Protein AF-A0A7S3Q5Q6-F1 (afdb_monomer_lite)

Secondary structure (DSSP, 8-state):
--HHHHHHHHHHHHHHHHHTTS--HHHHHTTHHHHHHHHHGGGS---SHHHHHHHHHHHHHHHHHHGGGS-HHHHHHHHHHHHHHHHHHHHHH---GGGB-HHHHHTT-HHHHBPPPP---SSS--HHHHHHHHHHHHHHHHHHHHGGG--SSHHHHHHHHHHHHHHHHHHGGGS-HHHHHHHHHHHHHHHHHHHHHH---GGGB-HHHHHTT-HHHHB-S-TT-SS-PPPPPPS-----EETTTT--EEES---TT--GGGGGSS-----GGGS-------BSS-EEEEEEEEEEEEEEEEEEEE--SS-GGGGTT-EEEEEETTEEEEEEE-S-TTSPPPSEEEEEPPTT-EEEEEEEEE-S-SB---EEEEEEEEEE--SPPPEE--TT--EEES---TT--GGGGGSS-----GGGT------TT-SS-EEEEEEEEEEEEEEEEEEPP-SS-GGGGTT-EEEEEETTEEEEEEEPPSSPPPSEEEEEPPTT-EEEEEEEE---SSS-----SEEEEEE-------------TT---HHHHHHHHHHHHHHHHHHHT--S--SSHHHHHHHHHHHHHHHHHHGGGS-HHHHHHHHHHHHHHHHHHHHHH---TTS--HHHHHTS--------------HHHHHHHHHHHHHHHHHTTS--SSHHHHHHHHHHHHHHHHHHTTTS-HHHHHHHHHHHHHHHHHHHHHHT---

InterPro domains:
  IPR006585 Fucolectin tachylectin-4 pentraxin-1 [SM00607] (240-383)
  IPR006585 Fucolectin tachylectin-4 pentraxin-1 [SM00607] (386-527)
  IPR008979 Galactose-binding-like domain superfamily [SSF49785] (238-381)
  IPR008979 Galactose-binding-like domain superfamily [SSF49785] (385-522)
  IPR051941 Blood Group Antigen-Binding Lectin [PTHR45713] (388-526)

pLDDT: mean 72.91, std 17.67, range [29.34, 98.38]

Organism: NCBI:txid122233

Foldseek 3Di:
DCVPVVCVVVVVVVVVVVVVPQADLVVLVVCLVVLVVLLVVLVAQDQDDVNVVVNLVVLLCSLVRHVVSYDLVSLLVSLVSVLVSLVSLCVQQVQDSCQADSVCSNVSVSNNRGDDGDFPDDDAQHSNLSSNLSNCLVVLLVLLLCCLVPDPDPVVVVVNLVVLLVSLVSCLRNDDLVSQLVSLVSNLVSLVVVCVVPVFDSCQADSPCSSVSVSVNRGDPDRQPDPDDPPDDPPDDDFWFQLQAQFDKDWPAFDPLQDLNLQRPPFLALEVVVVSKHKHDWDQAKTKMKGFSVAKWFFFKKKFFARDPDDQQLLAFKKKFFAAPPGTQDMDTDPGNNDRDDRIDMDGDPGRRIGGMMMMIHHRDRGMDMTNYMGTTTDGPPWDFWDFLQAPFDKDWPAFPPLFGLNLQRPPFLALEVVVNSKHKGFLADQKTKMKGFSVDKFFWFKKKFAARDVDDQQLLAFKKKFFAAVPDGQDMDTDPGDGDDRMDIGGDDGRDIGRMMMIIDDDGGGGMDMTNYMTITGIPDDDDDDDDDDPLPDQDSVSLSVLLSCLVVLLVVLVVPVDLPPDPVVVVVNVVVLQVSLVRPLVRYALVSQLSVLVSNLVSVVVCCVQFVDDNPQGDSVCSSNRHDDRPCPPPPQRDGLVNLVVCLVVLLVLLVVCLVPDPDPVVVVVSVVVNVVSCVHCVVSYDPVSNVSSVVSNVVSVVSNCVVPVHDD

Sequence (715 aa):
MNLSLIGLLLGVFLQSAVASAKCSAIKCGLRVPGLLEDMKVIADPPTDYEELRSFLGNVKVFLEGCGSCLQGSQLNMICDKTEDAAELLQSTIGLDKDFFNEEACRSGNFAEAIGTPAPTTNGTCGVIDKGRCAKRFPQMISDIFSVLSLPNDYEEMKDFLGTVSTFLYKCGSCMTENQLSTLCEYADDAVETLTDAVGLNSDYFDEEACKRGRFEKAVAADPSSGTSPVPAPPVTKAEPENVAIGKPTTQSSTEFGGVSSRAVDGNTSGHIKDNSITHTGRMQQNRWWQVDLLGKFEISEIILYNRSDCCSERLAGFKVSVWNKEHMVWNYLDPTPDQKPPHKTVITLPKNTIVSKVRVSIPGRDTYLSLAEVVVMGVPALESPPKNIALGKPTSQSSTGYGGPSSRAIDGNRSGNYDDNSVTHTLNDDPKQWWEVNLEERFDIVEIRVYNRVDCCSERLNGFKVTIFDGDDAVWNYKLPAGEAPYESIIAVPKKLWGSRVRITIPGPEGQFLSLAEVEVYYNESEGQGHESVIDEKVCTIANQGRCAAKIPGLLRDIGSLVAPPQDFAELKDFLGTVSAYLDQCGFCLFYRQLTPLCDQANKVVEILTDNIGLEEDYFNEEACKQGPIVIDTKPAKSFVSKAQCTKRVPEIAKDIFDLIAPPTDFVELKDFLGHVSSFFQECGNSIMPSQLSMICDSADDAAEKVAETIGLGK

Radius of gyration: 39.3 Å; chains: 1; bounding box: 99×81×108 Å

Structure (mmCIF, N/CA/C/O backbone):
data_AF-A0A7S3Q5Q6-F1
#
_entry.id   AF-A0A7S3Q5Q6-F1
#
loop_
_atom_site.group_PDB
_atom_site.id
_atom_site.type_symbol
_atom_site.label_atom_id
_atom_site.label_alt_id
_atom_site.label_comp_id
_atom_site.label_asym_id
_atom_site.label_entity_id
_atom_site.label_seq_id
_atom_site.pdbx_PDB_ins_code
_atom_site.Cartn_x
_atom_site.Cartn_y
_atom_site.Cartn_z
_atom_site.occupancy
_atom_site.B_iso_or_equiv
_atom_site.auth_seq_id
_atom_site.auth_comp_id
_atom_site.auth_asym_id
_atom_site.auth_atom_id
_atom_site.pdbx_PDB_model_num
ATOM 1 N N . MET A 1 1 ? -70.832 -23.908 70.388 1.00 42.94 1 MET A N 1
ATOM 2 C CA . MET A 1 1 ? -70.547 -23.690 68.952 1.00 42.94 1 MET A CA 1
ATOM 3 C C . MET A 1 1 ? -69.889 -22.327 68.790 1.00 42.94 1 MET A C 1
ATOM 5 O O . MET A 1 1 ? -70.532 -21.339 69.077 1.00 42.94 1 MET A O 1
ATOM 9 N N . ASN A 1 2 ? -68.632 -22.152 68.413 1.00 44.59 2 ASN A N 1
ATOM 10 C CA . ASN A 1 2 ? -67.451 -22.981 68.589 1.00 44.59 2 ASN A CA 1
ATOM 11 C C . ASN A 1 2 ? -66.296 -21.962 68.710 1.00 44.59 2 ASN A C 1
ATOM 13 O O . ASN A 1 2 ? -65.778 -21.500 67.698 1.00 44.59 2 ASN A O 1
ATOM 17 N N . LEU A 1 3 ? -65.934 -21.549 69.937 1.00 39.62 3 LEU A N 1
ATOM 18 C CA . LEU A 1 3 ? -64.784 -20.651 70.180 1.00 39.62 3 LEU A CA 1
ATOM 19 C C . LEU A 1 3 ? -63.460 -21.234 69.639 1.00 39.62 3 LEU A C 1
ATOM 21 O O . LEU A 1 3 ? -62.509 -20.502 69.387 1.00 39.62 3 LEU A O 1
ATOM 25 N N . SER A 1 4 ? -63.436 -22.542 69.377 1.00 48.88 4 SER A N 1
ATOM 26 C CA . SER A 1 4 ? -62.368 -23.252 68.673 1.00 48.88 4 SER A CA 1
ATOM 27 C C . SER A 1 4 ? -62.190 -22.812 67.207 1.00 48.88 4 SER A C 1
ATOM 29 O O . SER A 1 4 ? -61.069 -22.872 66.716 1.00 48.88 4 SER A O 1
ATOM 31 N N . LEU A 1 5 ? -63.233 -22.323 66.519 1.00 44.41 5 LEU A N 1
ATOM 32 C CA . LEU A 1 5 ? -63.143 -21.906 65.110 1.00 44.41 5 LEU A CA 1
ATOM 33 C C . LEU A 1 5 ? -62.571 -20.484 64.962 1.00 44.41 5 LEU A C 1
ATOM 35 O O . LEU A 1 5 ? -61.820 -20.210 64.033 1.00 44.41 5 LEU A O 1
ATOM 39 N N . ILE A 1 6 ? -62.865 -19.601 65.924 1.00 50.41 6 ILE A N 1
ATOM 40 C CA . ILE A 1 6 ? -62.302 -18.242 65.989 1.00 50.41 6 ILE A CA 1
ATOM 41 C C . ILE A 1 6 ? -60.832 -18.297 66.429 1.00 50.41 6 ILE A C 1
ATOM 43 O O . ILE A 1 6 ? -60.015 -17.565 65.886 1.00 50.41 6 ILE A O 1
ATOM 47 N N . GLY A 1 7 ? -60.468 -19.214 67.335 1.00 46.50 7 GLY A N 1
ATOM 48 C CA . GLY A 1 7 ? -59.069 -19.468 67.703 1.00 46.50 7 GLY A CA 1
ATOM 49 C C . GLY A 1 7 ? -58.227 -20.068 66.570 1.00 46.50 7 GLY A C 1
ATOM 50 O O . GLY A 1 7 ? -57.047 -19.753 66.470 1.00 46.50 7 GLY A O 1
ATOM 51 N N . LEU A 1 8 ? -58.827 -20.867 65.679 1.00 49.09 8 LEU A N 1
ATOM 52 C CA . LEU A 1 8 ? -58.164 -21.380 64.473 1.00 49.09 8 LEU A CA 1
ATOM 53 C C . LEU A 1 8 ? -58.029 -20.305 63.385 1.00 49.09 8 LEU A C 1
ATOM 55 O O . LEU A 1 8 ? -56.976 -20.211 62.769 1.00 49.09 8 LEU A O 1
ATOM 59 N N . LEU A 1 9 ? -59.033 -19.443 63.194 1.00 43.75 9 LEU A N 1
ATOM 60 C CA . LEU A 1 9 ? -58.953 -18.328 62.242 1.00 43.75 9 LEU A CA 1
ATOM 61 C C . LEU A 1 9 ? -57.996 -17.222 62.715 1.00 43.75 9 LEU A C 1
ATOM 63 O O . LEU A 1 9 ? -57.195 -16.753 61.915 1.00 43.75 9 LEU A O 1
ATOM 67 N N . LEU A 1 10 ? -57.987 -16.861 64.006 1.00 44.91 10 LEU A N 1
ATOM 68 C CA . LEU A 1 10 ? -56.966 -15.966 64.570 1.00 44.91 10 LEU A CA 1
ATOM 69 C C . LEU A 1 10 ? -55.595 -16.635 64.670 1.00 44.91 10 LEU A C 1
ATOM 71 O O . LEU A 1 10 ? -54.600 -15.943 64.535 1.00 44.91 10 LEU A O 1
ATOM 75 N N . GLY A 1 11 ? -55.514 -17.952 64.866 1.00 40.72 11 GLY A N 1
ATOM 76 C CA . GLY A 1 11 ? -54.253 -18.697 64.855 1.00 40.72 11 GLY A CA 1
ATOM 77 C C . GLY A 1 11 ? -53.614 -18.753 63.467 1.00 40.72 11 GLY A C 1
ATOM 78 O O . GLY A 1 11 ? -52.409 -18.569 63.357 1.00 40.72 11 GLY A O 1
ATOM 79 N N . VAL A 1 12 ? -54.418 -18.905 62.410 1.00 47.09 12 VAL A N 1
ATOM 80 C CA . VAL A 1 12 ? -53.963 -18.853 61.010 1.00 47.09 12 VAL A CA 1
ATOM 81 C C . VAL A 1 12 ? -53.641 -17.416 60.587 1.00 47.09 12 VAL A C 1
ATOM 83 O O . VAL A 1 12 ? -52.629 -17.211 59.925 1.00 47.09 12 VAL A O 1
ATOM 86 N N . PHE A 1 13 ? -54.412 -16.414 61.033 1.00 39.50 13 PHE A N 1
ATOM 87 C CA . PHE A 1 13 ? -54.091 -14.996 60.806 1.00 39.50 13 PHE A CA 1
ATOM 88 C C . PHE A 1 13 ? -52.898 -14.499 61.634 1.00 39.50 13 PHE A C 1
ATOM 90 O O . PHE A 1 13 ? -52.167 -13.642 61.158 1.00 39.50 13 PHE A O 1
ATOM 97 N N . LEU A 1 14 ? -52.646 -15.027 62.839 1.00 38.50 14 LEU A N 1
ATOM 98 C CA . LEU A 1 14 ? -51.431 -14.726 63.602 1.00 38.50 14 LEU A CA 1
ATOM 99 C C . LEU A 1 14 ? -50.234 -15.552 63.131 1.00 38.50 14 LEU A C 1
ATOM 101 O O . LEU A 1 14 ? -49.131 -15.042 63.206 1.00 38.50 14 LEU A O 1
ATOM 105 N N . GLN A 1 15 ? -50.387 -16.768 62.607 1.00 38.81 15 GLN A N 1
ATOM 106 C CA . GLN A 1 15 ? -49.261 -17.483 61.991 1.00 38.81 15 GLN A CA 1
ATOM 107 C C . GLN A 1 15 ? -48.865 -16.864 60.643 1.00 38.81 15 GLN A C 1
ATOM 109 O O . GLN A 1 15 ? -47.671 -16.743 60.377 1.00 38.81 15 GLN A O 1
ATOM 114 N N . SER A 1 16 ? -49.821 -16.362 59.851 1.00 38.50 16 SER A N 1
ATOM 115 C CA . SER A 1 16 ? -49.520 -15.572 58.648 1.00 38.50 16 SER A CA 1
ATOM 116 C C . SER A 1 16 ? -49.039 -14.148 58.976 1.00 38.50 16 SER A C 1
ATOM 118 O O . SER A 1 16 ? -48.128 -13.648 58.318 1.00 38.50 16 SER A O 1
ATOM 120 N N . ALA A 1 17 ? -49.536 -13.517 60.049 1.00 35.44 17 ALA A N 1
ATOM 121 C CA . ALA A 1 17 ? -49.045 -12.209 60.499 1.00 35.44 17 ALA A CA 1
ATOM 122 C C . ALA A 1 17 ? -47.704 -12.275 61.254 1.00 35.44 17 ALA A C 1
ATOM 124 O O . ALA A 1 17 ? -46.943 -11.315 61.204 1.00 35.44 17 ALA A O 1
ATOM 125 N N . VAL A 1 18 ? -47.361 -13.389 61.911 1.00 36.62 18 VAL A N 1
ATOM 126 C CA . VAL A 1 18 ? -46.051 -13.593 62.563 1.00 36.62 18 VAL A CA 1
ATOM 127 C C . VAL A 1 18 ? -44.987 -14.013 61.542 1.00 36.62 18 VAL A C 1
ATOM 129 O O . VAL A 1 18 ? -43.832 -13.615 61.695 1.00 36.62 18 VAL A O 1
ATOM 132 N N . ALA A 1 19 ? -45.359 -14.690 60.447 1.00 37.25 19 ALA A N 1
ATOM 133 C CA . ALA A 1 19 ? -44.493 -14.825 59.270 1.00 37.25 19 ALA A CA 1
ATOM 134 C C . ALA A 1 19 ? -44.260 -13.463 58.578 1.00 37.25 19 ALA A C 1
ATOM 136 O O . ALA A 1 19 ? -43.142 -13.147 58.175 1.00 37.25 19 ALA A O 1
ATOM 137 N N . SER A 1 20 ? -45.278 -12.596 58.555 1.00 40.69 20 SER A N 1
ATOM 138 C CA . SER A 1 20 ? -45.180 -11.212 58.071 1.00 40.69 20 SER A CA 1
ATOM 139 C C . SER A 1 20 ? -44.490 -10.240 59.048 1.00 40.69 20 SER A C 1
ATOM 141 O O . SER A 1 20 ? -44.153 -9.126 58.648 1.00 40.69 20 SER A O 1
ATOM 143 N N . ALA A 1 21 ? -44.247 -10.614 60.310 1.00 41.78 21 ALA A N 1
ATOM 144 C CA . ALA A 1 21 ? -43.682 -9.714 61.326 1.00 41.78 21 ALA A CA 1
ATOM 145 C C . ALA A 1 21 ? -42.143 -9.652 61.331 1.00 41.78 21 ALA A C 1
ATOM 147 O O . ALA A 1 21 ? -41.563 -8.860 62.076 1.00 41.78 21 ALA A O 1
ATOM 148 N N . LYS A 1 22 ? -41.459 -10.457 60.508 1.00 47.19 22 LYS A N 1
ATOM 149 C CA . LYS A 1 22 ? -39.996 -10.379 60.343 1.00 47.19 22 LYS A CA 1
ATOM 150 C C . LYS A 1 22 ? -39.544 -9.747 59.040 1.00 47.19 22 LYS A C 1
ATOM 152 O O . LYS A 1 22 ? -38.366 -9.408 58.938 1.00 47.19 22 LYS A O 1
ATOM 157 N N . CYS A 1 23 ? -40.449 -9.528 58.091 1.00 53.12 23 CYS A N 1
ATOM 158 C CA . CYS A 1 23 ? -40.045 -9.022 56.799 1.00 53.12 23 CYS A CA 1
ATOM 159 C C . CYS A 1 23 ? -40.413 -7.570 56.570 1.00 53.12 23 CYS A C 1
ATOM 161 O O . CYS A 1 23 ? -41.558 -7.200 56.336 1.00 53.12 23 CYS A O 1
ATOM 163 N N . SER A 1 24 ? -39.387 -6.729 56.616 1.00 64.44 24 SER A N 1
ATOM 164 C CA . SER A 1 24 ? -39.484 -5.371 56.119 1.00 64.44 24 SER A CA 1
ATOM 165 C C . SER A 1 24 ? -39.155 -5.402 54.631 1.00 64.44 24 SER A C 1
ATOM 167 O O . SER A 1 24 ? -37.985 -5.498 54.265 1.00 64.44 24 SER A O 1
ATOM 169 N N . ALA A 1 25 ? -40.181 -5.285 53.782 1.00 60.62 25 ALA A N 1
ATOM 170 C CA . ALA A 1 25 ? -40.016 -5.098 52.338 1.00 60.62 25 ALA A CA 1
ATOM 171 C C . ALA A 1 25 ? -39.052 -3.936 52.024 1.00 60.62 25 ALA A C 1
ATOM 173 O O . ALA A 1 25 ? -38.275 -4.010 51.082 1.00 60.62 25 ALA A O 1
ATOM 174 N N . ILE A 1 26 ? -39.015 -2.910 52.885 1.00 62.16 26 ILE A N 1
ATOM 175 C CA . ILE A 1 26 ? -38.061 -1.795 52.810 1.00 62.16 26 ILE A CA 1
ATOM 176 C C . ILE A 1 26 ? -36.620 -2.270 53.070 1.00 62.16 26 ILE A C 1
ATOM 178 O O . ILE A 1 26 ? -35.728 -1.953 52.292 1.00 62.16 26 ILE A O 1
ATOM 182 N N . LYS A 1 27 ? -36.362 -3.061 54.124 1.00 70.38 27 LYS A N 1
ATOM 183 C CA . LYS A 1 27 ? -35.009 -3.590 54.401 1.00 70.38 27 LYS A CA 1
ATOM 184 C C . LYS A 1 27 ? -34.530 -4.587 53.346 1.00 70.38 27 LYS A C 1
ATOM 186 O O . LYS A 1 27 ? -33.347 -4.584 53.025 1.00 70.38 27 LYS A O 1
ATOM 191 N N . CYS A 1 28 ? -35.420 -5.432 52.831 1.00 75.44 28 CYS A N 1
ATOM 192 C CA . CYS A 1 28 ? -35.079 -6.377 51.770 1.00 75.44 28 CYS A CA 1
ATOM 193 C C . CYS A 1 28 ? -34.886 -5.670 50.426 1.00 75.44 28 CYS A C 1
ATOM 195 O O . CYS A 1 28 ? -33.891 -5.921 49.757 1.00 75.44 28 CYS A O 1
ATOM 197 N N . GLY A 1 29 ? -35.742 -4.699 50.093 1.00 66.81 29 GLY A N 1
ATOM 198 C CA . GLY A 1 29 ? -35.588 -3.842 48.916 1.00 66.81 29 GLY A CA 1
ATOM 199 C C . GLY A 1 29 ? -34.275 -3.052 48.912 1.00 66.81 29 GLY A C 1
ATOM 200 O O . GLY A 1 29 ? -33.642 -2.942 47.871 1.00 66.81 29 GLY A O 1
ATOM 201 N N . LEU A 1 30 ? -33.801 -2.586 50.076 1.00 74.88 30 LEU A N 1
ATOM 202 C CA . LEU A 1 30 ? -32.494 -1.920 50.216 1.00 74.88 30 LEU A CA 1
ATOM 203 C C . LEU A 1 30 ? -31.288 -2.856 50.025 1.00 74.88 30 LEU A C 1
ATOM 205 O O . LEU A 1 30 ? -30.180 -2.373 49.811 1.00 74.88 30 LEU A O 1
ATOM 209 N N . ARG A 1 31 ? -31.478 -4.178 50.110 1.00 76.50 31 ARG A N 1
ATOM 210 C CA . ARG A 1 31 ? -30.427 -5.178 49.865 1.00 76.50 31 ARG A CA 1
ATOM 211 C C . ARG A 1 31 ? -30.374 -5.651 48.411 1.00 76.50 31 ARG A C 1
ATOM 213 O O . ARG A 1 31 ? -29.348 -6.190 48.013 1.00 76.50 31 ARG A O 1
ATOM 220 N N . VAL A 1 32 ? -31.435 -5.425 47.626 1.00 73.56 32 VAL A N 1
ATOM 221 C CA . VAL A 1 32 ? -31.501 -5.804 46.202 1.00 73.56 32 VAL A CA 1
ATOM 222 C C . VAL A 1 32 ? -30.356 -5.184 45.388 1.00 73.56 32 VAL A C 1
ATOM 224 O O . VAL A 1 32 ? -29.707 -5.935 44.671 1.00 73.56 32 VAL A O 1
ATOM 227 N N . PRO A 1 33 ? -30.015 -3.883 45.515 1.00 72.12 33 PRO A N 1
ATOM 228 C CA . PRO A 1 33 ? -28.897 -3.313 44.762 1.00 72.12 33 PRO A CA 1
ATOM 229 C C . PRO A 1 33 ? -27.548 -3.960 45.090 1.00 72.12 33 PRO A C 1
ATOM 231 O O . PRO A 1 33 ? -26.746 -4.143 44.188 1.00 72.12 33 PRO A O 1
ATOM 234 N N . GLY A 1 34 ? -27.312 -4.335 46.353 1.00 73.06 34 GLY A N 1
ATOM 235 C CA . GLY A 1 34 ? -26.081 -5.023 46.760 1.00 73.06 34 GLY A CA 1
ATOM 236 C C . GLY A 1 34 ? -25.984 -6.435 46.183 1.00 73.06 34 GLY A C 1
ATOM 237 O O . GLY A 1 34 ? -24.941 -6.806 45.670 1.00 73.06 34 GLY A O 1
ATOM 238 N N . LEU A 1 35 ? -27.094 -7.184 46.180 1.00 74.00 35 LEU A N 1
ATOM 239 C CA . LEU A 1 35 ? -27.154 -8.495 45.528 1.00 74.00 35 LEU A CA 1
ATOM 240 C C . LEU A 1 35 ? -26.939 -8.389 44.012 1.00 74.00 35 LEU A C 1
ATOM 242 O O . LEU A 1 35 ? -26.220 -9.195 43.437 1.00 74.00 35 LEU A O 1
ATOM 246 N N . LEU A 1 36 ? -27.557 -7.395 43.366 1.00 68.44 36 LEU A N 1
ATOM 247 C CA . LEU A 1 36 ? -27.370 -7.155 41.937 1.00 68.44 36 LEU A CA 1
ATOM 248 C C . LEU A 1 36 ? -25.932 -6.736 41.615 1.00 68.44 36 LEU A C 1
ATOM 250 O O . LEU A 1 36 ? -25.435 -7.094 40.557 1.00 68.44 36 LEU A O 1
ATOM 254 N N . GLU A 1 37 ? -25.258 -6.010 42.509 1.00 68.56 37 GLU A N 1
ATOM 255 C CA . GLU A 1 37 ? -23.839 -5.678 42.359 1.00 68.56 37 GLU A CA 1
ATOM 256 C C . GLU A 1 37 ? -22.952 -6.923 42.496 1.00 68.56 37 GLU A C 1
ATOM 258 O O . GLU A 1 37 ? -22.085 -7.137 41.655 1.00 68.56 37 GLU A O 1
ATOM 263 N N . ASP A 1 38 ? -23.233 -7.805 43.461 1.00 65.25 38 ASP A N 1
ATOM 264 C CA . ASP A 1 38 ? -22.554 -9.103 43.583 1.00 65.25 38 ASP A CA 1
ATOM 265 C C . ASP A 1 38 ? -22.798 -9.994 42.344 1.00 65.25 38 ASP A C 1
ATOM 267 O O . ASP A 1 38 ? -21.912 -10.733 41.922 1.00 65.25 38 ASP A O 1
ATOM 271 N N . MET A 1 39 ? -23.976 -9.894 41.712 1.00 63.47 39 MET A N 1
ATOM 272 C CA . MET A 1 39 ? -24.310 -10.578 40.451 1.00 63.47 39 MET A CA 1
ATOM 273 C C . MET A 1 39 ? -23.666 -9.937 39.210 1.00 63.47 39 MET A C 1
ATOM 275 O O . MET A 1 39 ? -23.482 -10.619 38.205 1.00 63.47 39 MET A O 1
ATOM 279 N N . LYS A 1 40 ? -23.276 -8.654 39.252 1.00 55.75 40 LYS A N 1
ATOM 280 C CA . LYS A 1 40 ? -22.506 -8.011 38.168 1.00 55.75 40 LYS A CA 1
ATOM 281 C C . LYS A 1 40 ? -21.053 -8.488 38.105 1.00 55.75 40 LYS A C 1
ATOM 283 O O . LYS A 1 40 ? -20.434 -8.374 37.052 1.00 55.75 40 LYS A O 1
ATOM 288 N N . VAL A 1 41 ? -20.507 -9.037 39.196 1.00 50.97 41 VAL A N 1
ATOM 289 C CA . VAL A 1 41 ? -19.121 -9.552 39.265 1.00 50.97 41 VAL A CA 1
ATOM 290 C C . VAL A 1 41 ? -18.905 -10.795 38.380 1.00 50.97 41 VAL A C 1
ATOM 292 O O . VAL A 1 41 ? -17.772 -11.159 38.090 1.00 50.97 41 VAL A O 1
ATOM 295 N N . ILE A 1 42 ? -19.968 -11.397 37.837 1.00 52.53 42 ILE A N 1
ATOM 296 C CA . ILE A 1 42 ? -19.917 -12.613 36.996 1.00 52.53 42 ILE A CA 1
ATOM 297 C C . ILE A 1 42 ? -19.382 -12.328 35.572 1.00 52.53 42 ILE A C 1
ATOM 299 O O . ILE A 1 42 ? -19.339 -13.212 34.724 1.00 52.53 42 ILE A O 1
ATOM 303 N N . ALA A 1 43 ? -18.891 -11.116 35.298 1.00 50.47 43 ALA A N 1
ATOM 304 C CA . ALA A 1 43 ? -18.058 -10.853 34.122 1.00 50.47 43 ALA A CA 1
ATOM 305 C C . ALA A 1 43 ? -16.687 -11.569 34.181 1.00 50.47 43 ALA A C 1
ATOM 307 O O . ALA A 1 43 ? -16.052 -11.739 33.142 1.00 50.47 43 ALA A O 1
ATOM 308 N N . ASP A 1 44 ? -16.251 -12.011 35.370 1.00 55.38 44 ASP A N 1
ATOM 309 C CA . ASP A 1 44 ? -15.042 -12.815 35.578 1.00 55.38 44 ASP A CA 1
ATOM 310 C C . ASP A 1 44 ? -15.410 -14.205 36.143 1.00 55.38 44 ASP A C 1
ATOM 312 O O . ASP A 1 44 ? -16.035 -14.292 37.204 1.00 55.38 44 ASP A O 1
ATOM 316 N N . PRO A 1 45 ? -15.028 -15.321 35.489 1.00 56.62 45 PRO A N 1
ATOM 317 C CA . PRO A 1 45 ? -15.338 -16.651 35.999 1.00 56.62 45 PRO A CA 1
ATOM 318 C C . PRO A 1 45 ? -14.616 -16.929 37.331 1.00 56.62 45 PRO A C 1
ATOM 320 O O . PRO A 1 45 ? -13.409 -16.674 37.428 1.00 56.62 45 PRO A O 1
ATOM 323 N N . PRO A 1 46 ? -15.309 -17.499 38.341 1.00 62.22 46 PRO A N 1
ATOM 324 C CA . PRO A 1 46 ? -14.714 -17.781 39.642 1.00 62.22 46 PRO A CA 1
ATOM 325 C C . PRO A 1 46 ? -13.548 -18.764 39.509 1.00 62.22 46 PRO A C 1
ATOM 327 O O . PRO A 1 46 ? -13.621 -19.767 38.792 1.00 62.22 46 PRO A O 1
ATOM 330 N N . THR A 1 47 ? -12.448 -18.461 40.197 1.00 59.72 47 THR A N 1
ATOM 331 C CA . THR A 1 47 ? -11.166 -19.175 40.026 1.00 59.72 47 THR A CA 1
ATOM 332 C C . THR A 1 47 ? -10.870 -20.184 41.132 1.00 59.72 47 THR A C 1
ATOM 334 O O . THR A 1 47 ? -9.936 -20.989 41.009 1.00 59.72 47 THR A O 1
ATOM 337 N N . ASP A 1 48 ? -11.686 -20.179 42.188 1.00 60.44 48 ASP A N 1
ATOM 338 C CA . ASP A 1 48 ? -11.665 -21.161 43.261 1.00 60.44 48 ASP A CA 1
ATOM 339 C C . ASP A 1 48 ? -13.075 -21.515 43.776 1.00 60.44 48 ASP A C 1
ATOM 341 O O . ASP A 1 48 ? -14.085 -20.885 43.454 1.00 60.44 48 ASP A O 1
ATOM 345 N N . TYR A 1 49 ? -13.142 -22.602 44.549 1.00 58.44 49 TYR A N 1
ATOM 346 C CA . TYR A 1 49 ? -14.399 -23.142 45.064 1.00 58.44 49 TYR A CA 1
ATOM 347 C C . TYR A 1 49 ? -15.049 -22.253 46.129 1.00 58.44 49 TYR A C 1
ATOM 349 O O . TYR A 1 49 ? -16.268 -22.279 46.257 1.00 58.44 49 TYR A O 1
ATOM 357 N N . GLU A 1 50 ? -14.271 -21.494 46.904 1.00 62.47 50 GLU A N 1
ATOM 358 C CA . GLU A 1 50 ? -14.810 -20.642 47.969 1.00 62.47 50 GLU A CA 1
ATOM 359 C C . GLU A 1 50 ? -15.457 -19.380 47.392 1.00 62.47 50 GLU A C 1
ATOM 361 O O . GLU A 1 50 ? -16.477 -18.939 47.909 1.00 62.47 50 GLU A O 1
ATOM 366 N N . GLU A 1 51 ? -14.948 -18.857 46.278 1.00 66.62 51 GLU A N 1
ATOM 367 C CA . GLU A 1 51 ? -15.539 -17.755 45.515 1.00 66.62 51 GLU A CA 1
ATOM 368 C C . GLU A 1 51 ? -16.891 -18.158 44.907 1.00 66.62 51 GLU A C 1
ATOM 370 O O . GLU A 1 51 ? -17.912 -17.514 45.164 1.00 66.62 51 GLU A O 1
ATOM 375 N N . LEU A 1 52 ? -16.927 -19.297 44.203 1.00 65.00 52 LEU A N 1
ATOM 376 C CA . LEU A 1 52 ? -18.160 -19.874 43.658 1.00 65.00 52 LEU A CA 1
ATOM 377 C C . LEU A 1 52 ? -19.165 -20.195 44.779 1.00 65.00 52 LEU A C 1
ATOM 379 O O . LEU A 1 52 ? -20.346 -19.865 44.686 1.00 65.00 52 LEU A O 1
ATOM 383 N N . ARG A 1 53 ? -18.703 -20.798 45.879 1.00 65.25 53 ARG A N 1
ATOM 384 C CA . ARG A 1 53 ? -19.536 -21.125 47.045 1.00 65.25 53 ARG A CA 1
ATOM 385 C C . ARG A 1 53 ? -20.052 -19.881 47.766 1.00 65.25 53 ARG A C 1
ATOM 387 O O . ARG A 1 53 ? -21.189 -19.900 48.231 1.00 65.25 53 ARG A O 1
ATOM 394 N N . SER A 1 54 ? -19.239 -18.837 47.891 1.00 69.44 54 SER A N 1
ATOM 395 C CA . SER A 1 54 ? -19.599 -17.567 48.528 1.00 69.44 54 SER A CA 1
ATOM 396 C C . SER A 1 54 ? -20.668 -16.845 47.716 1.00 69.44 54 SER A C 1
ATOM 398 O O . SER A 1 54 ? -21.703 -16.483 48.269 1.00 69.44 54 SER A O 1
ATOM 400 N N . PHE A 1 55 ? -20.483 -16.739 46.396 1.00 71.81 55 PHE A N 1
ATOM 401 C CA . PHE A 1 55 ? -21.470 -16.158 45.486 1.00 71.81 55 PHE A CA 1
ATOM 402 C C . PHE A 1 55 ? -22.818 -16.886 45.583 1.00 71.81 55 PHE A C 1
ATOM 404 O O . PHE A 1 55 ? -23.833 -16.292 45.951 1.00 71.81 55 PHE A O 1
ATOM 411 N N . LEU A 1 56 ? -22.816 -18.202 45.360 1.00 71.31 56 LEU A N 1
ATOM 412 C CA . LEU A 1 56 ? -24.026 -19.028 45.406 1.00 71.31 56 LEU A CA 1
ATOM 413 C C . LEU A 1 56 ? -24.662 -19.044 46.803 1.00 71.31 56 LEU A C 1
ATOM 415 O O . LEU A 1 56 ? -25.886 -19.052 46.949 1.00 71.31 56 LEU A O 1
ATOM 419 N N . GLY A 1 57 ? -23.829 -18.996 47.844 1.00 72.69 57 GLY A N 1
ATOM 420 C CA . GLY A 1 57 ? -24.246 -18.860 49.233 1.00 72.69 57 GLY A CA 1
ATOM 421 C C . GLY A 1 57 ? -24.932 -17.525 49.517 1.00 72.69 57 GLY A C 1
ATOM 422 O O . GLY A 1 57 ? -25.955 -17.512 50.197 1.00 72.69 57 GLY A O 1
ATOM 423 N N . ASN A 1 58 ? -24.435 -16.418 48.966 1.00 75.94 58 ASN A N 1
ATOM 424 C CA . ASN A 1 58 ? -25.018 -15.088 49.143 1.00 75.94 58 ASN A CA 1
ATOM 425 C C . ASN A 1 58 ? -26.389 -14.982 48.472 1.00 75.94 58 ASN A C 1
ATOM 427 O O . ASN A 1 58 ? -27.330 -14.488 49.099 1.00 75.94 58 ASN A O 1
ATOM 431 N N . VAL A 1 59 ? -26.536 -15.513 47.251 1.00 77.25 59 VAL A N 1
ATOM 432 C CA . VAL A 1 59 ? -27.836 -15.558 46.560 1.00 77.25 59 VAL A CA 1
ATOM 433 C C . VAL A 1 59 ? -28.823 -16.431 47.335 1.00 77.25 59 VAL A C 1
ATOM 435 O O . VAL A 1 59 ? -29.951 -16.009 47.590 1.00 77.25 59 VAL A O 1
ATOM 438 N N . LYS A 1 60 ? -28.389 -17.604 47.812 1.00 79.94 60 LYS A N 1
ATOM 439 C CA . LYS A 1 60 ? -29.231 -18.505 48.609 1.00 79.94 60 LYS A CA 1
ATOM 440 C C . LYS A 1 60 ? -29.690 -17.869 49.922 1.00 79.94 60 LYS A C 1
ATOM 442 O O . LYS A 1 60 ? -30.884 -17.847 50.210 1.00 79.94 60 LYS A O 1
ATOM 447 N N . VAL A 1 61 ? -28.765 -17.288 50.688 1.00 79.50 61 VAL A N 1
ATOM 448 C CA . VAL A 1 61 ? -29.066 -16.591 51.952 1.00 79.50 61 VAL A CA 1
ATOM 449 C C . VAL A 1 61 ? -30.001 -15.404 51.718 1.00 79.50 61 VAL A C 1
ATOM 451 O O . VAL A 1 61 ? -30.870 -15.122 52.549 1.00 79.50 61 VAL A O 1
ATOM 454 N N . PHE A 1 62 ? -29.855 -14.707 50.591 1.00 82.81 62 PHE A N 1
ATOM 455 C CA . PHE A 1 62 ? -30.755 -13.626 50.223 1.00 82.81 62 PHE A CA 1
ATOM 456 C C . PHE A 1 62 ? -32.161 -14.137 49.886 1.00 82.81 62 PHE A C 1
ATOM 458 O O . PHE A 1 62 ? -33.131 -13.611 50.430 1.00 82.81 62 PHE A O 1
ATOM 465 N N . LEU A 1 63 ? -32.292 -15.154 49.028 1.00 78.94 63 LEU A N 1
ATOM 466 C CA . LEU A 1 63 ? -33.591 -15.703 48.627 1.00 78.94 63 LEU A CA 1
ATOM 467 C C . LEU A 1 63 ? -34.339 -16.298 49.830 1.00 78.94 63 LEU A C 1
ATOM 469 O O . LEU A 1 63 ? -35.508 -15.978 50.039 1.00 78.94 63 LEU A O 1
ATOM 473 N N . GLU A 1 64 ? -33.656 -17.056 50.691 1.00 79.62 64 GLU A N 1
ATOM 474 C CA . GLU A 1 64 ? -34.239 -17.614 51.922 1.00 79.62 64 GLU A CA 1
ATOM 475 C C . GLU A 1 64 ? -34.625 -16.530 52.949 1.00 79.62 64 GLU A C 1
ATOM 477 O O . GLU A 1 64 ? -35.590 -16.695 53.696 1.00 79.62 64 GLU A O 1
ATOM 482 N N . GLY A 1 65 ? -33.884 -15.416 53.006 1.00 76.25 65 GLY A N 1
ATOM 483 C CA . GLY A 1 65 ? -34.095 -14.352 53.993 1.00 76.25 65 GLY A CA 1
ATOM 484 C C . GLY A 1 65 ? -35.024 -13.214 53.556 1.00 76.25 65 GLY A C 1
ATOM 485 O O . GLY A 1 65 ? -35.638 -12.568 54.406 1.00 76.25 65 GLY A O 1
ATOM 486 N N . CYS A 1 66 ? -35.103 -12.938 52.254 1.00 78.31 66 CYS A N 1
ATOM 487 C CA . CYS A 1 66 ? -35.789 -11.776 51.686 1.00 78.31 66 CYS A CA 1
ATOM 488 C C . CYS A 1 66 ? -36.729 -12.104 50.519 1.00 78.31 66 CYS A C 1
ATOM 490 O O . CYS A 1 66 ? -37.568 -11.261 50.198 1.00 78.31 66 CYS A O 1
ATOM 492 N N . GLY A 1 67 ? -36.643 -13.295 49.914 1.00 76.06 67 GLY A N 1
ATOM 493 C CA . GLY A 1 67 ? -37.419 -13.662 48.724 1.00 76.06 67 GLY A CA 1
ATOM 494 C C . GLY A 1 67 ? -38.932 -13.559 48.927 1.00 76.06 67 GLY A C 1
ATOM 495 O O . GLY A 1 67 ? -39.628 -12.987 48.093 1.00 76.06 67 GLY A O 1
ATOM 496 N N . SER A 1 68 ? -39.447 -13.981 50.089 1.00 75.44 68 SER A N 1
ATOM 497 C CA . SER A 1 68 ? -40.887 -13.940 50.413 1.00 75.44 68 SER A CA 1
ATOM 498 C C . SER A 1 68 ? -41.449 -12.526 50.632 1.00 75.44 68 SER A C 1
ATOM 500 O O . SER A 1 68 ? -42.618 -12.366 50.975 1.00 75.44 68 SER A O 1
ATOM 502 N N . CYS A 1 69 ? -40.603 -11.502 50.526 1.00 74.88 69 CYS A N 1
ATOM 503 C CA . CYS A 1 69 ? -40.886 -10.128 50.948 1.00 74.88 69 CYS A CA 1
ATOM 504 C C . CYS A 1 69 ? -40.718 -9.118 49.820 1.00 74.88 69 CYS A C 1
ATOM 506 O O . CYS A 1 69 ? -40.941 -7.921 50.020 1.00 74.88 69 CYS A O 1
ATOM 508 N N . LEU A 1 70 ? -40.296 -9.609 48.659 1.00 73.62 70 LEU A N 1
ATOM 509 C CA . LEU A 1 70 ? -40.193 -8.866 47.421 1.00 73.62 70 LEU A CA 1
ATOM 510 C C . LEU A 1 70 ? -41.512 -8.979 46.656 1.00 73.62 70 LEU A C 1
ATOM 512 O O . LEU A 1 70 ? -42.208 -9.991 46.720 1.00 73.62 70 LEU A O 1
ATOM 516 N N . GLN A 1 71 ? -41.877 -7.909 45.956 1.00 66.12 71 GLN A N 1
ATOM 517 C CA . GLN A 1 71 ? -43.051 -7.906 45.083 1.00 66.12 71 GLN A CA 1
ATOM 518 C C . GLN A 1 71 ? -42.713 -8.592 43.754 1.00 66.12 71 GLN A C 1
ATOM 520 O O . GLN A 1 71 ? -41.547 -8.630 43.364 1.00 66.12 71 GLN A O 1
ATOM 525 N N . GLY A 1 72 ? -43.726 -9.106 43.046 1.00 67.12 72 GLY A N 1
ATOM 526 C CA . GLY A 1 72 ? -43.547 -9.982 41.878 1.00 67.12 72 GLY A CA 1
ATOM 527 C C . GLY A 1 72 ? -42.543 -9.486 40.829 1.00 67.12 72 GLY A C 1
ATOM 528 O O . GLY A 1 72 ? -41.757 -10.281 40.334 1.00 67.12 72 GLY A O 1
ATOM 529 N N . SER A 1 73 ? -42.477 -8.181 40.548 1.00 71.06 73 SER A N 1
ATOM 530 C CA . SER A 1 73 ? -41.496 -7.621 39.604 1.00 71.06 73 SER A CA 1
ATOM 531 C C . SER A 1 73 ? -40.045 -7.689 40.099 1.00 71.06 73 SER A C 1
ATOM 533 O O . SER A 1 73 ? -39.145 -7.967 39.315 1.00 71.06 73 SER A O 1
ATOM 535 N N . GLN A 1 74 ? -39.804 -7.467 41.394 1.00 74.44 74 GLN A N 1
ATOM 536 C CA . GLN A 1 74 ? -38.463 -7.525 41.983 1.00 74.44 74 GLN A CA 1
ATOM 537 C C . GLN A 1 74 ? -37.975 -8.963 42.132 1.00 74.44 74 GLN A C 1
ATOM 539 O O . GLN A 1 74 ? -36.795 -9.226 41.927 1.00 74.44 74 GLN A O 1
ATOM 544 N N . LEU A 1 75 ? -38.875 -9.883 42.491 1.00 79.81 75 LEU A N 1
ATOM 545 C CA . LEU A 1 75 ? -38.533 -11.295 42.596 1.00 79.81 75 LEU A CA 1
ATOM 546 C C . LEU A 1 75 ? -38.243 -11.895 41.217 1.00 79.81 75 LEU A C 1
ATOM 548 O O . LEU A 1 75 ? -37.224 -12.559 41.065 1.00 79.81 75 LEU A O 1
ATOM 552 N N . ASN A 1 76 ? -39.079 -11.595 40.216 1.00 79.56 76 ASN A N 1
ATOM 553 C CA . ASN A 1 76 ? -38.852 -12.036 38.840 1.00 79.56 76 ASN A CA 1
ATOM 554 C C . ASN A 1 76 ? -37.499 -11.550 38.323 1.00 79.56 76 ASN A C 1
ATOM 556 O O . ASN A 1 76 ? -36.698 -12.373 37.919 1.00 79.56 76 ASN A O 1
ATOM 560 N N . MET A 1 77 ? -37.190 -10.260 38.476 1.00 78.38 77 MET A N 1
ATOM 561 C CA . MET A 1 77 ? -35.893 -9.707 38.076 1.00 78.38 77 MET A CA 1
ATOM 562 C C . MET A 1 77 ? -34.699 -10.436 38.719 1.00 78.38 77 MET A C 1
ATOM 564 O O . MET A 1 77 ? -33.673 -10.612 38.071 1.00 78.38 77 MET A O 1
ATOM 568 N N . ILE A 1 78 ? -34.799 -10.844 39.989 1.00 78.38 78 ILE A N 1
ATOM 569 C CA . ILE A 1 78 ? -33.721 -11.579 40.669 1.00 78.38 78 ILE A CA 1
ATOM 570 C C . ILE A 1 78 ? -33.626 -13.016 40.154 1.00 78.38 78 ILE A C 1
ATOM 572 O O . ILE A 1 78 ? -32.514 -13.495 39.951 1.00 78.38 78 ILE A O 1
ATOM 576 N N . CYS A 1 79 ? -34.755 -13.697 39.938 1.00 82.38 79 CYS A N 1
ATOM 577 C CA . CYS A 1 79 ? -34.758 -15.039 39.358 1.00 82.38 79 CYS A CA 1
ATOM 578 C C . CYS A 1 79 ? -34.170 -15.019 37.938 1.00 82.38 79 CYS A C 1
ATOM 580 O O . CYS A 1 79 ? -33.257 -15.793 37.682 1.00 82.38 79 CYS A O 1
ATOM 582 N N . ASP A 1 80 ? -34.584 -14.065 37.094 1.00 79.62 80 ASP A N 1
ATOM 583 C CA . ASP A 1 80 ? -34.063 -13.866 35.733 1.00 79.62 80 ASP A CA 1
ATOM 584 C C . ASP A 1 80 ? -32.540 -13.630 35.765 1.00 79.62 80 ASP A C 1
ATOM 586 O O . ASP A 1 80 ? -31.772 -14.299 35.089 1.00 79.62 80 ASP A O 1
ATOM 590 N N . LYS A 1 81 ? -32.062 -12.732 36.640 1.00 75.31 81 LYS A N 1
ATOM 591 C CA . LYS A 1 81 ? -30.622 -12.448 36.784 1.00 75.31 81 LYS A CA 1
ATOM 592 C C . LYS A 1 81 ? -29.815 -13.629 37.324 1.00 75.31 81 LYS A C 1
ATOM 594 O O . LYS A 1 81 ? -28.623 -13.732 37.045 1.00 75.31 81 LYS A O 1
ATOM 599 N N . THR A 1 82 ? -30.435 -14.488 38.128 1.00 76.31 82 THR A N 1
ATOM 600 C CA . THR A 1 82 ? -29.788 -15.695 38.661 1.00 76.31 82 THR A CA 1
ATOM 601 C C . THR A 1 82 ? -29.734 -16.797 37.604 1.00 76.31 82 THR A C 1
ATOM 603 O O . THR A 1 82 ? -28.763 -17.549 37.565 1.00 76.31 82 THR A O 1
ATOM 606 N N . GLU A 1 83 ? -30.732 -16.862 36.725 1.00 78.69 83 GLU A N 1
ATOM 607 C CA . GLU A 1 83 ? -30.743 -17.729 35.549 1.00 78.69 83 GLU A CA 1
ATOM 608 C C . GLU A 1 83 ? -29.674 -17.307 34.537 1.00 78.69 83 GLU A C 1
ATOM 610 O O . GLU A 1 83 ? -28.822 -18.127 34.205 1.00 78.69 83 GLU A O 1
ATOM 615 N N . ASP A 1 84 ? -29.612 -16.017 34.180 1.00 73.12 84 ASP A N 1
ATOM 616 C CA . ASP A 1 84 ? -28.554 -15.443 33.330 1.00 73.12 84 ASP A CA 1
ATOM 617 C C . ASP A 1 84 ? -27.153 -15.825 33.857 1.00 73.12 84 ASP A C 1
ATOM 619 O O . ASP A 1 84 ? -26.253 -16.233 33.120 1.00 73.12 84 ASP A O 1
ATOM 623 N N . ALA A 1 85 ? -26.965 -15.707 35.176 1.00 70.81 85 ALA A N 1
ATOM 624 C CA . ALA A 1 85 ? -25.733 -16.075 35.859 1.00 70.81 85 ALA A CA 1
ATOM 625 C C . ALA A 1 85 ? -25.436 -17.582 35.780 1.00 70.81 85 ALA A C 1
ATOM 627 O O . ALA A 1 85 ? -24.283 -17.977 35.594 1.00 70.81 85 ALA A O 1
ATOM 628 N N . ALA A 1 86 ? -26.455 -18.429 35.938 1.00 70.88 86 ALA A N 1
ATOM 629 C CA . ALA A 1 86 ? -26.319 -19.878 35.855 1.00 70.88 86 ALA A CA 1
ATOM 630 C C . ALA A 1 86 ? -25.972 -20.332 34.429 1.00 70.88 86 ALA A C 1
ATOM 632 O O . ALA A 1 86 ? -25.071 -21.157 34.266 1.00 70.88 86 ALA A O 1
ATOM 633 N N . GLU A 1 87 ? -26.602 -19.750 33.406 1.00 70.00 87 GLU A N 1
ATOM 634 C CA . GLU A 1 87 ? -26.293 -20.007 31.994 1.00 70.00 87 GLU A CA 1
ATOM 635 C C . GLU A 1 87 ? -24.863 -19.584 31.640 1.00 70.00 87 GLU A C 1
ATOM 637 O O . GLU A 1 87 ? -24.128 -20.338 30.997 1.00 70.00 87 GLU A O 1
ATOM 642 N N . LEU A 1 88 ? -24.420 -18.423 32.131 1.00 63.66 88 LEU A N 1
ATOM 643 C CA . LEU A 1 88 ? -23.054 -17.942 31.929 1.00 63.66 88 LEU A CA 1
ATOM 644 C C . LEU A 1 88 ? -22.013 -18.843 32.615 1.00 63.66 88 LEU A C 1
ATOM 646 O O . LEU A 1 88 ? -20.953 -19.131 32.054 1.00 63.66 88 LEU A O 1
ATOM 650 N N . LEU A 1 89 ? -22.295 -19.337 33.823 1.00 65.56 89 LEU A N 1
ATOM 651 C CA . LEU A 1 89 ? -21.426 -20.300 34.509 1.00 65.56 89 LEU A CA 1
ATOM 652 C C . LEU A 1 89 ? -21.455 -21.677 33.822 1.00 65.56 89 LEU A C 1
ATOM 654 O O . LEU A 1 89 ? -20.434 -22.371 33.777 1.00 65.56 89 LEU A O 1
ATOM 658 N N . GLN A 1 90 ? -22.576 -22.070 33.222 1.00 67.00 90 GLN A N 1
ATOM 659 C CA . GLN A 1 90 ? -22.656 -23.273 32.400 1.00 67.00 90 GLN A CA 1
ATOM 660 C C . GLN A 1 90 ? -21.792 -23.143 31.138 1.00 67.00 90 GLN A C 1
ATOM 662 O O . GLN A 1 90 ? -20.989 -24.036 30.857 1.00 67.00 90 GLN A O 1
ATOM 667 N N . SER A 1 91 ? -21.889 -22.030 30.406 1.00 56.22 91 SER A N 1
ATOM 668 C CA . SER A 1 91 ? -21.111 -21.804 29.181 1.00 56.22 91 SER A CA 1
ATOM 669 C C . SER A 1 91 ? -19.616 -21.615 29.450 1.00 56.22 91 SER A C 1
ATOM 671 O O . SER A 1 91 ? -18.789 -22.018 28.634 1.00 56.22 91 SER A O 1
ATOM 673 N N . THR A 1 92 ? -19.256 -21.029 30.596 1.00 56.56 92 THR A N 1
ATOM 674 C CA . THR A 1 92 ? -17.868 -20.643 30.900 1.00 56.56 92 THR A CA 1
ATOM 675 C C . THR A 1 92 ? -17.103 -21.718 31.666 1.00 56.56 92 THR A C 1
ATOM 677 O O . THR A 1 92 ? -15.935 -21.974 31.376 1.00 56.56 92 THR A O 1
ATOM 680 N N . ILE A 1 93 ? -17.740 -22.364 32.648 1.00 58.53 93 ILE A N 1
ATOM 681 C CA . ILE A 1 93 ? -17.085 -23.342 33.533 1.00 58.53 93 ILE A CA 1
ATOM 682 C C . ILE A 1 93 ? -17.797 -24.698 33.580 1.00 58.53 93 ILE A C 1
ATOM 684 O O . ILE A 1 93 ? -17.375 -25.586 34.321 1.00 58.53 93 ILE A O 1
ATOM 688 N N . GLY A 1 94 ? -18.832 -24.909 32.759 1.00 57.12 94 GLY A N 1
ATOM 689 C CA . GLY A 1 94 ? -19.557 -26.178 32.689 1.00 57.12 94 GLY A CA 1
ATOM 690 C C . GLY A 1 94 ? -20.300 -26.525 33.975 1.00 57.12 94 GLY A C 1
ATOM 691 O O . GLY A 1 94 ? -20.388 -27.708 34.304 1.00 57.12 94 GLY A O 1
ATOM 692 N N . LEU A 1 95 ? -20.762 -25.516 34.724 1.00 66.06 95 LEU A N 1
ATOM 693 C CA . LEU A 1 95 ? -21.641 -25.724 35.872 1.00 66.06 95 LEU A CA 1
ATOM 694 C C . LEU A 1 95 ? -22.944 -26.388 35.396 1.00 66.06 95 LEU A C 1
ATOM 696 O O . LEU A 1 95 ? -23.473 -26.022 34.349 1.00 66.06 95 LEU A O 1
ATOM 700 N N . ASP A 1 96 ? -23.430 -27.390 36.131 1.00 64.44 96 ASP A N 1
ATOM 701 C CA . ASP A 1 96 ? -24.659 -28.102 35.769 1.00 64.44 96 ASP A CA 1
ATOM 702 C C . ASP A 1 96 ? -25.848 -27.128 35.730 1.00 64.44 96 ASP A C 1
ATOM 704 O O . ASP A 1 96 ? -26.020 -26.326 36.648 1.00 64.44 96 ASP A O 1
ATOM 708 N N . LYS A 1 97 ? -26.670 -27.204 34.680 1.00 57.75 97 LYS A N 1
ATOM 709 C CA . LYS A 1 97 ? -27.866 -26.367 34.522 1.00 57.75 97 LYS A CA 1
ATOM 710 C C . LYS A 1 97 ? -28.878 -26.621 35.642 1.00 57.75 97 LYS A C 1
ATOM 712 O O . LYS A 1 97 ? -29.576 -25.700 36.052 1.00 57.75 97 LYS A O 1
ATOM 717 N N . ASP A 1 98 ? -28.917 -27.843 36.175 1.00 63.69 98 ASP A N 1
ATOM 718 C CA . ASP A 1 98 ? -29.843 -28.232 37.245 1.00 63.69 98 ASP A CA 1
ATOM 719 C C . ASP A 1 98 ? -29.480 -27.584 38.598 1.00 63.69 98 ASP A C 1
ATOM 721 O O . ASP A 1 98 ? -30.132 -27.807 39.621 1.00 63.69 98 ASP A O 1
ATOM 725 N N . PHE A 1 99 ? -28.420 -26.773 38.621 1.00 69.81 99 PHE A N 1
ATOM 726 C CA . PHE A 1 99 ? -27.962 -26.047 39.790 1.00 69.81 99 PHE A CA 1
ATOM 727 C C . PHE A 1 99 ? -28.912 -24.910 40.218 1.00 69.81 99 PHE A C 1
ATOM 729 O O . PHE A 1 99 ? -29.032 -24.643 41.420 1.00 69.81 99 PHE A O 1
ATOM 736 N N . PHE A 1 100 ? -29.603 -24.269 39.270 1.00 79.19 100 PHE A N 1
ATOM 737 C CA . PHE A 1 100 ? -30.628 -23.259 39.541 1.00 79.19 100 PHE A CA 1
ATOM 738 C C . PHE A 1 100 ? -31.992 -23.747 39.050 1.00 79.19 100 PHE A C 1
ATOM 740 O O . PHE A 1 100 ? -32.146 -24.142 37.899 1.00 79.19 100 PHE A O 1
ATOM 747 N N . ASN A 1 101 ? -32.992 -23.708 39.930 1.00 81.50 101 ASN A N 1
ATOM 748 C CA . ASN A 1 101 ? -34.367 -24.050 39.590 1.00 81.50 101 ASN A CA 1
ATOM 749 C C . ASN A 1 101 ? -35.213 -22.772 39.534 1.00 81.50 101 ASN A C 1
ATOM 751 O O . ASN A 1 101 ? -35.682 -22.261 40.558 1.00 81.50 101 ASN A O 1
ATOM 755 N N . GLU A 1 102 ? -35.399 -22.268 38.316 1.00 81.81 102 GLU A N 1
ATOM 756 C CA . GLU A 1 102 ? -36.181 -21.068 38.017 1.00 81.81 102 GLU A CA 1
ATOM 757 C C . GLU A 1 102 ? -37.639 -21.201 38.497 1.00 81.81 102 GLU A C 1
ATOM 759 O O . GLU A 1 102 ? -38.178 -20.290 39.133 1.00 81.81 102 GLU A O 1
ATOM 764 N N . GLU A 1 103 ? -38.261 -22.365 38.281 1.00 82.56 103 GLU A N 1
ATOM 765 C CA . GLU A 1 103 ? -39.642 -22.640 38.688 1.00 82.56 103 GLU A CA 1
ATOM 766 C C . GLU A 1 103 ? -39.793 -22.547 40.215 1.00 82.56 103 GLU A C 1
ATOM 768 O O . GLU A 1 103 ? -40.707 -21.882 40.711 1.00 82.56 103 GLU A O 1
ATOM 773 N N . ALA A 1 104 ? -38.842 -23.111 40.967 1.00 82.25 104 ALA A N 1
ATOM 774 C CA . ALA A 1 104 ? -38.795 -23.013 42.424 1.00 82.25 104 ALA A CA 1
ATOM 775 C C . ALA A 1 104 ? -38.526 -21.576 42.911 1.00 82.25 104 ALA A C 1
ATOM 777 O O . ALA A 1 104 ? -39.087 -21.151 43.927 1.00 82.25 104 ALA A O 1
ATOM 778 N N . CYS A 1 105 ? -37.714 -20.799 42.183 1.00 82.25 105 CYS A N 1
ATOM 779 C CA . CYS A 1 105 ? -37.471 -19.385 42.478 1.00 82.25 105 CYS A CA 1
ATOM 780 C C . CYS A 1 105 ? -38.760 -18.559 42.339 1.00 82.25 105 CYS A C 1
ATOM 782 O O . CYS A 1 105 ? -39.143 -17.833 43.262 1.00 82.25 105 CYS A O 1
ATOM 784 N N . ARG A 1 106 ? -39.485 -18.723 41.225 1.00 82.25 106 ARG A N 1
ATOM 785 C CA . ARG A 1 106 ? -40.725 -17.978 40.947 1.00 82.25 106 ARG A CA 1
ATOM 786 C C . ARG A 1 106 ? -41.903 -18.430 41.806 1.00 82.25 106 ARG A C 1
ATOM 788 O O . ARG A 1 106 ? -42.755 -17.612 42.153 1.00 82.25 106 ARG A O 1
ATOM 795 N N . SER A 1 107 ? -41.954 -19.705 42.194 1.00 81.31 107 SER A N 1
ATOM 796 C CA . SER A 1 107 ? -43.015 -20.245 43.053 1.00 81.31 107 SER A CA 1
ATOM 797 C C . SER A 1 107 ? -42.826 -19.921 44.541 1.00 81.31 107 SER A C 1
ATOM 799 O O . SER A 1 107 ? -43.658 -20.306 45.364 1.00 81.31 107 SER A O 1
ATOM 801 N N . GLY A 1 108 ? -41.729 -19.250 44.910 1.00 75.31 108 GLY A N 1
ATOM 802 C CA . GLY A 1 108 ? -41.399 -18.917 46.295 1.00 75.31 108 GLY A CA 1
ATOM 803 C C . GLY A 1 108 ? -40.816 -20.076 47.111 1.00 75.31 108 GLY A C 1
ATOM 804 O O . GLY A 1 108 ? -40.733 -19.983 48.337 1.00 75.31 108 GLY A O 1
ATOM 805 N N . ASN A 1 109 ? -40.404 -21.165 46.457 1.00 80.75 109 ASN A N 1
ATOM 806 C CA . ASN A 1 109 ? -39.754 -22.316 47.081 1.00 80.75 109 ASN A CA 1
ATOM 807 C C . ASN A 1 109 ? -38.223 -22.131 47.099 1.00 80.75 109 ASN A C 1
ATOM 809 O O . ASN A 1 109 ? -37.458 -22.881 46.496 1.00 80.75 109 ASN A O 1
ATOM 813 N N . PHE A 1 110 ? -37.766 -21.088 47.799 1.00 79.88 110 PHE A N 1
ATOM 814 C CA . PHE A 1 110 ? -36.376 -20.610 47.747 1.00 79.88 110 PHE A CA 1
ATOM 815 C C . PHE A 1 110 ? -35.323 -21.613 48.234 1.00 79.88 110 PHE A C 1
ATOM 817 O O . PHE A 1 110 ? -34.168 -21.531 47.825 1.00 79.88 110 PHE A O 1
ATOM 824 N N . ALA A 1 111 ? -35.711 -22.573 49.078 1.00 71.69 111 ALA A N 1
ATOM 825 C CA . ALA A 1 111 ? -34.814 -23.628 49.550 1.00 71.69 111 ALA A CA 1
ATOM 826 C C . ALA A 1 111 ? -34.406 -24.604 48.429 1.00 71.69 111 ALA A C 1
ATOM 828 O O . ALA A 1 111 ? -33.319 -25.182 48.493 1.00 71.69 111 ALA A O 1
ATOM 829 N N . GLU A 1 112 ? -35.261 -24.764 47.412 1.00 74.88 112 GLU A N 1
ATOM 830 C CA . GLU A 1 112 ? -35.037 -25.607 46.229 1.00 74.88 112 GLU A CA 1
ATOM 831 C C . GLU A 1 112 ? -34.575 -24.806 45.002 1.00 74.88 112 GLU A C 1
ATOM 833 O O . GLU A 1 112 ? -34.157 -25.401 44.014 1.00 74.88 112 GLU A O 1
ATOM 838 N N . ALA A 1 113 ? -34.597 -23.470 45.068 1.00 77.19 113 ALA A N 1
ATOM 839 C CA . ALA A 1 113 ? -34.176 -22.603 43.967 1.00 77.19 113 ALA A CA 1
ATOM 840 C C . ALA A 1 113 ? -32.670 -22.699 43.665 1.00 77.19 113 ALA A C 1
ATOM 842 O O . ALA A 1 113 ? -32.272 -22.528 42.518 1.00 77.19 113 ALA A O 1
ATOM 843 N N . ILE A 1 114 ? -31.831 -22.977 44.674 1.00 73.69 114 ILE A N 1
ATOM 844 C CA . ILE A 1 114 ? -30.373 -23.111 44.520 1.00 73.69 114 ILE A CA 1
ATOM 845 C C . ILE A 1 114 ? -29.892 -24.430 45.130 1.00 73.69 114 ILE A C 1
ATOM 847 O O . ILE A 1 114 ? -29.941 -24.631 46.356 1.00 73.69 114 ILE A O 1
ATOM 851 N N . GLY A 1 115 ? -29.379 -25.307 44.265 1.00 66.44 115 GLY A N 1
ATOM 852 C CA . GLY A 1 115 ? -28.754 -26.572 44.639 1.00 66.44 115 GLY A CA 1
ATOM 853 C C . GLY A 1 115 ? -27.454 -26.387 45.433 1.00 66.44 115 GLY A C 1
ATOM 854 O O . GLY A 1 115 ? -26.876 -25.307 45.518 1.00 66.44 115 GLY A O 1
ATOM 855 N N . THR A 1 116 ? -26.960 -27.453 46.062 1.00 58.88 116 THR A N 1
ATOM 856 C CA . THR A 1 116 ? -25.596 -27.466 46.621 1.00 58.88 116 THR A CA 1
ATOM 857 C C . THR A 1 116 ? -24.627 -27.963 45.554 1.00 58.88 116 THR A C 1
ATOM 859 O O . THR A 1 116 ? -24.867 -29.054 45.031 1.00 58.88 116 THR A O 1
ATOM 862 N N . PRO A 1 117 ? -23.539 -27.238 45.238 1.00 52.72 117 PRO A N 1
ATOM 863 C CA . PRO A 1 117 ? -22.635 -27.667 44.182 1.00 52.72 117 PRO A CA 1
ATOM 864 C C . PRO A 1 117 ? -21.948 -28.960 44.627 1.00 52.72 117 PRO A C 1
ATOM 866 O O . PRO A 1 117 ? -21.310 -29.008 45.681 1.00 52.72 117 PRO A O 1
ATOM 869 N N . ALA A 1 118 ? -22.126 -30.036 43.861 1.00 48.88 118 ALA A N 1
ATOM 870 C CA . ALA A 1 118 ? -21.414 -31.280 44.104 1.00 48.88 118 ALA A CA 1
ATOM 871 C C . ALA A 1 118 ? -19.992 -31.143 43.536 1.00 48.88 118 ALA A C 1
ATOM 873 O O . ALA A 1 118 ? -19.842 -30.798 42.363 1.00 48.88 118 ALA A O 1
ATOM 874 N N . PRO A 1 119 ? -18.932 -31.414 44.318 1.00 46.25 119 PRO A N 1
ATOM 875 C CA . PRO A 1 119 ? -17.588 -31.475 43.769 1.00 46.25 119 PRO A CA 1
ATOM 876 C C . PRO A 1 119 ? -17.517 -32.661 42.803 1.00 46.25 119 PRO A C 1
ATOM 878 O O . PRO A 1 119 ? -17.589 -33.819 43.220 1.00 46.25 119 PRO A O 1
ATOM 881 N N . THR A 1 120 ? -17.374 -32.389 41.507 1.00 46.47 120 THR A N 1
ATOM 882 C CA . THR A 1 120 ? -17.056 -33.430 40.528 1.00 46.47 120 THR A CA 1
ATOM 883 C C . THR A 1 120 ? -15.654 -33.939 40.835 1.00 46.47 120 THR A C 1
ATOM 885 O O . THR A 1 120 ? -14.662 -33.234 40.645 1.00 46.47 120 THR A O 1
ATOM 888 N N . THR A 1 121 ? -15.577 -35.144 41.394 1.00 40.50 121 THR A N 1
ATOM 889 C CA . THR A 1 121 ? -14.316 -35.802 41.721 1.00 40.50 121 THR A CA 1
ATOM 890 C C . THR A 1 121 ? -13.725 -36.492 40.491 1.00 40.50 121 THR A C 1
ATOM 892 O O . THR A 1 121 ? -14.430 -37.138 39.723 1.00 40.50 121 THR A O 1
ATOM 895 N N . ASN A 1 122 ? -12.394 -36.410 40.413 1.00 37.59 122 ASN A N 1
ATOM 896 C CA . ASN A 1 122 ? -11.458 -37.279 39.695 1.00 37.59 122 ASN A CA 1
ATOM 897 C C . ASN A 1 122 ? -11.266 -37.090 38.178 1.00 37.59 122 ASN A C 1
ATOM 899 O O . ASN A 1 122 ? -11.972 -37.657 37.354 1.00 37.59 122 ASN A O 1
ATOM 903 N N . GLY A 1 123 ? -10.132 -36.465 37.838 1.00 45.78 123 GLY A N 1
ATOM 904 C CA . GLY A 1 123 ? -9.253 -36.929 36.753 1.00 45.78 123 GLY A CA 1
ATOM 905 C C . GLY A 1 123 ? -9.423 -36.297 35.371 1.00 45.78 123 GLY A C 1
ATOM 906 O O . GLY A 1 123 ? -8.560 -36.487 34.522 1.00 45.78 123 GLY A O 1
ATOM 907 N N . THR A 1 124 ? -10.467 -35.510 35.153 1.00 56.66 124 THR A N 1
ATOM 908 C CA . THR A 1 124 ? -10.709 -34.735 33.927 1.00 56.66 124 THR A CA 1
ATOM 909 C C . THR A 1 124 ? -11.155 -33.335 34.317 1.00 56.66 124 THR A C 1
ATOM 911 O O . THR A 1 124 ? -11.796 -33.190 35.356 1.00 56.66 124 THR A O 1
ATOM 914 N N . CYS A 1 125 ? -10.792 -32.331 33.515 1.00 63.69 125 CYS A N 1
ATOM 915 C CA . CYS A 1 125 ? -10.943 -30.911 33.829 1.00 63.69 125 CYS A CA 1
ATOM 916 C C . CYS A 1 125 ? -12.228 -30.564 34.611 1.00 63.69 125 CYS A C 1
ATOM 918 O O . CYS A 1 125 ? -13.336 -30.614 34.066 1.00 63.69 125 CYS A O 1
ATOM 920 N N . GLY A 1 126 ? -12.066 -30.223 35.894 1.00 62.56 126 GLY A N 1
ATOM 921 C CA . GLY A 1 126 ? -13.167 -29.848 36.779 1.00 62.56 126 GLY A CA 1
ATOM 922 C C . GLY A 1 126 ? -13.572 -28.380 36.622 1.00 62.56 126 GLY A C 1
ATOM 923 O O . GLY A 1 126 ? -12.865 -27.588 36.004 1.00 62.56 126 GLY A O 1
ATOM 924 N N . VAL A 1 127 ? -14.692 -27.994 37.239 1.00 60.12 127 VAL A N 1
ATOM 925 C CA . VAL A 1 127 ? -15.255 -26.625 37.189 1.00 60.12 127 VAL A CA 1
ATOM 926 C C . VAL A 1 127 ? -14.226 -25.545 37.584 1.00 60.12 127 VAL A C 1
ATOM 928 O O . VAL A 1 127 ? -14.154 -24.491 36.958 1.00 60.12 127 VAL A O 1
ATOM 931 N N . ILE A 1 128 ? -13.366 -25.834 38.568 1.00 61.03 128 ILE A N 1
ATOM 932 C CA . ILE A 1 128 ? -12.307 -24.922 39.043 1.00 61.03 128 ILE A CA 1
ATOM 933 C C . ILE A 1 128 ? -11.189 -24.756 37.999 1.00 61.03 128 ILE A C 1
ATOM 935 O O . ILE A 1 128 ? -10.710 -23.645 37.767 1.00 61.03 128 ILE A O 1
ATOM 939 N N . ASP A 1 129 ? -10.775 -25.852 37.356 1.00 65.94 129 ASP A N 1
ATOM 940 C CA . ASP A 1 129 ? -9.735 -25.821 36.324 1.00 65.94 129 ASP A CA 1
ATOM 941 C C . ASP A 1 129 ? -10.242 -25.091 35.070 1.00 65.94 129 ASP A C 1
ATOM 943 O O . ASP A 1 129 ? -9.510 -24.281 34.500 1.00 65.94 129 ASP A O 1
ATOM 947 N N . LYS A 1 130 ? -11.526 -25.264 34.712 1.00 66.62 130 LYS A N 1
ATOM 948 C CA . LYS A 1 130 ? -12.186 -24.496 33.643 1.00 66.62 130 LYS A CA 1
ATOM 949 C C . LYS A 1 130 ? -12.196 -22.996 33.928 1.00 66.62 130 LYS A C 1
ATOM 951 O O . LYS A 1 130 ? -11.787 -22.233 33.060 1.00 66.62 130 LYS A O 1
ATOM 956 N N . GLY A 1 131 ? -12.568 -22.569 35.139 1.00 62.44 131 GLY A N 1
ATOM 957 C CA . GLY A 1 131 ? -12.557 -21.148 35.520 1.00 62.44 131 GLY A CA 1
ATOM 958 C C . GLY A 1 131 ? -11.163 -20.521 35.443 1.00 62.44 131 GLY A C 1
ATOM 959 O O . GLY A 1 131 ? -10.971 -19.464 34.837 1.00 62.44 131 GLY A O 1
ATOM 960 N N . ARG A 1 132 ? -10.145 -21.221 35.960 1.00 68.00 132 ARG A N 1
ATOM 961 C CA . ARG A 1 132 ? -8.748 -20.763 35.891 1.00 68.00 132 ARG A CA 1
ATOM 962 C C . ARG A 1 132 ? -8.233 -20.666 34.451 1.00 68.00 132 ARG A C 1
ATOM 964 O O . ARG A 1 132 ? -7.499 -19.732 34.124 1.00 68.00 132 ARG A O 1
ATOM 971 N N . CYS A 1 133 ? -8.595 -21.621 33.599 1.00 70.00 133 CYS A N 1
ATOM 972 C CA . CYS A 1 133 ? -8.178 -21.652 32.201 1.00 70.00 133 CYS A CA 1
ATOM 973 C C . CYS A 1 133 ? -8.925 -20.627 31.337 1.00 70.00 133 CYS A C 1
ATOM 975 O O . CYS A 1 133 ? -8.279 -19.954 30.536 1.00 70.00 133 CYS A O 1
ATOM 977 N N . ALA A 1 134 ? -10.227 -20.426 31.559 1.00 63.81 134 ALA A N 1
ATOM 978 C CA . ALA A 1 134 ? -11.030 -19.401 30.892 1.00 63.81 134 ALA A CA 1
ATOM 979 C C . ALA A 1 134 ? -10.484 -17.989 31.153 1.00 63.81 134 ALA A C 1
ATOM 981 O O . ALA A 1 134 ? -10.373 -17.196 30.226 1.00 63.81 134 ALA A O 1
ATOM 982 N N . LYS A 1 135 ? -10.034 -17.701 32.382 1.00 65.81 135 LYS A N 1
ATOM 983 C CA . LYS A 1 135 ? -9.412 -16.411 32.723 1.00 65.81 135 LYS A CA 1
ATOM 984 C C . LYS A 1 135 ? -8.063 -16.178 32.036 1.00 65.81 135 LYS A C 1
ATOM 986 O O . LYS A 1 135 ? -7.717 -15.049 31.702 1.00 65.81 135 LYS A O 1
ATOM 991 N N . ARG A 1 136 ? -7.271 -17.236 31.840 1.00 66.81 136 ARG A N 1
ATOM 992 C CA . ARG A 1 136 ? -5.928 -17.145 31.240 1.00 66.81 136 ARG A CA 1
ATOM 993 C C . ARG A 1 136 ? -5.948 -17.224 29.708 1.00 66.81 136 ARG A C 1
ATOM 995 O O . ARG A 1 136 ? -4.986 -16.803 29.074 1.00 66.81 136 ARG A O 1
ATOM 1002 N N . PHE A 1 137 ? -7.034 -17.718 29.120 1.00 64.25 137 PHE A N 1
ATOM 1003 C CA . PHE A 1 137 ? -7.197 -17.862 27.674 1.00 64.25 137 PHE A CA 1
ATOM 1004 C C . PHE A 1 137 ? -7.064 -16.535 26.897 1.00 64.25 137 PHE A C 1
ATOM 1006 O O . PHE A 1 137 ? -6.249 -16.503 25.978 1.00 64.25 137 PHE A O 1
ATOM 1013 N N . PRO A 1 138 ? -7.720 -15.416 27.276 1.00 58.06 138 PRO A N 1
ATOM 1014 C CA . PRO A 1 138 ? -7.531 -14.134 26.592 1.00 58.06 138 PRO A CA 1
ATOM 1015 C C . PRO A 1 138 ? -6.084 -13.634 26.629 1.00 58.06 138 PRO A C 1
ATOM 1017 O O . PRO A 1 138 ? -5.591 -13.121 25.629 1.00 58.06 138 PRO A O 1
ATOM 1020 N N . GLN A 1 139 ? -5.388 -13.824 27.757 1.00 64.44 139 GLN A N 1
ATOM 1021 C CA . GLN A 1 139 ? -3.978 -13.453 27.873 1.00 64.44 139 GLN A CA 1
ATOM 1022 C C . GLN A 1 139 ? -3.103 -14.323 26.967 1.00 64.44 139 GLN A C 1
ATOM 1024 O O . GLN A 1 139 ? -2.261 -13.784 26.272 1.00 64.44 139 GLN A O 1
ATOM 1029 N N . MET A 1 140 ? -3.342 -15.637 26.903 1.00 71.56 140 MET A N 1
ATOM 1030 C CA . MET A 1 140 ? -2.601 -16.526 25.998 1.00 71.56 140 MET A CA 1
ATOM 1031 C C . MET A 1 140 ? -2.795 -16.142 24.529 1.00 71.56 140 MET A C 1
ATOM 1033 O O . MET A 1 140 ? -1.834 -16.099 23.773 1.00 71.56 140 MET A O 1
ATOM 1037 N N . ILE A 1 141 ? -4.028 -15.835 24.122 1.00 61.69 141 ILE A N 1
ATOM 1038 C CA . ILE A 1 141 ? -4.317 -15.361 22.765 1.00 61.69 141 ILE A CA 1
ATOM 1039 C C . ILE A 1 141 ? -3.594 -14.030 22.507 1.00 61.69 141 ILE A C 1
ATOM 1041 O O . ILE A 1 141 ? -2.965 -13.867 21.466 1.00 61.69 141 ILE A O 1
ATOM 1045 N N . SER A 1 142 ? -3.609 -13.106 23.475 1.00 59.78 142 SER A N 1
ATOM 1046 C CA . SER A 1 142 ? -2.835 -11.861 23.402 1.00 59.78 142 SER A CA 1
ATOM 1047 C C . SER A 1 142 ? -1.327 -12.109 23.296 1.00 59.78 142 SER A C 1
ATOM 1049 O O . SER A 1 142 ? -0.659 -11.412 22.538 1.00 59.78 142 SER A O 1
ATOM 1051 N N . ASP A 1 143 ? -0.790 -13.080 24.036 1.00 64.50 143 ASP A N 1
ATOM 1052 C CA . ASP A 1 143 ? 0.627 -13.441 24.022 1.00 64.50 143 ASP A CA 1
ATOM 1053 C C . ASP A 1 143 ? 1.003 -14.021 22.648 1.00 64.50 143 ASP A C 1
ATOM 1055 O O . ASP A 1 143 ? 2.015 -13.620 22.080 1.00 64.50 143 ASP A O 1
ATOM 1059 N N . ILE A 1 144 ? 0.150 -14.866 22.051 1.00 63.12 144 ILE A N 1
ATOM 1060 C CA . ILE A 1 144 ? 0.321 -15.385 20.681 1.00 63.12 144 ILE A CA 1
ATOM 1061 C C . ILE A 1 144 ? 0.331 -14.248 19.652 1.00 63.12 144 ILE A C 1
ATOM 1063 O O . ILE A 1 144 ? 1.231 -14.181 18.818 1.00 63.12 144 ILE A O 1
ATOM 1067 N N . PHE A 1 145 ? -0.600 -13.296 19.747 1.00 58.41 145 PHE A N 1
ATOM 1068 C CA . PHE A 1 145 ? -0.606 -12.127 18.862 1.00 58.41 145 PHE A CA 1
ATOM 1069 C C . PHE A 1 145 ? 0.579 -11.179 19.095 1.00 58.41 145 PHE A C 1
ATOM 1071 O O . PHE A 1 145 ? 0.999 -10.489 18.167 1.00 58.41 145 PHE A O 1
ATOM 1078 N N . SER A 1 146 ? 1.148 -11.151 20.303 1.00 54.66 146 SER A N 1
ATOM 1079 C CA . SER A 1 146 ? 2.295 -10.298 20.633 1.00 54.66 146 SER A CA 1
ATOM 1080 C C . SER A 1 146 ? 3.613 -10.778 20.016 1.00 54.66 146 SER A C 1
ATOM 1082 O O . SER A 1 146 ? 4.516 -9.969 19.811 1.00 54.66 146 SER A O 1
ATOM 1084 N N . VAL A 1 147 ? 3.718 -12.055 19.639 1.00 55.22 147 VAL A N 1
ATOM 1085 C CA . VAL A 1 147 ? 4.899 -12.629 18.963 1.00 55.22 147 VAL A CA 1
ATOM 1086 C C . VAL A 1 147 ? 5.090 -12.096 17.542 1.00 55.22 147 VAL A C 1
ATOM 1088 O O . VAL A 1 147 ? 6.210 -12.079 17.033 1.00 55.22 147 VAL A O 1
ATOM 1091 N N . LEU A 1 148 ? 4.046 -11.511 16.949 1.00 50.44 148 LEU A N 1
ATOM 1092 C CA . LEU A 1 148 ? 4.131 -10.763 15.688 1.00 50.44 148 LEU A CA 1
ATOM 1093 C C . LEU A 1 148 ? 4.930 -9.446 15.810 1.00 50.44 148 LEU A C 1
ATOM 1095 O O . LEU A 1 148 ? 5.115 -8.743 14.820 1.00 50.44 148 LEU A O 1
ATOM 1099 N N . SER A 1 149 ? 5.439 -9.126 17.007 1.00 47.34 149 SER A N 1
ATOM 1100 C CA . SER A 1 149 ? 6.399 -8.038 17.251 1.00 47.34 149 SER A CA 1
ATOM 1101 C C . SER A 1 149 ? 7.858 -8.415 16.935 1.00 47.34 149 SER A C 1
ATOM 1103 O O . SER A 1 149 ? 8.722 -7.562 17.109 1.00 47.34 149 SER A O 1
ATOM 1105 N N . LEU A 1 150 ? 8.110 -9.651 16.467 1.00 46.72 150 LEU A N 1
ATOM 1106 C CA . LEU A 1 150 ? 9.418 -10.296 16.262 1.00 46.72 150 LEU A CA 1
ATOM 1107 C C . LEU A 1 150 ? 10.225 -10.460 17.573 1.00 46.72 150 LEU A C 1
ATOM 1109 O O . LEU A 1 150 ? 10.684 -9.466 18.135 1.00 46.72 150 LEU A O 1
ATOM 1113 N N . PRO A 1 151 ? 10.456 -11.690 18.074 1.00 47.25 151 PRO A N 1
ATOM 1114 C CA . PRO A 1 151 ? 11.469 -11.909 19.104 1.00 47.25 151 PRO A CA 1
ATOM 1115 C C . PRO A 1 151 ? 12.852 -11.553 18.545 1.00 47.25 151 PRO A C 1
ATOM 1117 O O . PRO A 1 151 ? 13.180 -11.884 17.403 1.00 47.25 151 PRO A O 1
ATOM 1120 N N . ASN A 1 152 ? 13.668 -10.862 19.343 1.00 44.91 152 ASN A N 1
ATOM 1121 C CA . ASN A 1 152 ? 14.983 -10.386 18.897 1.00 44.91 152 ASN A CA 1
ATOM 1122 C C . ASN A 1 152 ? 16.047 -11.499 18.913 1.00 44.91 152 ASN A C 1
ATOM 1124 O O . ASN A 1 152 ? 17.152 -11.298 18.400 1.00 44.91 152 ASN A O 1
ATOM 1128 N N . ASP A 1 153 ? 15.730 -12.663 19.494 1.00 51.19 153 ASP A N 1
ATOM 1129 C CA . ASP A 1 153 ? 16.583 -13.846 19.503 1.00 51.19 153 ASP A CA 1
ATOM 1130 C C . ASP A 1 153 ? 15.811 -15.177 19.668 1.00 51.19 153 ASP A C 1
ATOM 1132 O O . ASP A 1 153 ? 14.602 -15.231 19.902 1.00 51.19 153 ASP A O 1
ATOM 1136 N N . TYR A 1 154 ? 16.543 -16.283 19.506 1.00 55.59 154 TYR A N 1
ATOM 1137 C CA . TYR A 1 154 ? 16.036 -17.656 19.592 1.00 55.59 154 TYR A CA 1
ATOM 1138 C C . TYR A 1 154 ? 15.553 -18.054 21.004 1.00 55.59 154 TYR A C 1
ATOM 1140 O O . TYR A 1 154 ? 14.713 -18.945 21.133 1.00 55.59 154 TYR A O 1
ATOM 1148 N N . GLU A 1 155 ? 16.059 -17.418 22.066 1.00 61.06 155 GLU A N 1
ATOM 1149 C CA . GLU A 1 155 ? 15.714 -17.772 23.450 1.00 61.06 155 GLU A CA 1
ATOM 1150 C C . GLU A 1 155 ? 14.368 -17.165 23.871 1.00 61.06 155 GLU A C 1
ATOM 1152 O O . GLU A 1 155 ? 13.572 -17.860 24.505 1.00 61.06 155 GLU A O 1
ATOM 1157 N N . GLU A 1 156 ? 14.051 -15.935 23.447 1.00 61.69 156 GLU A N 1
ATOM 1158 C CA . GLU A 1 156 ? 12.717 -15.333 23.631 1.00 61.69 156 GLU A CA 1
ATOM 1159 C C . GLU A 1 156 ? 11.619 -16.174 22.955 1.00 61.69 156 GLU A C 1
ATOM 1161 O O . GLU A 1 156 ? 10.547 -16.411 23.516 1.00 61.69 156 GLU A O 1
ATOM 1166 N N . MET A 1 157 ? 11.911 -16.699 21.766 1.00 63.50 157 MET A N 1
ATOM 1167 C CA . MET A 1 157 ? 10.995 -17.562 21.019 1.00 63.50 157 MET A CA 1
ATOM 1168 C C . MET A 1 157 ? 10.791 -18.929 21.692 1.00 63.50 157 MET A C 1
ATOM 1170 O O . MET A 1 157 ? 9.662 -19.420 21.786 1.00 63.50 157 MET A O 1
ATOM 1174 N N . LYS A 1 158 ? 11.856 -19.532 22.228 1.00 64.75 158 LYS A N 1
ATOM 1175 C CA . LYS A 1 158 ? 11.768 -20.785 22.989 1.00 64.75 158 LYS A CA 1
ATOM 1176 C C . LYS A 1 158 ? 10.936 -20.626 24.265 1.00 64.75 158 LYS A C 1
ATOM 1178 O O . LYS A 1 158 ? 10.189 -21.541 24.619 1.00 64.75 158 LYS A O 1
ATOM 1183 N N . ASP A 1 159 ? 11.032 -19.478 24.932 1.00 71.31 159 ASP A N 1
ATOM 1184 C CA . ASP A 1 159 ? 10.242 -19.164 26.127 1.00 71.31 159 ASP A CA 1
ATOM 1185 C C . ASP A 1 159 ? 8.747 -18.989 25.802 1.00 71.31 159 ASP A C 1
ATOM 1187 O O . ASP A 1 159 ? 7.879 -19.539 26.493 1.00 71.31 159 ASP A O 1
ATOM 1191 N N . PHE A 1 160 ? 8.428 -18.331 24.681 1.00 74.75 160 PHE A N 1
ATOM 1192 C CA . PHE A 1 160 ? 7.055 -18.224 24.183 1.00 74.75 160 PHE A CA 1
ATOM 1193 C C . PHE A 1 160 ? 6.446 -19.594 23.851 1.00 74.75 160 PHE A C 1
ATOM 1195 O O . PHE A 1 160 ? 5.362 -19.938 24.328 1.00 74.75 160 PHE A O 1
ATOM 1202 N N . LEU A 1 161 ? 7.156 -20.426 23.089 1.00 71.69 161 LEU A N 1
ATOM 1203 C CA . LEU A 1 161 ? 6.666 -21.755 22.723 1.00 71.69 161 LEU A CA 1
ATOM 1204 C C . LEU A 1 161 ? 6.556 -22.680 23.946 1.00 71.69 161 LEU A C 1
ATOM 1206 O O . LEU A 1 161 ? 5.625 -23.484 24.049 1.00 71.69 161 LEU A O 1
ATOM 1210 N N . GLY A 1 162 ? 7.448 -22.515 24.927 1.00 74.06 162 GLY A N 1
ATOM 1211 C CA . GLY A 1 162 ? 7.326 -23.137 26.244 1.00 74.06 162 GLY A CA 1
ATOM 1212 C C . GLY A 1 162 ? 6.071 -22.684 26.999 1.00 74.06 162 GLY A C 1
ATOM 1213 O O . GLY A 1 162 ? 5.418 -23.494 27.667 1.00 74.06 162 GLY A O 1
ATOM 1214 N N . THR A 1 163 ? 5.683 -21.418 26.848 1.00 78.38 163 THR A N 1
ATOM 1215 C CA . THR A 1 163 ? 4.466 -20.838 27.430 1.00 78.38 163 THR A CA 1
ATOM 1216 C C . THR A 1 163 ? 3.198 -21.410 26.790 1.00 78.38 163 THR A C 1
ATOM 1218 O O . THR A 1 163 ? 2.313 -21.862 27.527 1.00 78.38 163 THR A O 1
ATOM 1221 N N . VAL A 1 164 ? 3.140 -21.501 25.456 1.00 78.94 164 VAL A N 1
ATOM 1222 C CA . VAL A 1 164 ? 2.032 -22.135 24.711 1.00 78.94 164 VAL A CA 1
ATOM 1223 C C . VAL A 1 164 ? 1.905 -23.614 25.079 1.00 78.94 164 VAL A C 1
ATOM 1225 O O . VAL A 1 164 ? 0.825 -24.069 25.457 1.00 78.94 164 VAL A O 1
ATOM 1228 N N . SER A 1 165 ? 3.017 -24.356 25.073 1.00 77.56 165 SER A N 1
ATOM 1229 C CA . SER A 1 165 ? 3.054 -25.774 25.459 1.00 77.56 165 SER A CA 1
ATOM 1230 C C . SER A 1 165 ? 2.558 -25.994 26.890 1.00 77.56 165 SER A C 1
ATOM 1232 O O . SER A 1 165 ? 1.674 -26.817 27.147 1.00 77.56 165 SER A O 1
ATOM 1234 N N . THR A 1 166 ? 3.048 -25.188 27.836 1.00 77.94 166 THR A N 1
ATOM 1235 C CA . THR A 1 166 ? 2.623 -25.248 29.241 1.00 77.94 166 THR A CA 1
ATOM 1236 C C . THR A 1 166 ? 1.132 -24.958 29.391 1.00 77.94 166 THR A C 1
ATOM 1238 O O . THR A 1 166 ? 0.467 -25.555 30.244 1.00 77.94 166 THR A O 1
ATOM 1241 N N . PHE A 1 167 ? 0.598 -24.034 28.594 1.00 83.38 167 PHE A N 1
ATOM 1242 C CA . PHE A 1 167 ? -0.813 -23.692 28.619 1.00 83.38 167 PHE A CA 1
ATOM 1243 C C . PHE A 1 167 ? -1.684 -24.794 28.017 1.00 83.38 167 PHE A C 1
ATOM 1245 O O . PHE A 1 167 ? -2.631 -25.215 28.675 1.00 83.38 167 PHE A O 1
ATOM 1252 N N . LEU A 1 168 ? -1.336 -25.336 26.849 1.00 80.69 168 LEU A N 1
ATOM 1253 C CA . LEU A 1 168 ? -2.043 -26.467 26.237 1.00 80.69 168 LEU A CA 1
ATOM 1254 C C . LEU A 1 168 ? -2.050 -27.692 27.156 1.00 80.69 168 LEU A C 1
ATOM 1256 O O . LEU A 1 168 ? -3.095 -28.303 27.363 1.00 80.69 168 LEU A O 1
ATOM 1260 N N . TYR A 1 169 ? -0.922 -27.996 27.799 1.00 78.38 169 TYR A N 1
ATOM 1261 C CA . TYR A 1 169 ? -0.834 -29.108 28.743 1.00 78.38 169 TYR A CA 1
ATOM 1262 C C . TYR A 1 169 ? -1.738 -28.916 29.973 1.00 78.38 169 TYR A C 1
ATOM 1264 O O . TYR A 1 169 ? -2.374 -29.861 30.438 1.00 78.38 169 TYR A O 1
ATOM 1272 N N . LYS A 1 170 ? -1.813 -27.692 30.512 1.00 76.88 170 LYS A N 1
ATOM 1273 C CA . LYS A 1 170 ? -2.593 -27.396 31.728 1.00 76.88 170 LYS A CA 1
ATOM 1274 C C . LYS A 1 170 ? -4.071 -27.117 31.466 1.00 76.88 170 LYS A C 1
ATOM 1276 O O . LYS A 1 170 ? -4.884 -27.381 32.344 1.00 76.88 170 LYS A O 1
ATOM 1281 N N . CYS A 1 171 ? -4.399 -26.558 30.307 1.00 78.69 171 CYS A N 1
ATOM 1282 C CA . CYS A 1 171 ? -5.710 -25.987 30.017 1.00 78.69 171 CYS A CA 1
ATOM 1283 C C . CYS A 1 171 ? -6.376 -26.544 28.763 1.00 78.69 171 CYS A C 1
ATOM 1285 O O . CYS A 1 171 ? -7.581 -26.370 28.617 1.00 78.69 171 CYS A O 1
ATOM 1287 N N . GLY A 1 172 ? -5.659 -27.232 27.874 1.00 77.62 172 GLY A N 1
ATOM 1288 C CA . GLY A 1 172 ? -6.231 -27.717 26.616 1.00 77.62 172 GLY A CA 1
ATOM 1289 C C . GLY A 1 172 ? -7.409 -28.675 26.825 1.00 77.62 172 GLY A C 1
ATOM 1290 O O . GLY A 1 172 ? -8.409 -28.586 26.124 1.00 77.62 172 GLY A O 1
ATOM 1291 N N . SER A 1 173 ? -7.358 -29.526 27.857 1.00 78.38 173 SER A N 1
ATOM 1292 C CA . SER A 1 173 ? -8.466 -30.435 28.212 1.00 78.38 173 SER A CA 1
ATOM 1293 C C . SER A 1 173 ? -9.665 -29.740 28.878 1.00 78.38 173 SER A C 1
ATOM 1295 O O . SER A 1 173 ? -10.685 -30.380 29.132 1.00 78.38 173 SER A O 1
ATOM 1297 N N . CYS A 1 174 ? -9.540 -28.444 29.174 1.00 73.81 174 CYS A N 1
ATOM 1298 C CA . CYS A 1 174 ? -10.559 -27.609 29.806 1.00 73.81 174 CYS A CA 1
ATOM 1299 C C . CYS A 1 174 ? -11.321 -26.712 28.830 1.00 73.81 174 CYS A C 1
ATOM 1301 O O . CYS A 1 174 ? -12.282 -26.063 29.241 1.00 73.81 174 CYS A O 1
ATOM 1303 N N . MET A 1 175 ? -10.888 -26.648 27.572 1.00 71.75 175 MET A N 1
ATOM 1304 C CA . MET A 1 175 ? -11.451 -25.759 26.560 1.00 71.75 175 MET A CA 1
ATOM 1305 C C . MET A 1 175 ? -12.616 -26.406 25.815 1.00 71.75 175 MET A C 1
ATOM 1307 O O . MET A 1 175 ? -12.707 -27.629 25.701 1.00 71.75 175 MET A O 1
ATOM 1311 N N . THR A 1 176 ? -13.501 -25.567 25.277 1.00 67.81 176 THR A N 1
ATOM 1312 C CA . THR A 1 176 ? -14.468 -26.001 24.260 1.00 67.81 176 THR A CA 1
ATOM 1313 C C . THR A 1 176 ? -13.754 -26.338 22.947 1.00 67.81 176 THR A C 1
ATOM 1315 O O . THR A 1 176 ? -12.646 -25.862 22.699 1.00 67.81 176 THR A O 1
ATOM 1318 N N . GLU A 1 177 ? -14.395 -27.129 22.084 1.00 67.50 177 GLU A N 1
ATOM 1319 C CA . GLU A 1 177 ? -13.851 -27.505 20.768 1.00 67.50 177 GLU A CA 1
ATOM 1320 C C . GLU A 1 177 ? -13.489 -26.271 19.923 1.00 67.50 177 GLU A C 1
ATOM 1322 O O . GLU A 1 177 ? -12.401 -26.211 19.355 1.00 67.50 177 GLU A O 1
ATOM 1327 N N . ASN A 1 178 ? -14.334 -25.233 19.949 1.00 60.41 178 ASN A N 1
ATOM 1328 C CA . ASN A 1 178 ? -14.077 -23.968 19.257 1.00 60.41 178 ASN A CA 1
ATOM 1329 C C . ASN A 1 178 ? -12.866 -23.223 19.837 1.00 60.41 178 ASN A C 1
ATOM 1331 O O . ASN A 1 178 ? -11.985 -22.818 19.087 1.00 60.41 178 ASN A O 1
ATOM 1335 N N . GLN A 1 179 ? -12.790 -23.065 21.164 1.00 66.12 179 GLN A N 1
ATOM 1336 C CA . GLN A 1 179 ? -11.661 -22.382 21.813 1.00 66.12 179 GLN A CA 1
ATOM 1337 C C . GLN A 1 179 ? -10.336 -23.100 21.559 1.00 66.12 179 GLN A C 1
ATOM 1339 O O . GLN A 1 179 ? -9.318 -22.449 21.330 1.00 66.12 179 GLN A O 1
ATOM 1344 N N . LEU A 1 180 ? -10.356 -24.435 21.596 1.00 73.88 180 LEU A N 1
ATOM 1345 C CA . LEU A 1 180 ? -9.180 -25.242 21.323 1.00 73.88 180 LEU A CA 1
ATOM 1346 C C . LEU A 1 180 ? -8.768 -25.129 19.852 1.00 73.88 180 LEU A C 1
ATOM 1348 O O . LEU A 1 180 ? -7.594 -24.898 19.591 1.00 73.88 180 LEU A O 1
ATOM 1352 N N . SER A 1 181 ? -9.715 -25.206 18.909 1.00 70.56 181 SER A N 1
ATOM 1353 C CA . SER A 1 181 ? -9.429 -25.036 17.478 1.00 70.56 181 SER A CA 1
ATOM 1354 C C . SER A 1 181 ? -8.787 -23.683 17.187 1.00 70.56 181 SER A C 1
ATOM 1356 O O . SER A 1 181 ? -7.728 -23.642 16.570 1.00 70.56 181 SER A O 1
ATOM 1358 N N . THR A 1 182 ? -9.365 -22.594 17.705 1.00 64.88 182 THR A N 1
ATOM 1359 C CA . THR A 1 182 ? -8.836 -21.234 17.526 1.00 64.88 182 THR A CA 1
ATOM 1360 C C . THR A 1 182 ? -7.433 -21.078 18.110 1.00 64.88 182 THR A C 1
ATOM 1362 O O . THR A 1 182 ? -6.568 -20.465 17.495 1.00 64.88 182 THR A O 1
ATOM 1365 N N . LEU A 1 183 ? -7.183 -21.640 19.296 1.00 72.25 183 LEU A N 1
ATOM 1366 C CA . LEU A 1 183 ? -5.865 -21.579 19.921 1.00 72.25 183 LEU A CA 1
ATOM 1367 C C . LEU A 1 183 ? -4.814 -22.364 19.130 1.00 72.25 183 LEU A C 1
ATOM 1369 O O . LEU A 1 183 ? -3.691 -21.890 18.994 1.00 72.25 183 LEU A O 1
ATOM 1373 N N . CYS A 1 184 ? -5.168 -23.555 18.639 1.00 80.31 184 CYS A N 1
ATOM 1374 C CA . CYS A 1 184 ? -4.272 -24.382 17.837 1.00 80.31 184 CYS A CA 1
ATOM 1375 C C . CYS A 1 184 ? -3.947 -23.714 16.493 1.00 80.31 184 CYS A C 1
ATOM 1377 O O . CYS A 1 184 ? -2.784 -23.691 16.120 1.00 80.31 184 CYS A O 1
ATOM 1379 N N . GLU A 1 185 ? -4.937 -23.120 15.819 1.00 75.12 185 GLU A N 1
ATOM 1380 C CA . GLU A 1 185 ? -4.740 -22.373 14.564 1.00 75.12 185 GLU A CA 1
ATOM 1381 C C . GLU A 1 185 ? -3.808 -21.172 14.760 1.00 75.12 185 GLU A C 1
ATOM 1383 O O . GLU A 1 185 ? -2.829 -21.021 14.041 1.00 75.12 185 GLU A O 1
ATOM 1388 N N . TYR A 1 186 ? -4.044 -20.345 15.782 1.00 69.44 186 TYR A N 1
ATOM 1389 C CA . TYR A 1 186 ? -3.185 -19.181 16.025 1.00 69.44 186 TYR A CA 1
ATOM 1390 C C . TYR A 1 186 ? -1.776 -19.552 16.489 1.00 69.44 186 TYR A C 1
ATOM 1392 O O . TYR A 1 186 ? -0.826 -18.824 16.207 1.00 69.44 186 TYR A O 1
ATOM 1400 N N . ALA A 1 187 ? -1.626 -20.658 17.218 1.00 75.12 187 ALA A N 1
ATOM 1401 C CA . ALA A 1 187 ? -0.312 -21.164 17.588 1.00 75.12 187 ALA A CA 1
ATOM 1402 C C . ALA A 1 187 ? 0.462 -21.687 16.364 1.00 75.12 187 ALA A C 1
ATOM 1404 O O . ALA A 1 187 ? 1.668 -21.458 16.293 1.00 75.12 187 ALA A O 1
ATOM 1405 N N . ASP A 1 188 ? -0.221 -22.327 15.411 1.00 79.69 188 ASP A N 1
ATOM 1406 C CA . ASP A 1 188 ? 0.359 -22.795 14.147 1.00 79.69 188 ASP A CA 1
ATOM 1407 C C . ASP A 1 188 ? 0.804 -21.618 13.264 1.00 79.69 188 ASP A C 1
ATOM 1409 O O . ASP A 1 188 ? 1.983 -21.517 12.926 1.00 79.69 188 ASP A O 1
ATOM 1413 N N . ASP A 1 189 ? -0.083 -20.640 13.042 1.00 68.94 189 ASP A N 1
ATOM 1414 C CA . ASP A 1 189 ? 0.215 -19.405 12.298 1.00 68.94 189 ASP A CA 1
ATOM 1415 C C . ASP A 1 189 ? 1.421 -18.649 12.901 1.00 68.94 189 ASP A C 1
ATOM 1417 O O . ASP A 1 189 ? 2.278 -18.112 12.188 1.00 68.94 189 ASP A O 1
ATOM 1421 N N . ALA A 1 190 ? 1.518 -18.598 14.237 1.00 69.56 190 ALA A N 1
ATOM 1422 C CA . ALA A 1 190 ? 2.645 -17.970 14.923 1.00 69.56 190 ALA A CA 1
ATOM 1423 C C . ALA A 1 190 ? 3.960 -18.736 14.698 1.00 69.56 190 ALA A C 1
ATOM 1425 O O . ALA A 1 190 ? 5.011 -18.116 14.533 1.00 69.56 190 ALA A O 1
ATOM 1426 N N . VAL A 1 191 ? 3.922 -20.070 14.668 1.00 71.50 191 VAL A N 1
ATOM 1427 C CA . VAL A 1 191 ? 5.092 -20.925 14.411 1.00 71.50 191 VAL A CA 1
ATOM 1428 C C . VAL A 1 191 ? 5.521 -20.868 12.944 1.00 71.50 191 VAL A C 1
ATOM 1430 O O . VAL A 1 191 ? 6.724 -20.823 12.680 1.00 71.50 191 VAL A O 1
ATOM 1433 N N . GLU A 1 192 ? 4.583 -20.784 11.998 1.00 69.31 192 GLU A N 1
ATOM 1434 C CA . GLU A 1 192 ? 4.869 -20.556 10.573 1.00 69.31 192 GLU A CA 1
ATOM 1435 C C . GLU A 1 192 ? 5.548 -19.193 10.372 1.00 69.31 192 GLU A C 1
ATOM 1437 O O . GLU A 1 192 ? 6.629 -19.103 9.790 1.00 69.31 192 GLU A O 1
ATOM 1442 N N . THR A 1 193 ? 4.998 -18.139 10.982 1.00 61.66 193 THR A N 1
ATOM 1443 C CA . THR A 1 193 ? 5.585 -16.791 10.926 1.00 61.66 193 THR A CA 1
ATOM 1444 C C . THR A 1 193 ? 7.004 -16.755 11.509 1.00 61.66 193 THR A C 1
ATOM 1446 O O . THR A 1 193 ? 7.899 -16.100 10.971 1.00 61.66 193 THR A O 1
ATOM 1449 N N . LEU A 1 194 ? 7.240 -17.472 12.612 1.00 60.88 194 LEU A N 1
ATOM 1450 C CA . LEU A 1 194 ? 8.567 -17.578 13.217 1.00 60.88 194 LEU A CA 1
ATOM 1451 C C . LEU A 1 194 ? 9.524 -18.444 12.386 1.00 60.88 194 LEU A C 1
ATOM 1453 O O . LEU A 1 194 ? 10.718 -18.152 12.355 1.00 60.88 194 LEU A O 1
ATOM 1457 N N . THR A 1 195 ? 9.029 -19.472 11.695 1.00 61.72 195 THR A N 1
ATOM 1458 C CA . THR A 1 195 ? 9.817 -20.306 10.771 1.00 61.72 195 THR A CA 1
ATOM 1459 C C . THR A 1 195 ? 10.477 -19.462 9.692 1.00 61.72 195 THR A C 1
ATOM 1461 O O . THR A 1 195 ? 11.692 -19.562 9.505 1.00 61.72 195 THR A O 1
ATOM 1464 N N . ASP A 1 196 ? 9.725 -18.543 9.097 1.00 54.94 196 ASP A N 1
ATOM 1465 C CA . ASP A 1 196 ? 10.243 -17.625 8.084 1.00 54.94 196 ASP A CA 1
ATOM 1466 C C . ASP A 1 196 ? 11.192 -16.561 8.665 1.00 54.94 196 ASP A C 1
ATOM 1468 O O . ASP A 1 196 ? 12.147 -16.148 8.003 1.00 54.94 196 ASP A O 1
ATOM 1472 N N . ALA A 1 197 ? 10.963 -16.124 9.909 1.00 52.19 197 ALA A N 1
ATOM 1473 C CA . ALA A 1 197 ? 11.736 -15.052 10.541 1.00 52.19 197 ALA A CA 1
ATOM 1474 C C . ALA A 1 197 ? 13.079 -15.510 11.143 1.00 52.19 197 ALA A C 1
ATOM 1476 O O . ALA A 1 197 ? 14.068 -14.779 11.064 1.00 52.19 197 ALA A O 1
ATOM 1477 N N . VAL A 1 198 ? 13.130 -16.693 11.768 1.00 52.31 198 VAL A N 1
ATOM 1478 C CA . VAL A 1 198 ? 14.306 -17.174 12.526 1.00 52.31 198 VAL A CA 1
ATOM 1479 C C . VAL A 1 198 ? 14.787 -18.574 12.124 1.00 52.31 198 VAL A C 1
ATOM 1481 O O . VAL A 1 198 ? 15.723 -19.093 12.732 1.00 52.31 198 VAL A O 1
ATOM 1484 N N . GLY A 1 199 ? 14.191 -19.185 11.094 1.00 51.88 199 GLY A N 1
ATOM 1485 C CA . GLY A 1 199 ? 14.619 -20.480 10.558 1.00 51.88 199 GLY A CA 1
ATOM 1486 C C . GLY A 1 199 ? 14.245 -21.676 11.438 1.00 51.88 199 GLY A C 1
ATOM 1487 O O . GLY A 1 199 ? 15.036 -22.615 11.560 1.00 51.88 199 GLY A O 1
ATOM 1488 N N . LEU A 1 200 ? 13.074 -21.637 12.084 1.00 56.34 200 LEU A N 1
ATOM 1489 C CA . LEU A 1 200 ? 12.523 -22.805 12.780 1.00 56.34 200 LEU A CA 1
ATOM 1490 C C . LEU A 1 200 ? 12.171 -23.934 11.804 1.00 56.34 200 LEU A C 1
ATOM 1492 O O . LEU A 1 200 ? 12.034 -23.735 10.602 1.00 56.34 200 LEU A O 1
ATOM 1496 N N . ASN A 1 201 ? 12.023 -25.145 12.336 1.00 58.31 201 ASN A N 1
ATOM 1497 C CA . ASN A 1 201 ? 11.384 -26.219 11.590 1.00 58.31 201 ASN A CA 1
ATOM 1498 C C . ASN A 1 201 ? 9.860 -26.012 11.636 1.00 58.31 201 ASN A C 1
ATOM 1500 O O . ASN A 1 201 ? 9.302 -25.923 12.730 1.00 58.31 201 ASN A O 1
ATOM 1504 N N . SER A 1 202 ? 9.202 -26.005 10.474 1.00 58.56 202 SER A N 1
ATOM 1505 C CA . SER A 1 202 ? 7.738 -25.958 10.357 1.00 58.56 202 SER A CA 1
ATOM 1506 C C . SER A 1 202 ? 7.045 -27.093 11.120 1.00 58.56 202 SER A C 1
ATOM 1508 O O . SER A 1 202 ? 5.915 -26.940 11.556 1.00 58.56 202 SER A O 1
ATOM 1510 N N . ASP A 1 203 ? 7.739 -28.213 11.352 1.00 65.69 203 ASP A N 1
ATOM 1511 C CA . ASP A 1 203 ? 7.213 -29.377 12.080 1.00 65.69 203 ASP A CA 1
ATOM 1512 C C . ASP A 1 203 ? 7.228 -29.209 13.617 1.00 65.69 203 ASP A C 1
ATOM 1514 O O . ASP A 1 203 ? 7.054 -30.181 14.359 1.00 65.69 203 ASP A O 1
ATOM 1518 N N . TYR A 1 204 ? 7.520 -28.011 14.135 1.00 70.62 204 TYR A N 1
ATOM 1519 C CA . TYR A 1 204 ? 7.627 -27.784 15.577 1.00 70.62 204 TYR A CA 1
ATOM 1520 C C . TYR A 1 204 ? 6.271 -27.800 16.300 1.00 70.62 204 TYR A C 1
ATOM 1522 O O . TYR A 1 204 ? 6.202 -28.192 17.473 1.00 70.62 204 TYR A O 1
ATOM 1530 N N . PHE A 1 205 ? 5.205 -27.402 15.604 1.00 81.50 205 PHE A N 1
ATOM 1531 C CA . PHE A 1 205 ? 3.836 -27.434 16.100 1.00 81.50 205 PHE A CA 1
ATOM 1532 C C . PHE A 1 205 ? 2.973 -28.314 15.190 1.00 81.50 205 PHE A C 1
ATOM 1534 O O . PHE A 1 205 ? 3.051 -28.223 13.973 1.00 81.50 205 PHE A O 1
ATOM 1541 N N . ASP A 1 206 ? 2.187 -29.210 15.785 1.00 84.06 206 ASP A N 1
ATOM 1542 C CA . ASP A 1 206 ? 1.249 -30.081 15.071 1.00 84.06 206 ASP A CA 1
ATOM 1543 C C . ASP A 1 206 ? -0.176 -29.653 15.443 1.00 84.06 206 ASP A C 1
ATOM 1545 O O . ASP A 1 206 ? -0.737 -30.065 16.470 1.00 84.06 206 ASP A O 1
ATOM 1549 N N . GLU A 1 207 ? -0.745 -28.794 14.595 1.00 85.50 207 GLU A N 1
ATOM 1550 C CA . GLU A 1 207 ? -2.108 -28.272 14.705 1.00 85.50 207 GLU A CA 1
ATOM 1551 C C . GLU A 1 207 ? -3.144 -29.402 14.840 1.00 85.50 207 GLU A C 1
ATOM 1553 O O . GLU A 1 207 ? -4.033 -29.363 15.697 1.00 85.50 207 GLU A O 1
ATOM 1558 N N . GLU A 1 208 ? -3.006 -30.469 14.052 1.00 84.50 208 GLU A N 1
ATOM 1559 C CA . GLU A 1 208 ? -3.931 -31.602 14.044 1.00 84.50 208 GLU A CA 1
ATOM 1560 C C . GLU A 1 208 ? -3.843 -32.426 15.336 1.00 84.50 208 GLU A C 1
ATOM 1562 O O . GLU A 1 208 ? -4.859 -32.897 15.864 1.00 84.50 208 GLU A O 1
ATOM 1567 N N . ALA A 1 209 ? -2.643 -32.610 15.888 1.00 82.19 209 ALA A N 1
ATOM 1568 C CA . ALA A 1 209 ? -2.467 -33.217 17.202 1.00 82.19 209 ALA A CA 1
ATOM 1569 C C . ALA A 1 209 ? -3.055 -32.333 18.310 1.00 82.19 209 ALA A C 1
ATOM 1571 O O . ALA A 1 209 ? -3.702 -32.867 19.219 1.00 82.19 209 ALA A O 1
ATOM 1572 N N . CYS A 1 210 ? -2.886 -31.011 18.213 1.00 83.56 210 CYS A N 1
ATOM 1573 C CA . CYS A 1 210 ? -3.451 -30.030 19.138 1.00 83.56 210 CYS A CA 1
ATOM 1574 C C . CYS A 1 210 ? -4.986 -30.096 19.157 1.00 83.56 210 CYS A C 1
ATOM 1576 O O . CYS A 1 210 ? -5.578 -30.355 20.210 1.00 83.56 210 CYS A O 1
ATOM 1578 N N . LYS A 1 211 ? -5.628 -29.996 17.985 1.00 82.69 211 LYS A N 1
ATOM 1579 C CA . LYS A 1 211 ? -7.091 -30.064 17.819 1.00 82.69 211 LYS A CA 1
ATOM 1580 C C . LYS A 1 211 ? -7.681 -31.383 18.317 1.00 82.69 211 LYS A C 1
ATOM 1582 O O . LYS A 1 211 ? -8.772 -31.417 18.876 1.00 82.69 211 LYS A O 1
ATOM 1587 N N . ARG A 1 212 ? -6.934 -32.487 18.188 1.00 83.75 212 ARG A N 1
ATOM 1588 C CA . ARG A 1 212 ? -7.333 -33.823 18.678 1.00 83.75 212 ARG A CA 1
ATOM 1589 C C . ARG A 1 212 ? -7.044 -34.055 20.165 1.00 83.75 212 ARG A C 1
ATOM 1591 O O . ARG A 1 212 ? -7.143 -35.195 20.626 1.00 83.75 212 ARG A O 1
ATOM 1598 N N . GLY A 1 213 ? -6.643 -33.022 20.906 1.00 77.38 213 GLY A N 1
ATOM 1599 C CA . GLY A 1 213 ? -6.368 -33.097 22.340 1.00 77.38 213 GLY A CA 1
ATOM 1600 C C . GLY A 1 213 ? -5.095 -33.867 22.704 1.00 77.38 213 GLY A C 1
ATOM 1601 O O . GLY A 1 213 ? -4.926 -34.288 23.848 1.00 77.38 213 GLY A O 1
ATOM 1602 N N . ARG A 1 214 ? -4.189 -34.093 21.745 1.00 82.00 214 ARG A N 1
ATOM 1603 C CA . ARG A 1 214 ? -2.905 -34.781 21.958 1.00 82.00 214 ARG A CA 1
ATOM 1604 C C . ARG A 1 214 ? -1.803 -33.759 22.240 1.00 82.00 214 ARG A C 1
ATOM 1606 O O . ARG A 1 214 ? -0.810 -33.711 21.522 1.00 82.00 214 ARG A O 1
ATOM 1613 N N . PHE A 1 215 ? -1.967 -32.962 23.295 1.00 81.50 215 PHE A N 1
ATOM 1614 C CA . PHE A 1 215 ? -1.110 -31.800 23.587 1.00 81.50 215 PHE A CA 1
ATOM 1615 C C . PHE A 1 215 ? 0.382 -32.137 23.739 1.00 81.50 215 PHE A C 1
ATOM 1617 O O . PHE A 1 215 ? 1.228 -31.367 23.309 1.00 81.50 215 PHE A O 1
ATOM 1624 N N . GLU A 1 216 ? 0.720 -33.321 24.258 1.00 70.69 216 GLU A N 1
ATOM 1625 C CA . GLU A 1 216 ? 2.114 -33.798 24.355 1.00 70.69 216 GLU A CA 1
ATOM 1626 C C . GLU A 1 216 ? 2.774 -34.067 22.992 1.00 70.69 216 GLU A C 1
ATOM 1628 O O . GLU A 1 216 ? 3.994 -34.149 22.901 1.00 70.69 216 GLU A O 1
ATOM 1633 N N . LYS A 1 217 ? 1.969 -34.253 21.940 1.00 72.50 217 LYS A N 1
ATOM 1634 C CA . LYS A 1 217 ? 2.426 -34.441 20.557 1.00 72.50 217 LYS A CA 1
ATOM 1635 C C . LYS A 1 217 ? 2.274 -33.182 19.709 1.00 72.50 217 LYS A C 1
ATOM 1637 O O . LYS A 1 217 ? 2.820 -33.149 18.619 1.00 72.50 217 LYS A O 1
ATOM 1642 N N . ALA A 1 218 ? 1.526 -32.198 20.205 1.00 75.38 218 ALA A N 1
ATOM 1643 C CA . ALA A 1 218 ? 1.260 -30.944 19.516 1.00 75.38 218 ALA A CA 1
ATOM 1644 C C . ALA A 1 218 ? 2.471 -30.007 19.497 1.00 75.38 218 ALA A C 1
ATOM 1646 O O . ALA A 1 218 ? 2.551 -29.157 18.626 1.00 75.38 218 ALA A O 1
ATOM 1647 N N . VAL A 1 219 ? 3.401 -30.146 20.447 1.00 74.19 219 VAL A N 1
ATOM 1648 C CA . VAL A 1 219 ? 4.621 -29.331 20.508 1.00 74.19 219 VAL A CA 1
ATOM 1649 C C . VAL A 1 219 ? 5.829 -30.253 20.603 1.00 74.19 219 VAL A C 1
ATOM 1651 O O . VAL A 1 219 ? 5.904 -31.085 21.512 1.00 74.19 219 VAL A O 1
ATOM 1654 N N . ALA A 1 220 ? 6.778 -30.122 19.676 1.00 67.50 220 ALA A N 1
ATOM 1655 C CA . ALA A 1 220 ? 8.001 -30.917 19.691 1.00 67.50 220 ALA A CA 1
ATOM 1656 C C . ALA A 1 220 ? 8.878 -30.586 20.917 1.00 67.50 220 ALA A C 1
ATOM 1658 O O . ALA A 1 220 ? 8.976 -29.442 21.354 1.00 67.50 220 ALA A O 1
ATOM 1659 N N . ALA A 1 221 ? 9.550 -31.597 21.479 1.00 57.50 221 ALA A N 1
ATOM 1660 C CA . ALA A 1 221 ? 10.357 -31.448 22.698 1.00 57.50 221 ALA A CA 1
ATOM 1661 C C . ALA A 1 221 ? 11.689 -30.694 22.489 1.00 57.50 221 ALA A C 1
ATOM 1663 O O . ALA A 1 221 ? 12.311 -30.277 23.467 1.00 57.50 221 ALA A O 1
ATOM 1664 N N . ASP A 1 222 ? 12.142 -30.545 21.239 1.00 55.72 222 ASP A N 1
ATOM 1665 C CA . ASP A 1 222 ? 13.387 -29.861 20.880 1.00 55.72 222 ASP A CA 1
ATOM 1666 C C . ASP A 1 222 ? 13.271 -29.215 19.480 1.00 55.72 222 ASP A C 1
ATOM 1668 O O . ASP A 1 222 ? 13.150 -29.961 18.496 1.00 55.72 222 ASP A O 1
ATOM 1672 N N . PRO A 1 223 ? 13.358 -27.868 19.367 1.00 49.91 223 PRO A N 1
ATOM 1673 C CA . PRO A 1 223 ? 13.290 -27.149 18.090 1.00 49.91 223 PRO A CA 1
ATOM 1674 C C . PRO A 1 223 ? 14.416 -27.501 17.110 1.00 49.91 223 PRO A C 1
ATOM 1676 O O . PRO A 1 223 ? 14.316 -27.206 15.924 1.00 49.91 223 PRO A O 1
ATOM 1679 N N . SER A 1 224 ? 15.479 -28.158 17.587 1.00 45.66 224 SER A N 1
ATOM 1680 C CA . SER A 1 224 ? 16.665 -28.519 16.804 1.00 45.66 224 SER A CA 1
ATOM 1681 C C . SER A 1 224 ? 16.737 -29.998 16.389 1.00 45.66 224 SER A C 1
ATOM 1683 O O . SER A 1 224 ? 17.700 -30.419 15.748 1.00 45.66 224 SER A O 1
ATOM 1685 N N . SER A 1 225 ? 15.727 -30.810 16.727 1.00 42.00 225 SER A N 1
ATOM 1686 C CA . SER A 1 225 ? 15.791 -32.276 16.573 1.00 42.00 225 SER A CA 1
ATOM 1687 C C . SER A 1 225 ? 15.322 -32.840 15.218 1.00 42.00 225 SER A C 1
ATOM 1689 O O . SER A 1 225 ? 15.365 -34.055 15.009 1.00 42.00 225 SER A O 1
ATOM 1691 N N . GLY A 1 226 ? 14.969 -31.990 14.249 1.00 37.09 226 GLY A N 1
ATOM 1692 C CA . GLY A 1 226 ? 14.828 -32.392 12.844 1.00 37.09 226 GLY A CA 1
ATOM 1693 C C . GLY A 1 226 ? 16.198 -32.469 12.162 1.00 37.09 226 GLY A C 1
ATOM 1694 O O . GLY A 1 226 ? 16.841 -31.447 11.972 1.00 37.09 226 GLY A O 1
ATOM 1695 N N . THR A 1 227 ? 16.667 -33.683 11.854 1.00 32.47 227 THR A N 1
ATOM 1696 C CA . THR A 1 227 ? 17.893 -34.035 11.094 1.00 32.47 227 THR A CA 1
ATOM 1697 C C . THR A 1 227 ? 18.842 -32.889 10.693 1.00 32.47 227 THR A C 1
ATOM 1699 O O . THR A 1 227 ? 18.691 -32.307 9.631 1.00 32.47 227 THR A O 1
ATOM 1702 N N . SER A 1 228 ? 19.863 -32.683 11.534 1.00 29.55 228 SER A N 1
ATOM 1703 C CA . SER A 1 228 ? 21.179 -32.034 11.361 1.00 29.55 228 SER A CA 1
ATOM 1704 C C . SER A 1 228 ? 21.354 -30.856 10.371 1.00 29.55 228 SER A C 1
ATOM 1706 O O . SER A 1 228 ? 21.077 -30.977 9.180 1.00 29.55 228 SER A O 1
ATOM 1708 N N . PRO A 1 229 ? 22.021 -29.767 10.805 1.00 34.31 229 PRO A N 1
ATOM 1709 C CA . PRO A 1 229 ? 21.950 -28.450 10.184 1.00 34.31 229 PRO A CA 1
ATOM 1710 C C . PRO A 1 229 ? 22.966 -28.268 9.051 1.00 34.31 229 PRO A C 1
ATOM 1712 O O . PRO A 1 229 ? 24.133 -28.654 9.171 1.00 34.31 229 PRO A O 1
ATOM 1715 N N . VAL A 1 230 ? 22.561 -27.547 8.004 1.00 33.38 230 VAL A N 1
ATOM 1716 C CA . VAL A 1 230 ? 23.497 -26.650 7.315 1.00 33.38 230 VAL A CA 1
ATOM 1717 C C . VAL A 1 230 ? 23.789 -25.519 8.308 1.00 33.38 230 VAL A C 1
ATOM 1719 O O . VAL A 1 230 ? 22.840 -24.915 8.807 1.00 33.38 230 VAL A O 1
ATOM 1722 N N . PRO A 1 231 ? 25.054 -25.241 8.671 1.00 36.25 231 PRO A N 1
ATOM 1723 C CA . PRO A 1 231 ? 25.352 -24.115 9.543 1.00 36.25 231 PRO A CA 1
ATOM 1724 C C . PRO A 1 231 ? 24.851 -22.831 8.879 1.00 36.25 231 PRO A C 1
ATOM 1726 O O . PRO A 1 231 ? 25.222 -22.542 7.740 1.00 36.25 231 PRO A O 1
ATOM 1729 N N . ALA A 1 232 ? 23.998 -22.091 9.590 1.00 34.19 232 ALA A N 1
ATOM 1730 C CA . ALA A 1 232 ? 23.519 -20.789 9.154 1.00 34.19 232 ALA A CA 1
ATOM 1731 C C . ALA A 1 232 ? 24.728 -19.892 8.825 1.00 34.19 232 ALA A C 1
ATOM 1733 O O . ALA A 1 232 ? 25.663 -19.806 9.637 1.00 34.19 232 ALA A O 1
ATOM 1734 N N . PRO A 1 233 ? 24.758 -19.244 7.646 1.00 34.28 233 PRO A N 1
ATOM 1735 C CA . PRO A 1 233 ? 25.781 -18.260 7.354 1.00 34.28 233 PRO A CA 1
ATOM 1736 C C . PRO A 1 233 ? 25.664 -17.102 8.357 1.00 34.28 233 PRO A C 1
ATOM 1738 O O . PRO A 1 233 ? 24.563 -16.799 8.823 1.00 34.28 233 PRO A O 1
ATOM 1741 N N . PRO A 1 234 ? 26.771 -16.416 8.685 1.00 33.03 234 PRO A N 1
ATOM 1742 C CA . PRO A 1 234 ? 26.690 -15.154 9.413 1.00 33.03 234 PRO A CA 1
ATOM 1743 C C . PRO A 1 234 ? 25.758 -14.207 8.651 1.00 33.03 234 PRO A C 1
ATOM 1745 O O . PRO A 1 234 ? 25.785 -14.229 7.419 1.00 33.03 234 PRO A O 1
ATOM 1748 N N . VAL A 1 235 ? 24.973 -13.387 9.369 1.00 43.44 235 VAL A N 1
ATOM 1749 C CA . VAL A 1 235 ? 24.105 -12.343 8.794 1.00 43.44 235 VAL A CA 1
ATOM 1750 C C . VAL A 1 235 ? 24.925 -11.535 7.794 1.00 43.44 235 VAL A C 1
ATOM 1752 O O . VAL A 1 235 ? 25.724 -10.661 8.133 1.00 43.44 235 VAL A O 1
ATOM 1755 N N . THR A 1 236 ? 24.770 -11.913 6.538 1.00 36.56 236 THR A N 1
ATOM 1756 C CA . THR A 1 236 ? 25.420 -11.343 5.379 1.00 36.56 236 THR A CA 1
ATOM 1757 C C . THR A 1 236 ? 24.283 -10.746 4.588 1.00 36.56 236 THR A C 1
ATOM 1759 O O . THR A 1 236 ? 23.226 -11.351 4.430 1.00 36.56 236 THR A O 1
ATOM 1762 N N . LYS A 1 237 ? 24.483 -9.490 4.192 1.00 45.78 237 LYS A N 1
ATOM 1763 C CA . LYS A 1 237 ? 23.653 -8.749 3.247 1.00 45.78 237 LYS A CA 1
ATOM 1764 C C . LYS A 1 237 ? 23.018 -9.724 2.248 1.00 45.78 237 LYS A C 1
ATOM 1766 O O . LYS A 1 237 ? 23.787 -10.400 1.570 1.00 45.78 237 LYS A O 1
ATOM 1771 N N . ALA A 1 238 ? 21.680 -9.799 2.214 1.00 57.94 238 ALA A N 1
ATOM 1772 C CA . ALA A 1 238 ? 20.939 -10.727 1.357 1.00 57.94 238 ALA A CA 1
ATOM 1773 C C . ALA A 1 238 ? 21.612 -10.808 -0.020 1.00 57.94 238 ALA A C 1
ATOM 1775 O O . ALA A 1 238 ? 21.891 -9.773 -0.638 1.00 57.94 238 ALA A O 1
ATOM 1776 N N . GLU A 1 239 ? 21.984 -12.012 -0.446 1.00 72.75 239 GLU A N 1
ATOM 1777 C CA . GLU A 1 239 ? 22.617 -12.183 -1.748 1.00 72.75 239 GLU A CA 1
ATOM 1778 C C . GLU A 1 239 ? 21.550 -12.038 -2.842 1.00 72.75 239 GLU A C 1
ATOM 1780 O O . GLU A 1 239 ? 20.414 -12.468 -2.645 1.00 72.75 239 GLU A O 1
ATOM 1785 N N . PRO A 1 240 ? 21.858 -11.402 -3.986 1.00 81.81 240 PRO A N 1
ATOM 1786 C CA . PRO A 1 240 ? 20.900 -11.300 -5.078 1.00 81.81 240 PRO A CA 1
ATOM 1787 C C . PRO A 1 240 ? 20.478 -12.682 -5.589 1.00 81.81 240 PRO A C 1
ATOM 1789 O O . PRO A 1 240 ? 21.325 -13.485 -5.980 1.00 81.81 240 PRO A O 1
ATOM 1792 N N . GLU A 1 241 ? 19.171 -12.916 -5.670 1.00 90.38 241 GLU A N 1
ATOM 1793 C CA . GLU A 1 241 ? 18.566 -14.142 -6.203 1.00 90.38 241 GLU A CA 1
ATOM 1794 C C . GLU A 1 241 ? 17.783 -13.858 -7.491 1.00 90.38 241 GLU A C 1
ATOM 1796 O O . GLU A 1 241 ? 17.512 -12.702 -7.823 1.00 90.38 241 GLU A O 1
ATOM 1801 N N . ASN A 1 242 ? 17.401 -14.906 -8.235 1.00 93.88 242 ASN A N 1
ATOM 1802 C CA . ASN A 1 242 ? 16.533 -14.749 -9.404 1.00 93.88 242 ASN A CA 1
ATOM 1803 C C . ASN A 1 242 ? 15.080 -14.492 -8.978 1.00 93.88 242 ASN A C 1
ATOM 1805 O O . ASN A 1 242 ? 14.286 -15.421 -8.836 1.00 93.88 242 ASN A O 1
ATOM 1809 N N . VAL A 1 243 ? 14.706 -13.225 -8.847 1.00 92.00 243 VAL A N 1
ATOM 1810 C CA . VAL A 1 243 ? 13.388 -12.811 -8.346 1.00 92.00 243 VAL A CA 1
ATOM 1811 C C . VAL A 1 243 ? 12.269 -12.928 -9.386 1.00 92.00 243 VAL A C 1
ATOM 1813 O O . VAL A 1 243 ? 11.097 -12.760 -9.052 1.00 92.00 243 VAL A O 1
ATOM 1816 N N . ALA A 1 244 ? 12.602 -13.228 -10.647 1.00 87.94 244 ALA A N 1
ATOM 1817 C CA . ALA A 1 244 ? 11.622 -13.407 -11.718 1.00 87.94 244 ALA A CA 1
ATOM 1818 C C . ALA A 1 244 ? 11.084 -14.841 -11.834 1.00 87.94 244 ALA A C 1
ATOM 1820 O O . ALA A 1 244 ? 10.042 -15.026 -12.461 1.00 87.94 244 ALA A O 1
ATOM 1821 N N . ILE A 1 245 ? 11.751 -15.841 -11.241 1.00 91.12 245 ILE A N 1
ATOM 1822 C CA . ILE A 1 245 ? 11.387 -17.254 -11.416 1.00 91.12 245 ILE A CA 1
ATOM 1823 C C . ILE A 1 245 ? 9.940 -17.530 -10.977 1.00 91.12 245 ILE A C 1
ATOM 1825 O O . ILE A 1 245 ? 9.500 -17.120 -9.901 1.00 91.12 245 ILE A O 1
ATOM 1829 N N . GLY A 1 246 ? 9.172 -18.186 -11.849 1.00 79.94 246 GLY A N 1
ATOM 1830 C CA . GLY A 1 246 ? 7.767 -18.537 -11.626 1.00 79.94 246 GLY A CA 1
ATOM 1831 C C . GLY A 1 246 ? 6.795 -17.353 -11.536 1.00 79.94 246 GLY A C 1
ATOM 1832 O O . GLY A 1 246 ? 5.613 -17.565 -11.263 1.00 79.94 246 GLY A O 1
ATOM 1833 N N . LYS A 1 247 ? 7.248 -16.109 -11.745 1.00 85.38 247 LYS A N 1
ATOM 1834 C CA . LYS A 1 247 ? 6.399 -14.923 -11.585 1.00 85.38 247 LYS A CA 1
ATOM 1835 C C . LYS A 1 247 ? 5.433 -14.715 -12.764 1.00 85.38 247 LYS A C 1
ATOM 1837 O O . LYS A 1 247 ? 5.692 -15.183 -13.876 1.00 85.38 247 LYS A O 1
ATOM 1842 N N . PRO A 1 248 ? 4.312 -13.992 -12.566 1.00 85.88 248 PRO A N 1
ATOM 1843 C CA . PRO A 1 248 ? 3.366 -13.702 -13.637 1.00 85.88 248 PRO A CA 1
ATOM 1844 C C . PRO A 1 248 ? 4.004 -12.909 -14.778 1.00 85.88 248 PRO A C 1
ATOM 1846 O O . PRO A 1 248 ? 4.717 -11.924 -14.574 1.00 85.88 248 PRO A O 1
ATOM 1849 N N . THR A 1 249 ? 3.706 -13.319 -16.008 1.00 94.69 249 THR A N 1
ATOM 1850 C CA . THR A 1 249 ? 4.246 -12.697 -17.219 1.00 94.69 249 THR A CA 1
ATOM 1851 C C . THR A 1 249 ? 3.142 -12.360 -18.205 1.00 94.69 249 THR A C 1
ATOM 1853 O O . THR A 1 249 ? 2.098 -13.006 -18.256 1.00 94.69 249 THR A O 1
ATOM 1856 N N . THR A 1 250 ? 3.400 -11.356 -19.035 1.00 93.81 250 THR A N 1
ATOM 1857 C CA . THR A 1 250 ? 2.562 -10.990 -20.178 1.00 93.81 250 THR A CA 1
ATOM 1858 C C . THR A 1 250 ? 3.442 -10.711 -21.388 1.00 93.81 250 THR A C 1
ATOM 1860 O O . THR A 1 250 ? 4.608 -10.337 -21.262 1.00 93.81 250 THR A O 1
ATOM 1863 N N . GLN A 1 251 ? 2.902 -10.896 -22.589 1.00 96.31 251 GLN A N 1
ATOM 1864 C CA . GLN A 1 251 ? 3.601 -10.556 -23.824 1.00 96.31 251 GLN A CA 1
ATOM 1865 C C . GLN A 1 251 ? 2.625 -10.038 -24.874 1.00 96.31 251 GLN A C 1
ATOM 1867 O O . GLN A 1 251 ? 1.441 -10.358 -24.856 1.00 96.31 251 GLN A O 1
ATOM 1872 N N . SER A 1 252 ? 3.144 -9.263 -25.821 1.00 93.81 252 SER A N 1
ATOM 1873 C CA . SER A 1 252 ? 2.357 -8.580 -26.858 1.00 93.81 252 SER A CA 1
ATOM 1874 C C . SER A 1 252 ? 1.449 -9.484 -27.711 1.00 93.81 252 SER A C 1
ATOM 1876 O O . SER A 1 252 ? 0.451 -9.016 -28.245 1.00 93.81 252 SER A O 1
ATOM 1878 N N . SER A 1 253 ? 1.806 -10.757 -27.894 1.00 93.44 253 SER A N 1
ATOM 1879 C CA . SER A 1 253 ? 1.009 -11.788 -28.581 1.00 93.44 253 SER A CA 1
ATOM 1880 C C . SER A 1 253 ? 1.623 -13.160 -28.316 1.00 93.44 253 SER A C 1
ATOM 1882 O O . SER A 1 253 ? 2.807 -13.238 -27.995 1.00 93.44 253 SER A O 1
ATOM 1884 N N . THR A 1 254 ? 0.877 -14.247 -28.498 1.00 93.81 254 THR A N 1
ATOM 1885 C CA . THR A 1 254 ? 1.401 -15.615 -28.361 1.00 93.81 254 THR A CA 1
ATOM 1886 C C . THR A 1 254 ? 1.179 -16.396 -29.642 1.00 93.81 254 THR A C 1
ATOM 1888 O O . THR A 1 254 ? 0.058 -16.485 -30.128 1.00 93.81 254 THR A O 1
ATOM 1891 N N . GLU A 1 255 ? 2.250 -16.982 -30.172 1.00 91.19 255 GLU A N 1
ATOM 1892 C CA . GLU A 1 255 ? 2.211 -17.862 -31.338 1.00 91.19 255 GLU A CA 1
ATOM 1893 C C . GLU A 1 255 ? 3.079 -19.104 -31.135 1.00 91.19 255 GLU A C 1
ATOM 1895 O O . GLU A 1 255 ? 3.897 -19.167 -30.221 1.00 91.19 255 GLU A O 1
ATOM 1900 N N . PHE A 1 256 ? 2.868 -20.123 -31.973 1.00 89.38 256 PHE A N 1
ATOM 1901 C CA . PHE A 1 256 ? 3.609 -21.395 -31.949 1.00 89.38 256 PHE A CA 1
ATOM 1902 C C . PHE A 1 256 ? 3.675 -22.077 -30.565 1.00 89.38 256 PHE A C 1
ATOM 1904 O O . PHE A 1 256 ? 4.614 -22.816 -30.279 1.00 89.38 256 PHE A O 1
ATOM 1911 N N . GLY A 1 257 ? 2.697 -21.814 -29.688 1.00 88.56 257 GLY A N 1
ATOM 1912 C CA . GLY A 1 257 ? 2.661 -22.336 -28.317 1.00 88.56 257 GLY A CA 1
ATOM 1913 C C . GLY A 1 257 ? 3.702 -21.732 -27.361 1.00 88.56 257 GLY A C 1
ATOM 1914 O O . GLY A 1 257 ? 3.844 -22.215 -26.241 1.00 88.56 257 GLY A O 1
ATOM 1915 N N . GLY A 1 258 ? 4.428 -20.685 -27.770 1.00 92.56 258 GLY A N 1
ATOM 1916 C CA . GLY A 1 258 ? 5.431 -20.001 -26.951 1.00 92.56 258 GLY A CA 1
ATOM 1917 C C . GLY A 1 258 ? 4.809 -19.010 -25.965 1.00 92.56 258 GLY A C 1
ATOM 1918 O O . GLY A 1 258 ? 4.934 -17.796 -26.147 1.00 92.56 258 GLY A O 1
ATOM 1919 N N . VAL A 1 259 ? 4.117 -19.525 -24.947 1.00 93.12 259 VAL A N 1
ATOM 1920 C CA . VAL A 1 259 ? 3.507 -18.731 -23.862 1.00 93.12 259 VAL A CA 1
ATOM 1921 C C . VAL A 1 259 ? 4.557 -17.941 -23.075 1.00 93.12 259 VAL A C 1
ATOM 1923 O O . VAL A 1 259 ? 5.706 -18.369 -22.985 1.00 93.12 259 VAL A O 1
ATOM 1926 N N . SER A 1 260 ? 4.169 -16.803 -22.490 1.00 94.88 260 SER A N 1
ATOM 1927 C CA . SER A 1 260 ? 5.097 -15.863 -21.839 1.00 94.88 260 SER A CA 1
ATOM 1928 C C . SER A 1 260 ? 5.802 -16.417 -20.602 1.00 94.88 260 SER A C 1
ATOM 1930 O O . SER A 1 260 ? 6.926 -16.004 -20.328 1.00 94.88 260 SER A O 1
ATOM 1932 N N . SER A 1 261 ? 5.183 -17.356 -19.881 1.00 92.44 261 SER A N 1
ATOM 1933 C CA . SER A 1 261 ? 5.735 -17.923 -18.642 1.00 92.44 261 SER A CA 1
ATOM 1934 C C . SER A 1 261 ? 6.991 -18.765 -18.858 1.00 92.44 261 SER A C 1
ATOM 1936 O O . SER A 1 261 ? 7.742 -18.969 -17.916 1.00 92.44 261 SER A O 1
ATOM 1938 N N . ARG A 1 262 ? 7.257 -19.201 -20.096 1.00 95.25 262 ARG A N 1
ATOM 1939 C CA . ARG A 1 262 ? 8.463 -19.964 -20.453 1.00 95.25 262 ARG A CA 1
ATOM 1940 C C . ARG A 1 262 ? 9.768 -19.192 -20.273 1.00 95.25 262 ARG A C 1
ATOM 1942 O O . ARG A 1 262 ? 10.801 -19.818 -20.235 1.00 95.25 262 ARG A O 1
ATOM 1949 N N . ALA A 1 263 ? 9.727 -17.859 -20.214 1.00 96.12 263 ALA A N 1
ATOM 1950 C CA . ALA A 1 263 ? 10.924 -17.043 -19.993 1.00 96.12 263 ALA A CA 1
ATOM 1951 C C . ALA A 1 263 ? 11.266 -16.843 -18.506 1.00 96.12 263 ALA A C 1
ATOM 1953 O O . ALA A 1 263 ? 12.139 -16.035 -18.199 1.00 96.12 263 ALA A O 1
ATOM 1954 N N . VAL A 1 264 ? 10.532 -17.479 -17.593 1.00 93.69 264 VAL A N 1
ATOM 1955 C CA . VAL A 1 264 ? 10.786 -17.446 -16.144 1.00 93.69 264 VAL A CA 1
ATOM 1956 C C . VAL A 1 264 ? 10.604 -18.834 -15.526 1.00 93.69 264 VAL A C 1
ATOM 1958 O O . VAL A 1 264 ? 10.214 -18.959 -14.365 1.00 93.69 264 VAL A O 1
ATOM 1961 N N . ASP A 1 265 ? 10.805 -19.891 -16.311 1.00 84.56 265 ASP A N 1
ATOM 1962 C CA . ASP A 1 265 ? 10.566 -21.270 -15.872 1.00 84.56 265 ASP A CA 1
ATOM 1963 C C . ASP A 1 265 ? 11.822 -21.938 -15.280 1.00 84.56 265 ASP A C 1
ATOM 1965 O O . ASP A 1 265 ? 11.760 -23.075 -14.810 1.00 84.56 265 ASP A O 1
ATOM 1969 N N . GLY A 1 266 ? 12.948 -21.217 -15.254 1.00 90.88 266 GLY A N 1
ATOM 1970 C CA . GLY A 1 266 ? 14.235 -21.682 -14.749 1.00 90.88 266 GLY A CA 1
ATOM 1971 C C . GLY A 1 266 ? 15.072 -22.447 -15.779 1.00 90.88 266 GLY A C 1
ATOM 1972 O O . GLY A 1 266 ? 16.198 -22.844 -15.465 1.00 90.88 266 GLY A O 1
ATOM 1973 N N . ASN A 1 267 ? 14.583 -22.655 -17.005 1.00 88.50 267 ASN A N 1
ATOM 1974 C CA . ASN A 1 267 ? 15.294 -23.389 -18.045 1.00 88.50 267 ASN A CA 1
ATOM 1975 C C . ASN A 1 267 ? 15.926 -22.446 -19.077 1.00 88.50 267 ASN A C 1
ATOM 1977 O O . ASN A 1 267 ? 15.279 -21.864 -19.938 1.00 88.50 267 ASN A O 1
ATOM 1981 N N . THR A 1 268 ? 17.254 -22.380 -19.063 1.00 95.94 268 THR A N 1
ATOM 1982 C CA . THR A 1 268 ? 18.024 -21.479 -19.937 1.00 95.94 268 THR A CA 1
ATOM 1983 C C . THR A 1 268 ? 18.227 -21.986 -21.369 1.00 95.94 268 THR A C 1
ATOM 1985 O O . THR A 1 268 ? 18.896 -21.317 -22.159 1.00 95.94 268 THR A O 1
ATOM 1988 N N . SER A 1 269 ? 17.689 -23.154 -21.742 1.00 93.12 269 SER A N 1
ATOM 1989 C CA . SER A 1 269 ? 17.948 -23.736 -23.061 1.00 93.12 269 SER A CA 1
ATOM 1990 C C . SER A 1 269 ? 17.394 -22.886 -24.206 1.00 93.12 269 SER A C 1
ATOM 1992 O O . SER A 1 269 ? 16.194 -22.671 -24.353 1.00 93.12 269 SER A O 1
ATOM 1994 N N . GLY A 1 270 ? 18.281 -22.479 -25.115 1.00 92.75 270 GLY A N 1
ATOM 1995 C CA . GLY A 1 270 ? 17.905 -21.778 -26.341 1.00 92.75 270 GLY A CA 1
ATOM 1996 C C . GLY A 1 270 ? 17.367 -22.680 -27.461 1.00 92.75 270 GLY A C 1
ATOM 1997 O O . GLY A 1 270 ? 17.195 -22.187 -28.579 1.00 92.75 270 GLY A O 1
ATOM 1998 N N . HIS A 1 271 ? 17.097 -23.968 -27.214 1.00 92.69 271 HIS A N 1
ATOM 1999 C CA . HIS A 1 271 ? 16.547 -24.891 -28.212 1.00 92.69 271 HIS A CA 1
ATOM 2000 C C . HIS A 1 271 ? 15.017 -24.992 -28.142 1.00 92.69 271 HIS A C 1
ATOM 2002 O O . HIS A 1 271 ? 14.450 -25.418 -27.142 1.00 92.69 271 HIS A O 1
ATOM 2008 N N . ILE A 1 272 ? 14.317 -24.698 -29.247 1.00 87.38 272 ILE A N 1
ATOM 2009 C CA . ILE A 1 272 ? 12.839 -24.665 -29.247 1.00 87.38 272 ILE A CA 1
ATOM 2010 C C . ILE A 1 272 ? 12.178 -26.012 -28.912 1.00 87.38 272 ILE A C 1
ATOM 2012 O O . ILE A 1 272 ? 11.038 -26.044 -28.455 1.00 87.38 272 ILE A O 1
ATOM 2016 N N . LYS A 1 273 ? 12.886 -27.126 -29.138 1.00 89.50 273 LYS A N 1
ATOM 2017 C CA . LYS A 1 273 ? 12.402 -28.482 -28.835 1.00 89.50 273 LYS A CA 1
ATOM 2018 C C . LYS A 1 273 ? 12.272 -28.749 -27.336 1.00 89.50 273 LYS A C 1
ATOM 2020 O O . LYS A 1 273 ? 11.523 -29.648 -26.966 1.00 89.50 273 LYS A O 1
ATOM 2025 N N . ASP A 1 274 ? 12.934 -27.949 -26.509 1.00 90.75 274 ASP A N 1
ATOM 2026 C CA . ASP A 1 274 ? 12.937 -28.114 -25.056 1.00 90.75 274 ASP A CA 1
ATOM 2027 C C . ASP A 1 274 ? 11.707 -27.468 -24.407 1.00 90.75 274 ASP A C 1
ATOM 2029 O O . ASP A 1 274 ? 11.517 -27.567 -23.203 1.00 90.75 274 ASP A O 1
ATOM 2033 N N . ASN A 1 275 ? 10.833 -26.842 -25.208 1.00 90.06 275 ASN A N 1
ATOM 2034 C CA . ASN A 1 275 ? 9.574 -26.240 -24.768 1.00 90.06 275 ASN A CA 1
ATOM 2035 C C . ASN A 1 275 ? 9.705 -25.131 -23.697 1.00 90.06 275 ASN A C 1
ATOM 2037 O O . ASN A 1 275 ? 8.691 -24.770 -23.108 1.00 90.06 275 ASN A O 1
ATOM 2041 N N . SER A 1 276 ? 10.883 -24.510 -23.552 1.00 93.81 276 SER A N 1
ATOM 2042 C CA . SER A 1 276 ? 11.151 -23.333 -22.691 1.00 93.81 276 SER A CA 1
ATOM 2043 C C . SER A 1 276 ? 11.521 -22.091 -23.501 1.00 93.81 276 SER A C 1
ATOM 2045 O O . SER A 1 276 ? 12.494 -21.407 -23.234 1.00 93.81 276 SER A O 1
ATOM 2047 N N . ILE A 1 277 ? 10.794 -21.814 -24.588 1.00 96.31 277 ILE A N 1
ATOM 2048 C CA . ILE A 1 277 ? 10.998 -20.579 -25.358 1.00 96.31 277 ILE A CA 1
ATOM 2049 C C . ILE A 1 277 ? 9.663 -19.875 -25.570 1.00 96.31 277 ILE A C 1
ATOM 2051 O O . ILE A 1 277 ? 8.691 -20.482 -26.040 1.00 96.31 277 ILE A O 1
ATOM 2055 N N . THR A 1 278 ? 9.634 -18.583 -25.244 1.00 97.44 278 THR A N 1
ATOM 2056 C CA . THR A 1 278 ? 8.524 -17.672 -25.557 1.00 97.44 278 THR A CA 1
ATOM 2057 C C . THR A 1 278 ? 8.494 -17.350 -27.052 1.00 97.44 278 THR A C 1
ATOM 2059 O O . THR A 1 278 ? 9.520 -17.343 -27.738 1.00 97.44 278 THR A O 1
ATOM 2062 N N . HIS A 1 279 ? 7.317 -17.069 -27.606 1.00 95.56 279 HIS A N 1
ATOM 2063 C CA . HIS A 1 279 ? 7.211 -16.701 -29.013 1.00 95.56 279 HIS A CA 1
ATOM 2064 C C . HIS A 1 279 ? 6.005 -15.796 -29.267 1.00 95.56 279 HIS A C 1
ATOM 2066 O O . HIS A 1 279 ? 4.851 -16.167 -29.054 1.00 95.56 279 HIS A O 1
ATOM 2072 N N . THR A 1 280 ? 6.287 -14.593 -29.759 1.00 95.00 280 THR A N 1
ATOM 2073 C CA . THR A 1 280 ? 5.267 -13.639 -30.234 1.00 95.00 280 THR A CA 1
ATOM 2074 C C . THR A 1 280 ? 4.895 -13.914 -31.701 1.00 95.00 280 THR A C 1
ATOM 2076 O O . THR A 1 280 ? 5.592 -14.681 -32.359 1.00 95.00 280 THR A O 1
ATOM 2079 N N . GLY A 1 281 ? 3.822 -13.320 -32.246 1.00 90.00 281 GLY A N 1
ATOM 2080 C CA . GLY A 1 281 ? 3.497 -13.388 -33.693 1.00 90.00 281 GLY A CA 1
ATOM 2081 C C . GLY A 1 281 ? 4.502 -12.603 -34.552 1.00 90.00 281 GLY A C 1
ATOM 2082 O O . GLY A 1 281 ? 5.560 -12.268 -34.047 1.00 90.00 281 GLY A O 1
ATOM 2083 N N . ARG A 1 282 ? 4.206 -12.176 -35.786 1.00 88.31 282 ARG A N 1
ATOM 2084 C CA . ARG A 1 282 ? 5.047 -11.202 -36.546 1.00 88.31 282 ARG A CA 1
ATOM 2085 C C . ARG A 1 282 ? 4.301 -9.884 -36.792 1.00 88.31 282 ARG A C 1
ATOM 2087 O O . ARG A 1 282 ? 3.168 -9.933 -37.248 1.00 88.31 282 ARG A O 1
ATOM 2094 N N . MET A 1 283 ? 4.882 -8.727 -36.444 1.00 79.00 283 MET A N 1
ATOM 2095 C CA . MET A 1 283 ? 4.250 -7.401 -36.602 1.00 79.00 283 MET A CA 1
ATOM 2096 C C . MET A 1 283 ? 5.258 -6.260 -36.434 1.00 79.00 283 MET A C 1
ATOM 2098 O O . MET A 1 283 ? 6.226 -6.402 -35.690 1.00 79.00 283 MET A O 1
ATOM 2102 N N . GLN A 1 284 ? 4.975 -5.115 -37.062 1.00 67.50 284 GLN A N 1
ATOM 2103 C CA . GLN A 1 284 ? 5.866 -3.948 -37.127 1.00 67.50 284 GLN A CA 1
ATOM 2104 C C . GLN A 1 284 ? 5.942 -3.090 -35.854 1.00 67.50 284 GLN A C 1
ATOM 2106 O O . GLN A 1 284 ? 6.910 -2.348 -35.695 1.00 67.50 284 GLN A O 1
ATOM 2111 N N . GLN A 1 285 ? 4.952 -3.146 -34.954 1.00 68.50 285 GLN A N 1
ATOM 2112 C CA . GLN A 1 285 ? 4.911 -2.252 -33.790 1.00 68.50 285 GLN A CA 1
ATOM 2113 C C . GLN A 1 285 ? 5.245 -2.969 -32.477 1.00 68.50 285 GLN A C 1
ATOM 2115 O O . GLN A 1 285 ? 4.578 -3.925 -32.088 1.00 68.50 285 GLN A O 1
ATOM 2120 N N . ASN A 1 286 ? 6.298 -2.460 -31.828 1.00 71.56 286 ASN A N 1
ATOM 2121 C CA . ASN A 1 286 ? 6.705 -2.634 -30.431 1.00 71.56 286 ASN A CA 1
ATOM 2122 C C . ASN A 1 286 ? 6.443 -4.028 -29.833 1.00 71.56 286 ASN A C 1
ATOM 2124 O O . ASN A 1 286 ? 5.512 -4.223 -29.052 1.00 71.56 286 ASN A O 1
ATOM 2128 N N . ARG A 1 287 ? 7.277 -5.012 -30.189 1.00 89.62 287 ARG A N 1
ATOM 2129 C CA . ARG A 1 287 ? 7.200 -6.356 -29.596 1.00 89.62 287 ARG A CA 1
ATOM 2130 C C . ARG A 1 287 ? 7.697 -6.303 -28.180 1.00 89.62 287 ARG A C 1
ATOM 2132 O O . ARG A 1 287 ? 8.783 -5.781 -27.966 1.00 89.62 287 ARG A O 1
ATOM 2139 N N . TRP A 1 288 ? 6.943 -6.858 -27.244 1.00 95.06 288 TRP A N 1
ATOM 2140 C CA . TRP A 1 288 ? 7.346 -6.848 -25.848 1.00 95.06 288 TRP A CA 1
ATOM 2141 C C . TRP A 1 288 ? 6.934 -8.117 -25.110 1.00 95.06 288 TRP A C 1
ATOM 2143 O O . TRP A 1 288 ? 5.940 -8.766 -25.452 1.00 95.06 288 TRP A O 1
ATOM 2153 N N . TRP A 1 289 ? 7.729 -8.428 -24.097 1.00 98.12 289 TRP A N 1
ATOM 2154 C CA . TRP A 1 289 ? 7.482 -9.385 -23.030 1.00 98.12 289 TRP A CA 1
ATOM 2155 C C . TRP A 1 289 ? 7.752 -8.671 -21.702 1.00 98.12 289 TRP A C 1
ATOM 2157 O O . TRP A 1 289 ? 8.637 -7.813 -21.638 1.00 98.12 289 TRP A O 1
ATOM 2167 N N . GLN A 1 290 ? 6.985 -8.978 -20.662 1.00 97.56 290 GLN A N 1
ATOM 2168 C CA . GLN A 1 290 ? 7.105 -8.352 -19.351 1.00 97.56 290 GLN A CA 1
ATOM 2169 C C . GLN A 1 290 ? 6.829 -9.353 -18.231 1.00 97.56 290 GLN A C 1
ATOM 2171 O O . GLN A 1 290 ? 5.867 -10.116 -18.312 1.00 97.56 290 GLN A O 1
ATOM 2176 N N . VAL A 1 291 ? 7.612 -9.266 -17.160 1.00 96.25 291 VAL A N 1
ATOM 2177 C CA . VAL A 1 291 ? 7.360 -9.942 -15.882 1.00 96.25 291 VAL A CA 1
ATOM 2178 C C . VAL A 1 291 ? 6.925 -8.932 -14.822 1.00 96.25 291 VAL A C 1
ATOM 2180 O O . VAL A 1 291 ? 7.457 -7.817 -14.764 1.00 96.25 291 VAL A O 1
ATOM 2183 N N . ASP A 1 292 ? 5.938 -9.320 -14.016 1.00 89.44 292 ASP A N 1
ATOM 2184 C CA . ASP A 1 292 ? 5.563 -8.645 -12.774 1.00 89.44 292 ASP A CA 1
ATOM 2185 C C . ASP A 1 292 ? 6.220 -9.370 -11.599 1.00 89.44 292 ASP A C 1
ATOM 2187 O O . ASP A 1 292 ? 5.965 -10.551 -11.388 1.00 89.44 292 ASP A O 1
ATOM 2191 N N . LEU A 1 293 ? 7.090 -8.686 -10.856 1.00 87.94 293 LEU A N 1
ATOM 2192 C CA . LEU A 1 293 ? 7.875 -9.302 -9.784 1.00 87.94 293 LEU A CA 1
ATOM 2193 C C . LEU A 1 293 ? 7.048 -9.550 -8.509 1.00 87.94 293 LEU A C 1
ATOM 2195 O O . LEU A 1 293 ? 7.547 -10.192 -7.588 1.00 87.94 293 LEU A O 1
ATOM 2199 N N . LEU A 1 294 ? 5.797 -9.065 -8.454 1.00 77.62 294 LEU A N 1
ATOM 2200 C CA . LEU A 1 294 ? 4.890 -9.146 -7.295 1.00 77.62 294 LEU A CA 1
ATOM 2201 C C . LEU A 1 294 ? 5.421 -8.468 -6.021 1.00 77.62 294 LEU A C 1
ATOM 2203 O O . LEU A 1 294 ? 4.928 -8.699 -4.923 1.00 77.62 294 LEU A O 1
ATOM 2207 N N . GLY A 1 295 ? 6.418 -7.602 -6.177 1.00 74.06 295 GLY A N 1
ATOM 2208 C CA . GLY A 1 295 ? 7.086 -6.880 -5.106 1.00 74.06 295 GLY A CA 1
ATOM 2209 C C . GLY A 1 295 ? 8.096 -5.899 -5.687 1.00 74.06 295 GLY A C 1
ATOM 2210 O O . GLY A 1 295 ? 8.305 -5.852 -6.902 1.00 74.06 295 GLY A O 1
ATOM 2211 N N . LYS A 1 296 ? 8.710 -5.086 -4.828 1.00 80.38 296 LYS A N 1
ATOM 2212 C CA . LYS A 1 296 ? 9.820 -4.216 -5.219 1.00 80.38 296 LYS A CA 1
ATOM 2213 C C . LYS A 1 296 ? 11.131 -4.880 -4.864 1.00 80.38 296 LYS A C 1
ATOM 2215 O O . LYS A 1 296 ? 11.292 -5.376 -3.755 1.00 80.38 296 LYS A O 1
ATOM 2220 N N . PHE A 1 297 ? 12.064 -4.842 -5.798 1.00 84.88 297 PHE A N 1
ATOM 2221 C CA . PHE A 1 297 ? 13.372 -5.448 -5.634 1.00 84.88 297 PHE A CA 1
ATOM 2222 C C . PHE A 1 297 ? 14.445 -4.454 -6.048 1.00 84.88 297 PHE A C 1
ATOM 2224 O O . PHE A 1 297 ? 14.287 -3.764 -7.059 1.00 84.88 297 PHE A O 1
ATOM 2231 N N . GLU A 1 298 ? 15.530 -4.386 -5.280 1.00 87.38 298 GLU A N 1
ATOM 2232 C CA . GLU A 1 298 ? 16.753 -3.742 -5.748 1.00 87.38 298 GLU A CA 1
ATOM 2233 C C . GLU A 1 298 ? 17.425 -4.693 -6.741 1.00 87.38 298 GLU A C 1
ATOM 2235 O O . GLU A 1 298 ? 17.939 -5.749 -6.366 1.00 87.38 298 GLU A O 1
ATOM 2240 N N . ILE A 1 299 ? 17.379 -4.332 -8.022 1.00 90.06 299 ILE A N 1
ATOM 2241 C CA . ILE A 1 299 ? 17.904 -5.154 -9.110 1.00 90.06 299 ILE A CA 1
ATOM 2242 C C . ILE A 1 299 ? 19.331 -4.730 -9.421 1.00 90.06 299 ILE A C 1
ATOM 2244 O O . ILE A 1 299 ? 19.595 -3.575 -9.758 1.00 90.06 299 ILE A O 1
ATOM 2248 N N . SER A 1 300 ? 20.250 -5.688 -9.349 1.00 86.50 300 SER A N 1
ATOM 2249 C CA . SER A 1 300 ? 21.660 -5.485 -9.687 1.00 86.50 300 SER A CA 1
ATOM 2250 C C . SER A 1 300 ? 21.959 -5.889 -11.130 1.00 86.50 300 SER A C 1
ATOM 2252 O O . SER A 1 300 ? 22.746 -5.229 -11.815 1.00 86.50 300 SER A O 1
ATOM 2254 N N . GLU A 1 301 ? 21.302 -6.944 -11.614 1.00 94.19 301 GLU A N 1
ATOM 2255 C CA . GLU A 1 301 ? 21.593 -7.546 -12.910 1.00 94.19 301 GLU A CA 1
ATOM 2256 C C . GLU A 1 301 ? 20.344 -8.163 -13.551 1.00 94.19 301 GLU A C 1
ATOM 2258 O O . GLU A 1 301 ? 19.491 -8.742 -12.884 1.00 94.19 301 GLU A O 1
ATOM 2263 N N . ILE A 1 302 ? 20.246 -8.062 -14.875 1.00 98.12 302 ILE A N 1
ATOM 2264 C CA . ILE A 1 302 ? 19.289 -8.805 -15.695 1.00 98.12 302 ILE A CA 1
ATOM 2265 C C . ILE A 1 302 ? 20.081 -9.625 -16.710 1.00 98.12 302 ILE A C 1
ATOM 2267 O O . ILE A 1 302 ? 20.902 -9.082 -17.451 1.00 98.12 302 ILE A O 1
ATOM 2271 N N . ILE A 1 303 ? 19.811 -10.925 -16.782 1.00 97.62 303 ILE A N 1
ATOM 2272 C CA . ILE A 1 303 ? 20.432 -11.836 -17.740 1.00 97.62 303 ILE A CA 1
ATOM 2273 C C . ILE A 1 303 ? 19.367 -12.313 -18.722 1.00 97.62 303 ILE A C 1
ATOM 2275 O O . ILE A 1 303 ? 18.389 -12.952 -18.339 1.00 97.62 303 ILE A O 1
ATOM 2279 N N . LEU A 1 304 ? 19.579 -12.033 -20.004 1.00 98.06 304 LEU A N 1
ATOM 2280 C CA . LEU A 1 304 ? 18.731 -12.524 -21.082 1.00 98.06 304 LEU A CA 1
ATOM 2281 C C . LEU A 1 304 ? 19.355 -13.762 -21.717 1.00 98.06 304 LEU A C 1
ATOM 2283 O O . LEU A 1 304 ? 20.498 -13.709 -22.182 1.00 98.06 304 LEU A O 1
ATOM 2287 N N . TYR A 1 305 ? 18.578 -14.837 -21.806 1.00 97.88 305 TYR A N 1
ATOM 2288 C CA . TYR A 1 305 ? 18.887 -16.000 -22.622 1.00 97.88 305 TYR A CA 1
ATOM 2289 C C . TYR A 1 305 ? 18.092 -15.937 -23.930 1.00 97.88 305 TYR A C 1
ATOM 2291 O O . TYR A 1 305 ? 16.863 -16.013 -23.960 1.00 97.88 305 TYR A O 1
ATOM 2299 N N . ASN A 1 306 ? 18.807 -15.748 -25.033 1.00 97.31 306 ASN A N 1
ATOM 2300 C CA . ASN A 1 306 ? 18.275 -15.704 -26.388 1.00 97.31 306 ASN A CA 1
ATOM 2301 C C . ASN A 1 306 ? 18.069 -17.125 -26.934 1.00 97.31 306 ASN A C 1
ATOM 2303 O O . ASN A 1 306 ? 18.707 -18.079 -26.501 1.00 97.31 306 ASN A O 1
ATOM 2307 N N . ARG A 1 307 ? 17.246 -17.276 -27.964 1.00 95.75 307 ARG A N 1
ATOM 2308 C CA . ARG A 1 307 ? 17.164 -18.519 -28.736 1.00 95.75 307 ARG A CA 1
ATOM 2309 C C . ARG A 1 307 ? 18.518 -18.845 -29.397 1.00 95.75 307 ARG A C 1
ATOM 2311 O O . ARG A 1 307 ? 19.186 -17.940 -29.896 1.00 95.75 307 ARG A O 1
ATOM 2318 N N . SER A 1 308 ? 18.927 -20.116 -29.427 1.00 94.00 308 SER A N 1
ATOM 2319 C CA . SER A 1 308 ? 20.256 -20.552 -29.899 1.00 94.00 308 SER A CA 1
ATOM 2320 C C . SER A 1 308 ? 20.242 -21.604 -31.018 1.00 94.00 30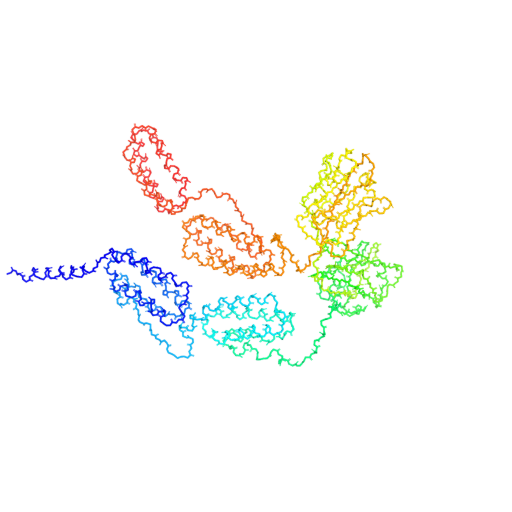8 SER A C 1
ATOM 2322 O O . SER A 1 308 ? 21.218 -21.687 -31.763 1.00 94.00 308 SER A O 1
ATOM 2324 N N . ASP A 1 309 ? 19.157 -22.362 -31.202 1.00 90.94 309 ASP A N 1
ATOM 2325 C CA . ASP A 1 309 ? 19.024 -23.380 -32.263 1.00 90.94 309 ASP A CA 1
ATOM 2326 C C . ASP A 1 309 ? 18.920 -22.786 -33.678 1.00 90.94 309 ASP A C 1
ATOM 2328 O O . ASP A 1 309 ? 19.429 -23.353 -34.643 1.00 90.94 309 ASP A O 1
ATOM 2332 N N . CYS A 1 310 ? 18.259 -21.640 -33.809 1.00 89.81 310 CYS A N 1
ATOM 2333 C CA . CYS A 1 310 ? 18.232 -20.801 -35.002 1.00 89.81 310 CYS A CA 1
ATOM 2334 C C . CYS A 1 310 ? 17.832 -19.386 -34.601 1.00 89.81 310 CYS A C 1
ATOM 2336 O O . CYS A 1 310 ? 17.380 -19.147 -33.482 1.00 89.81 310 CYS A O 1
ATOM 2338 N N . CYS A 1 311 ? 17.876 -18.455 -35.552 1.00 92.25 311 CYS A N 1
ATOM 2339 C CA . CYS A 1 311 ? 17.019 -17.274 -35.485 1.00 92.25 311 CYS A CA 1
ATOM 2340 C C . CYS A 1 311 ? 17.342 -16.276 -34.351 1.00 92.25 311 CYS A C 1
ATOM 2342 O O . CYS A 1 311 ? 16.603 -15.325 -34.113 1.00 92.25 311 CYS A O 1
ATOM 2344 N N . SER A 1 312 ? 18.456 -16.491 -33.658 1.00 93.06 312 SER A N 1
ATOM 2345 C CA . SER A 1 312 ? 19.059 -15.645 -32.620 1.00 93.06 312 SER A CA 1
ATOM 2346 C C . SER A 1 312 ? 19.216 -14.171 -33.017 1.00 93.06 312 SER A C 1
ATOM 2348 O O . SER A 1 312 ? 19.137 -13.285 -32.173 1.00 93.06 312 SER A O 1
ATOM 2350 N N . GLU A 1 313 ? 19.406 -13.886 -34.307 1.00 93.75 313 GLU A N 1
ATOM 2351 C CA . GLU A 1 313 ? 19.523 -12.535 -34.859 1.00 93.75 313 GLU A CA 1
ATOM 2352 C C . GLU A 1 313 ? 18.236 -11.712 -34.714 1.00 93.75 313 GLU A C 1
ATOM 2354 O O . GLU A 1 313 ? 18.267 -10.490 -34.843 1.00 93.75 313 GLU A O 1
ATOM 2359 N N . ARG A 1 314 ? 17.099 -12.354 -34.414 1.00 93.62 314 ARG A N 1
ATOM 2360 C CA . ARG A 1 314 ? 15.814 -11.676 -34.215 1.00 93.62 314 ARG A CA 1
ATOM 2361 C C . ARG A 1 314 ? 15.788 -10.776 -32.983 1.00 93.62 314 ARG A C 1
ATOM 2363 O O . ARG A 1 314 ? 15.025 -9.818 -32.998 1.00 93.62 314 ARG A O 1
ATOM 2370 N N . LEU A 1 315 ? 16.606 -11.062 -31.965 1.00 95.12 315 LEU A N 1
ATOM 2371 C CA . LEU A 1 315 ? 16.711 -10.244 -30.751 1.00 95.12 315 LEU A CA 1
ATOM 2372 C C . LEU A 1 315 ? 17.566 -8.978 -30.960 1.00 95.12 315 LEU A C 1
ATOM 2374 O O . LEU A 1 315 ? 17.632 -8.146 -30.069 1.00 95.12 315 LEU A O 1
ATOM 2378 N N . ALA A 1 316 ? 18.226 -8.810 -32.110 1.00 93.25 316 ALA A N 1
ATOM 2379 C CA . ALA A 1 316 ? 19.104 -7.665 -32.363 1.00 93.25 316 ALA A CA 1
ATOM 2380 C C . ALA A 1 316 ? 18.381 -6.312 -32.170 1.00 93.25 316 ALA A C 1
ATOM 2382 O O . ALA A 1 316 ? 17.259 -6.117 -32.657 1.00 93.25 316 ALA A O 1
ATOM 2383 N N . GLY A 1 317 ? 19.019 -5.372 -31.466 1.00 91.12 317 GLY A N 1
ATOM 2384 C CA . GLY A 1 317 ? 18.439 -4.058 -31.172 1.00 91.12 317 GLY A CA 1
ATOM 2385 C C . GLY A 1 317 ? 17.366 -4.082 -30.081 1.00 91.12 317 GLY A C 1
ATOM 2386 O O . GLY A 1 317 ? 16.482 -3.224 -30.064 1.00 91.12 317 GLY A O 1
ATOM 2387 N N . PHE A 1 318 ? 17.399 -5.080 -29.195 1.00 95.19 318 PHE A N 1
ATOM 2388 C CA . PHE A 1 318 ? 16.472 -5.153 -28.074 1.00 95.19 318 PHE A CA 1
ATOM 2389 C C . PHE A 1 318 ? 16.671 -3.990 -27.085 1.00 95.19 318 PHE A C 1
ATOM 2391 O O . PHE A 1 318 ? 17.749 -3.414 -26.935 1.00 95.19 318 PHE A O 1
ATOM 2398 N N . LYS A 1 319 ? 15.598 -3.680 -26.363 1.00 95.56 319 LYS A N 1
ATOM 2399 C CA . LYS A 1 319 ? 15.556 -2.751 -25.238 1.00 95.56 319 LYS A CA 1
ATOM 2400 C C . LYS A 1 319 ? 15.069 -3.491 -24.002 1.00 95.56 319 LYS A C 1
ATOM 2402 O O . LYS A 1 319 ? 14.013 -4.125 -24.050 1.00 95.56 319 LYS A O 1
ATOM 2407 N N . VAL A 1 320 ? 15.777 -3.343 -22.887 1.00 97.38 320 VAL A N 1
ATOM 2408 C CA . VAL A 1 320 ? 15.269 -3.719 -21.560 1.00 97.38 320 VAL A CA 1
ATOM 2409 C C . VAL A 1 320 ? 14.853 -2.453 -20.837 1.00 97.38 320 VAL A C 1
ATOM 2411 O O . VAL A 1 320 ? 15.570 -1.463 -20.846 1.00 97.38 320 VAL A O 1
ATOM 2414 N N . SER A 1 321 ? 13.677 -2.450 -20.234 1.00 93.88 321 SER A N 1
ATOM 2415 C CA . SER A 1 321 ? 13.187 -1.338 -19.422 1.00 93.88 321 SER A CA 1
ATOM 2416 C C . SER A 1 321 ? 12.648 -1.877 -18.116 1.00 93.88 321 SER A C 1
ATOM 2418 O O . SER A 1 321 ? 12.006 -2.927 -18.095 1.00 93.88 321 SER A O 1
ATOM 2420 N N . VAL A 1 322 ? 12.918 -1.162 -17.038 1.00 92.12 322 VAL A N 1
ATOM 2421 C CA . VAL A 1 322 ? 12.508 -1.544 -15.693 1.00 92.12 322 VAL A CA 1
ATOM 2422 C C . VAL A 1 322 ? 11.609 -0.464 -15.112 1.00 92.12 322 VAL A C 1
ATOM 2424 O O . VAL A 1 322 ? 11.819 0.726 -15.359 1.00 92.12 322 VAL A O 1
ATOM 2427 N N . TRP A 1 323 ? 10.558 -0.882 -14.415 1.00 86.62 323 TRP A N 1
ATOM 2428 C CA . TRP A 1 323 ? 9.420 -0.026 -14.091 1.00 86.62 323 TRP A CA 1
ATOM 2429 C C . TRP A 1 323 ? 8.974 -0.208 -12.643 1.00 86.62 323 TRP A C 1
ATOM 2431 O O . TRP A 1 323 ? 9.087 -1.294 -12.076 1.00 86.62 323 TRP A O 1
ATOM 2441 N N . ASN A 1 324 ? 8.390 0.850 -12.089 1.00 78.69 324 ASN A N 1
ATOM 2442 C CA . ASN A 1 324 ? 7.573 0.832 -10.883 1.00 78.69 324 ASN A CA 1
ATOM 2443 C C . ASN A 1 324 ? 6.166 1.284 -11.265 1.00 78.69 324 ASN A C 1
ATOM 2445 O O . ASN A 1 324 ? 5.991 2.432 -11.668 1.00 78.69 324 ASN A O 1
ATOM 2449 N N . LYS A 1 325 ? 5.166 0.406 -11.126 1.00 73.81 325 LYS A N 1
ATOM 2450 C CA . LYS A 1 325 ? 3.795 0.672 -11.610 1.00 73.81 325 LYS A CA 1
ATOM 2451 C C . LYS A 1 325 ? 3.806 1.128 -13.085 1.00 73.81 325 LYS A C 1
ATOM 2453 O O . LYS A 1 325 ? 4.255 0.349 -13.927 1.00 73.81 325 LYS A O 1
ATOM 2458 N N . GLU A 1 326 ? 3.345 2.340 -13.402 1.00 70.50 326 GLU A N 1
ATOM 2459 C CA . GLU A 1 326 ? 3.385 2.927 -14.751 1.00 70.50 326 GLU A CA 1
ATOM 2460 C C . GLU A 1 326 ? 4.673 3.719 -15.063 1.00 70.50 326 GLU A C 1
ATOM 2462 O O . GLU A 1 326 ? 4.881 4.124 -16.206 1.00 70.50 326 GLU A O 1
ATOM 2467 N N . HIS A 1 327 ? 5.568 3.932 -14.093 1.00 73.06 327 HIS A N 1
ATOM 2468 C CA . HIS A 1 327 ? 6.762 4.766 -14.261 1.00 73.06 327 HIS A CA 1
ATOM 2469 C C . HIS A 1 327 ? 7.997 3.948 -14.654 1.00 73.06 327 HIS A C 1
ATOM 2471 O O . HIS A 1 327 ? 8.428 3.054 -13.922 1.00 73.06 327 HIS A O 1
ATOM 2477 N N . MET A 1 328 ? 8.606 4.276 -15.798 1.00 83.38 328 MET A N 1
ATOM 2478 C CA . MET A 1 328 ? 9.886 3.696 -16.219 1.00 83.38 328 MET A CA 1
ATOM 2479 C C . MET A 1 328 ? 11.015 4.296 -15.377 1.00 83.38 328 MET A C 1
ATOM 2481 O O . MET A 1 328 ? 11.238 5.501 -15.420 1.00 83.38 328 MET A O 1
ATOM 2485 N N . VAL A 1 329 ? 11.741 3.454 -14.644 1.00 81.38 329 VAL A N 1
ATOM 2486 C CA . VAL A 1 329 ? 12.845 3.869 -13.763 1.00 81.38 329 VAL A CA 1
ATOM 2487 C C . VAL A 1 329 ? 14.152 3.961 -14.542 1.00 81.38 329 VAL A C 1
ATOM 2489 O O . VAL A 1 329 ? 14.898 4.926 -14.423 1.00 81.38 329 VAL A O 1
ATOM 2492 N N . TRP A 1 330 ? 14.431 2.955 -15.369 1.00 89.25 330 TRP A N 1
ATOM 2493 C CA . TRP A 1 330 ? 15.660 2.885 -16.150 1.00 89.25 330 TRP A CA 1
ATOM 2494 C C . TRP A 1 330 ? 15.456 2.032 -17.401 1.00 89.25 330 TRP A C 1
ATOM 2496 O O . TRP A 1 330 ? 14.526 1.222 -17.485 1.00 89.25 330 TRP A O 1
ATOM 2506 N N . ASN A 1 331 ? 16.314 2.216 -18.403 1.00 92.56 331 ASN A N 1
ATOM 2507 C CA . ASN A 1 331 ? 16.340 1.339 -19.561 1.00 92.56 331 ASN A CA 1
ATOM 2508 C C . ASN A 1 331 ? 17.751 1.137 -20.118 1.00 92.56 331 ASN A C 1
ATOM 2510 O O . ASN A 1 331 ? 18.612 2.006 -20.021 1.00 92.56 331 ASN A O 1
ATOM 2514 N N . TYR A 1 332 ? 17.921 -0.018 -20.745 1.00 93.50 332 TYR A N 1
ATOM 2515 C CA . TYR A 1 332 ? 19.079 -0.447 -21.500 1.00 93.50 332 TYR A CA 1
ATOM 2516 C C . TYR A 1 332 ? 18.711 -0.546 -22.976 1.00 93.50 332 TYR A C 1
ATOM 2518 O O . TYR A 1 332 ? 17.685 -1.140 -23.324 1.00 93.50 332 TYR A O 1
ATOM 2526 N N . LEU A 1 333 ? 19.580 -0.025 -23.833 1.00 92.75 333 LEU A N 1
ATOM 2527 C CA . LEU A 1 333 ? 19.527 -0.221 -25.276 1.00 92.75 333 LEU A CA 1
ATOM 2528 C C . LEU A 1 333 ? 20.712 -1.095 -25.678 1.00 92.75 333 LEU A C 1
ATOM 2530 O O . LEU A 1 333 ? 21.836 -0.818 -25.257 1.00 92.75 333 LEU A O 1
ATOM 2534 N N . ASP A 1 334 ? 20.458 -2.125 -26.486 1.00 90.94 334 ASP A N 1
ATOM 2535 C CA . ASP A 1 334 ? 21.510 -2.943 -27.091 1.00 90.94 334 ASP A CA 1
ATOM 2536 C C . ASP A 1 334 ? 22.535 -2.035 -27.807 1.00 90.94 334 ASP A C 1
ATOM 2538 O O . ASP A 1 334 ? 22.162 -1.318 -28.742 1.00 90.94 334 ASP A O 1
ATOM 2542 N N . PRO A 1 335 ? 23.814 -2.022 -27.380 1.00 88.06 335 PRO A N 1
ATOM 2543 C CA . PRO A 1 335 ? 24.841 -1.154 -27.950 1.00 88.06 335 PRO A CA 1
ATOM 2544 C C . PRO A 1 335 ? 25.244 -1.577 -29.366 1.00 88.06 335 PRO A C 1
ATOM 2546 O O . PRO A 1 335 ? 25.916 -0.819 -30.066 1.00 88.06 335 PRO A O 1
ATOM 2549 N N . THR A 1 336 ? 24.853 -2.779 -29.795 1.00 90.31 336 THR A N 1
ATOM 2550 C CA . THR A 1 336 ? 25.193 -3.357 -31.098 1.00 90.31 336 THR A CA 1
ATOM 2551 C C . THR A 1 336 ? 23.934 -3.803 -31.851 1.00 90.31 336 THR A C 1
ATOM 2553 O O . THR A 1 336 ? 23.799 -4.983 -32.173 1.00 90.31 336 THR A O 1
ATOM 2556 N N . PRO A 1 337 ? 23.013 -2.879 -32.189 1.00 88.19 337 PRO A N 1
ATOM 2557 C CA . PRO A 1 337 ? 21.674 -3.215 -32.686 1.00 88.19 337 PRO A CA 1
ATOM 2558 C C . PRO A 1 337 ? 21.652 -3.939 -34.043 1.00 88.19 337 PRO A C 1
ATOM 2560 O O . PRO A 1 337 ? 20.652 -4.570 -34.391 1.00 88.19 337 PRO A O 1
ATOM 2563 N N . ASP A 1 338 ? 22.749 -3.866 -34.800 1.00 88.06 338 ASP A N 1
ATOM 2564 C CA . ASP A 1 338 ? 22.919 -4.528 -36.099 1.00 88.06 338 ASP A CA 1
ATOM 2565 C C . ASP A 1 338 ? 23.592 -5.906 -35.994 1.00 88.06 338 ASP A C 1
ATOM 2567 O O . ASP A 1 338 ? 23.680 -6.641 -36.980 1.00 88.06 338 ASP A O 1
ATOM 2571 N N . GLN A 1 339 ? 24.092 -6.273 -34.810 1.00 90.69 339 GLN A N 1
ATOM 2572 C CA . GLN A 1 339 ? 24.757 -7.551 -34.579 1.00 90.69 339 GLN A CA 1
ATOM 2573 C C . GLN A 1 339 ? 23.789 -8.572 -33.989 1.00 90.69 339 GLN A C 1
ATOM 2575 O O . GLN A 1 339 ? 22.837 -8.243 -33.289 1.00 90.69 339 GLN A O 1
ATOM 2580 N N . LYS A 1 340 ? 24.048 -9.851 -34.267 1.00 91.19 340 LYS A N 1
ATOM 2581 C CA . LYS A 1 340 ? 23.321 -10.964 -33.653 1.00 91.19 340 LYS A CA 1
ATOM 2582 C C . LYS A 1 340 ? 23.693 -11.048 -32.162 1.00 91.19 340 LYS A C 1
ATOM 2584 O O . LYS A 1 340 ? 24.860 -11.336 -31.882 1.00 91.19 340 LYS A O 1
ATOM 2589 N N . PRO A 1 341 ? 22.739 -10.888 -31.221 1.00 93.75 341 PRO A N 1
ATOM 2590 C CA . PRO A 1 341 ? 23.038 -11.022 -29.803 1.00 93.75 341 PRO A CA 1
ATOM 2591 C C . PRO A 1 341 ? 23.473 -12.453 -29.457 1.00 93.75 341 PRO A C 1
ATOM 2593 O O . PRO A 1 341 ? 22.974 -13.412 -30.067 1.00 93.75 341 PRO A O 1
ATOM 2596 N N . PRO A 1 342 ? 24.379 -12.626 -28.479 1.00 95.12 342 PRO A N 1
ATOM 2597 C CA . PRO A 1 342 ? 24.781 -13.943 -28.004 1.00 95.12 342 PRO A CA 1
ATOM 2598 C C . PRO A 1 342 ? 23.609 -14.690 -27.351 1.00 95.12 342 PRO A C 1
ATOM 2600 O O . PRO A 1 342 ? 22.542 -14.130 -27.101 1.00 95.12 342 PRO A O 1
ATOM 2603 N N . HIS A 1 343 ? 23.816 -15.978 -27.058 1.00 95.44 343 HIS A N 1
ATOM 2604 C CA . HIS A 1 343 ? 22.831 -16.763 -26.313 1.00 95.44 343 HIS A CA 1
ATOM 2605 C C . HIS A 1 343 ? 22.608 -16.204 -24.903 1.00 95.44 343 HIS A C 1
ATOM 2607 O O . HIS A 1 343 ? 21.471 -16.178 -24.473 1.00 95.44 343 HIS A O 1
ATOM 2613 N N . LYS A 1 344 ? 23.649 -15.722 -24.215 1.00 97.50 344 LYS A N 1
ATOM 2614 C CA . LYS A 1 344 ? 23.556 -15.108 -22.884 1.00 97.50 344 LYS A CA 1
ATOM 2615 C C . LYS A 1 344 ? 24.030 -13.659 -22.951 1.00 97.50 344 LYS A C 1
ATOM 2617 O O . LYS A 1 344 ? 25.185 -13.424 -23.307 1.00 97.50 344 LYS A O 1
ATOM 2622 N N . THR A 1 345 ? 23.176 -12.722 -22.558 1.00 96.25 345 THR A N 1
ATOM 2623 C CA . THR A 1 345 ? 23.509 -11.298 -22.431 1.00 96.25 345 THR A CA 1
ATOM 2624 C C . THR A 1 345 ? 23.295 -10.854 -20.994 1.00 96.25 345 THR A C 1
ATOM 2626 O O . THR A 1 345 ? 22.219 -11.065 -20.446 1.00 96.25 345 THR A O 1
ATOM 2629 N N . VAL A 1 346 ? 24.310 -10.237 -20.392 1.00 96.06 346 VAL A N 1
ATOM 2630 C CA . VAL A 1 346 ? 24.277 -9.747 -19.009 1.00 96.06 346 VAL A CA 1
ATOM 2631 C C . VAL A 1 346 ? 24.163 -8.226 -19.019 1.00 96.06 346 VAL A C 1
ATOM 2633 O O . VAL A 1 346 ? 24.932 -7.553 -19.705 1.00 96.06 346 VAL A O 1
ATOM 2636 N N . ILE A 1 347 ? 23.199 -7.691 -18.276 1.00 95.44 347 ILE A N 1
ATOM 2637 C CA . ILE A 1 347 ? 22.883 -6.265 -18.206 1.00 95.44 347 ILE A CA 1
ATOM 2638 C C . ILE A 1 347 ? 22.964 -5.843 -16.745 1.00 95.44 347 ILE A C 1
ATOM 2640 O O . ILE A 1 347 ? 22.129 -6.241 -15.939 1.00 95.44 347 ILE A O 1
ATOM 2644 N N . THR A 1 348 ? 23.951 -5.022 -16.404 1.00 92.81 348 THR A N 1
ATOM 2645 C CA . THR A 1 348 ? 24.102 -4.460 -15.055 1.00 92.81 348 THR A CA 1
ATOM 2646 C C . THR A 1 348 ? 23.332 -3.149 -14.944 1.00 92.81 348 THR A C 1
ATOM 2648 O O . THR A 1 348 ? 23.419 -2.297 -15.832 1.00 92.81 348 THR A O 1
ATOM 2651 N N . LEU A 1 349 ? 22.587 -2.979 -13.853 1.00 89.88 349 LEU A N 1
ATOM 2652 C CA . LEU A 1 349 ? 21.791 -1.781 -13.600 1.00 89.88 349 LEU A CA 1
ATOM 2653 C C . LEU A 1 349 ? 22.558 -0.797 -12.699 1.00 89.88 349 LEU A C 1
ATOM 2655 O O . LEU A 1 349 ? 23.485 -1.197 -11.985 1.00 89.88 349 LEU A O 1
ATOM 2659 N N . PRO A 1 350 ? 22.199 0.502 -12.703 1.00 83.88 350 PRO A N 1
ATOM 2660 C CA . PRO A 1 350 ? 22.690 1.440 -11.699 1.00 83.88 350 PRO A CA 1
ATOM 2661 C C . PRO A 1 350 ? 22.406 0.933 -10.278 1.00 83.88 350 PRO A C 1
ATOM 2663 O O . PRO A 1 350 ? 21.385 0.291 -10.028 1.00 83.88 350 PRO A O 1
ATOM 2666 N N . LYS A 1 351 ? 23.292 1.247 -9.327 1.00 75.50 351 LYS A N 1
ATOM 2667 C CA . LYS A 1 351 ? 23.071 0.914 -7.909 1.00 75.50 351 LYS A CA 1
ATOM 2668 C C . LYS A 1 351 ? 21.756 1.520 -7.405 1.00 75.50 351 LYS A C 1
ATOM 2670 O O . LYS A 1 351 ? 21.396 2.609 -7.848 1.00 75.50 351 LYS A O 1
ATOM 2675 N N . ASN A 1 352 ? 21.096 0.853 -6.454 1.00 67.75 352 ASN A N 1
ATOM 2676 C CA . ASN A 1 352 ? 19.815 1.269 -5.876 1.00 67.75 352 ASN A CA 1
ATOM 2677 C C . ASN A 1 352 ? 18.656 1.327 -6.896 1.00 67.75 352 ASN A C 1
ATOM 2679 O O . ASN A 1 352 ? 17.709 2.095 -6.717 1.00 67.75 352 ASN A O 1
ATOM 2683 N N . THR A 1 353 ? 18.706 0.546 -7.983 1.00 79.06 353 THR A N 1
ATOM 2684 C CA . THR A 1 353 ? 17.585 0.476 -8.935 1.00 79.06 353 THR A CA 1
ATOM 2685 C C . THR A 1 353 ? 16.473 -0.403 -8.367 1.00 79.06 353 THR A C 1
ATOM 2687 O O . THR A 1 353 ? 16.486 -1.621 -8.530 1.00 79.06 353 THR A O 1
ATOM 2690 N N . ILE A 1 354 ? 15.502 0.223 -7.700 1.00 81.50 354 ILE A N 1
ATOM 2691 C CA . ILE A 1 354 ? 14.347 -0.457 -7.103 1.00 81.50 354 ILE A CA 1
ATOM 2692 C C . ILE A 1 354 ? 13.192 -0.492 -8.100 1.00 81.50 354 ILE A C 1
ATOM 2694 O O . ILE A 1 354 ? 12.691 0.562 -8.498 1.00 81.50 354 ILE A O 1
ATOM 2698 N N . VAL A 1 355 ? 12.755 -1.685 -8.506 1.00 84.88 355 VAL A N 1
ATOM 2699 C CA . VAL A 1 355 ? 11.732 -1.869 -9.552 1.00 84.88 355 VAL A CA 1
ATOM 2700 C C . VAL A 1 355 ? 10.771 -3.006 -9.220 1.00 84.88 355 VAL A C 1
ATOM 2702 O O . VAL A 1 355 ? 11.100 -3.895 -8.438 1.00 84.88 355 VAL A O 1
ATOM 2705 N N . SER A 1 356 ? 9.583 -2.987 -9.826 1.00 85.31 356 SER A N 1
ATOM 2706 C CA . SER A 1 356 ? 8.561 -4.030 -9.665 1.00 85.31 356 SER A CA 1
ATOM 2707 C C . SER A 1 356 ? 8.230 -4.776 -10.959 1.00 85.31 356 SER A C 1
ATOM 2709 O O . SER A 1 356 ? 7.546 -5.795 -10.925 1.00 85.31 356 SER A O 1
ATOM 2711 N N . LYS A 1 357 ? 8.672 -4.275 -12.120 1.00 92.00 357 LYS A N 1
ATOM 2712 C CA . LYS A 1 357 ? 8.432 -4.901 -13.429 1.00 92.00 357 LYS A CA 1
ATOM 2713 C C . LYS A 1 357 ? 9.662 -4.790 -14.322 1.00 92.00 357 LYS A C 1
ATOM 2715 O O . LYS A 1 357 ? 10.318 -3.747 -14.361 1.00 92.00 357 LYS A O 1
ATOM 2720 N N . VAL A 1 358 ? 9.922 -5.831 -15.109 1.00 97.62 358 VAL A N 1
ATOM 2721 C CA . VAL A 1 358 ? 10.971 -5.852 -16.141 1.00 97.62 358 VAL A CA 1
ATOM 2722 C C . VAL A 1 358 ? 10.326 -6.144 -17.487 1.00 97.62 358 VAL A C 1
ATOM 2724 O O . VAL A 1 358 ? 9.566 -7.099 -17.618 1.00 97.62 358 VAL A O 1
ATOM 2727 N N . ARG A 1 359 ? 10.625 -5.327 -18.498 1.00 97.50 359 ARG A N 1
ATOM 2728 C CA . ARG A 1 359 ? 10.117 -5.469 -19.866 1.00 97.50 359 ARG A CA 1
ATOM 2729 C C . ARG A 1 359 ? 11.264 -5.563 -20.861 1.00 97.50 359 ARG A C 1
ATOM 2731 O O . ARG A 1 359 ? 12.094 -4.657 -20.931 1.00 97.50 359 ARG A O 1
ATOM 2738 N N . VAL A 1 360 ? 11.236 -6.596 -21.695 1.00 97.94 360 VAL A N 1
ATOM 2739 C CA . VAL A 1 360 ? 12.113 -6.762 -22.861 1.00 97.94 360 VAL A CA 1
ATOM 2740 C C . VAL A 1 360 ? 11.311 -6.430 -24.112 1.00 97.94 360 VAL A C 1
ATOM 2742 O O . VAL A 1 360 ? 10.179 -6.889 -24.263 1.00 97.94 360 VAL A O 1
ATOM 2745 N N . SER A 1 361 ? 11.865 -5.619 -25.010 1.00 95.25 361 SER A N 1
ATOM 2746 C CA . SER A 1 361 ? 11.167 -5.172 -26.215 1.00 95.25 361 SER A CA 1
ATOM 2747 C C . SER A 1 361 ? 12.077 -5.030 -27.428 1.00 95.25 361 SER A C 1
ATOM 2749 O O . SER A 1 361 ? 13.281 -4.864 -27.278 1.00 95.25 361 SER A O 1
ATOM 2751 N N . ILE A 1 362 ? 11.502 -5.079 -28.630 1.00 92.69 362 ILE A N 1
ATOM 2752 C CA . ILE A 1 362 ? 12.200 -4.786 -29.889 1.00 92.69 362 ILE A CA 1
ATOM 2753 C C . ILE A 1 362 ? 11.452 -3.637 -30.584 1.00 92.69 362 ILE A C 1
ATOM 2755 O O . ILE A 1 362 ? 10.364 -3.859 -31.135 1.00 92.69 362 ILE A O 1
ATOM 2759 N N . PRO A 1 363 ? 11.979 -2.400 -30.536 1.00 86.44 363 PRO A N 1
ATOM 2760 C CA . PRO A 1 363 ? 11.330 -1.245 -31.143 1.00 86.44 363 PRO A CA 1
ATOM 2761 C C . PRO A 1 363 ? 11.536 -1.207 -32.667 1.00 86.44 363 PRO A C 1
ATOM 2763 O O . PRO A 1 363 ? 12.626 -1.460 -33.170 1.00 86.44 363 PRO A O 1
ATOM 2766 N N . GLY A 1 364 ? 10.482 -0.851 -33.411 1.00 82.19 364 GLY A N 1
ATOM 2767 C CA . GLY A 1 364 ? 10.580 -0.422 -34.815 1.00 82.19 364 GLY A CA 1
ATOM 2768 C C . GLY A 1 364 ? 10.984 -1.482 -35.849 1.00 82.19 364 GLY A C 1
ATOM 2769 O O . GLY A 1 364 ? 11.339 -1.114 -36.967 1.00 82.19 364 GLY A O 1
ATOM 2770 N N . ARG A 1 365 ? 10.937 -2.781 -35.517 1.00 85.56 365 ARG A N 1
ATOM 2771 C CA . ARG A 1 365 ? 11.303 -3.874 -36.435 1.00 85.56 365 ARG A CA 1
ATOM 2772 C C . ARG A 1 365 ? 10.165 -4.871 -36.631 1.00 85.56 365 ARG A C 1
ATOM 2774 O O . ARG A 1 365 ? 9.577 -5.349 -35.666 1.00 85.56 365 ARG A O 1
ATOM 2781 N N . ASP A 1 366 ? 9.927 -5.253 -37.886 1.00 88.12 366 ASP A N 1
ATOM 2782 C CA . ASP A 1 366 ? 9.029 -6.356 -38.244 1.00 88.12 366 ASP A CA 1
ATOM 2783 C C . ASP A 1 366 ? 9.684 -7.715 -37.954 1.00 88.12 366 ASP A C 1
ATOM 2785 O O . ASP A 1 366 ? 10.333 -8.312 -38.815 1.00 88.12 366 ASP A O 1
ATOM 2789 N N . THR A 1 367 ? 9.572 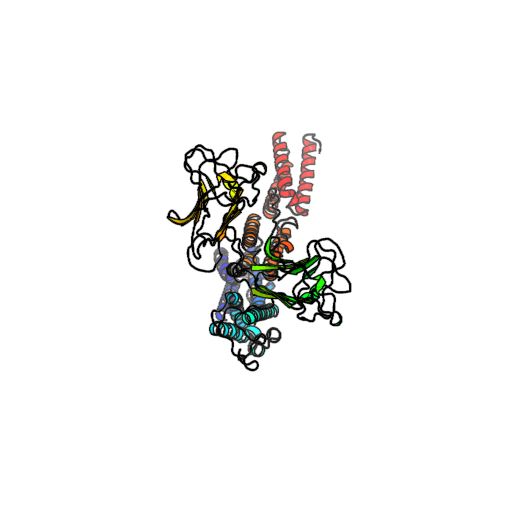-8.188 -36.715 1.00 91.12 367 THR A N 1
ATOM 2790 C CA . THR A 1 367 ? 10.226 -9.426 -36.273 1.00 91.12 367 THR A CA 1
ATOM 2791 C C . THR A 1 367 ? 9.420 -10.158 -35.198 1.00 91.12 367 THR A C 1
ATOM 2793 O O . THR A 1 367 ? 8.377 -9.690 -34.735 1.00 91.12 367 THR A O 1
ATOM 2796 N N . TYR A 1 368 ? 9.924 -11.324 -34.800 1.00 93.19 368 TYR A N 1
ATOM 2797 C CA . TYR A 1 368 ? 9.469 -12.089 -33.646 1.00 93.19 368 TYR A CA 1
ATOM 2798 C C . TYR A 1 368 ? 10.353 -11.770 -32.435 1.00 93.19 368 TYR A C 1
ATOM 2800 O O . TYR A 1 368 ? 11.573 -11.713 -32.562 1.00 93.19 368 TYR A O 1
ATOM 2808 N N . LEU A 1 369 ? 9.743 -11.628 -31.261 1.00 95.69 369 LEU A N 1
ATOM 2809 C CA . LEU A 1 369 ? 10.432 -11.719 -29.974 1.00 95.69 369 LEU A CA 1
ATOM 2810 C C . LEU A 1 369 ? 10.323 -13.157 -29.456 1.00 95.69 369 LEU A C 1
ATOM 2812 O O . LEU A 1 369 ? 9.205 -13.668 -29.318 1.00 95.69 369 LEU A O 1
ATOM 2816 N N . SER A 1 370 ? 11.479 -13.765 -29.186 1.00 95.75 370 SER A N 1
ATOM 2817 C CA . SER A 1 370 ? 11.621 -15.073 -28.549 1.00 95.75 370 SER A CA 1
ATOM 2818 C C . SER A 1 370 ? 12.727 -15.015 -27.508 1.00 95.75 370 SER A C 1
ATOM 2820 O O . SER A 1 370 ? 13.864 -14.678 -27.829 1.00 95.75 370 SER A O 1
ATOM 2822 N N . LEU A 1 371 ? 12.375 -15.347 -26.276 1.00 98.00 371 LEU A N 1
ATOM 2823 C CA . LEU A 1 371 ? 13.256 -15.380 -25.113 1.00 98.00 371 LEU A CA 1
ATOM 2824 C C . LEU A 1 371 ? 13.224 -16.798 -24.552 1.00 98.00 371 LEU A C 1
ATOM 2826 O O . LEU A 1 371 ? 12.130 -17.348 -24.397 1.00 98.00 371 LEU A O 1
ATOM 2830 N N . ALA A 1 372 ? 14.403 -17.365 -24.309 1.00 97.44 372 ALA A N 1
ATOM 2831 C CA . ALA A 1 372 ? 14.549 -18.642 -23.624 1.00 97.44 372 ALA A CA 1
ATOM 2832 C C . ALA A 1 372 ? 14.371 -18.450 -22.117 1.00 97.44 372 ALA A C 1
ATOM 2834 O O . ALA A 1 372 ? 13.526 -19.095 -21.535 1.00 97.44 372 ALA A O 1
ATOM 2835 N N . GLU A 1 373 ? 15.068 -17.482 -21.518 1.00 98.19 373 GLU A N 1
ATOM 2836 C CA . GLU A 1 373 ? 14.929 -17.173 -20.091 1.00 98.19 373 GLU A CA 1
ATOM 2837 C C . GLU A 1 373 ? 15.277 -15.701 -19.829 1.00 98.19 373 GLU A C 1
ATOM 2839 O O . GLU A 1 373 ? 16.120 -15.112 -20.514 1.00 98.19 373 GLU A O 1
ATOM 2844 N N . VAL A 1 374 ? 14.632 -15.095 -18.838 1.00 98.38 374 VAL A N 1
ATOM 2845 C CA . VAL A 1 374 ? 14.923 -13.758 -18.320 1.00 98.38 374 VAL A CA 1
ATOM 2846 C C . VAL A 1 374 ? 15.161 -13.880 -16.822 1.00 98.38 374 VAL A C 1
ATOM 2848 O O . VAL A 1 374 ? 14.231 -13.929 -16.023 1.00 98.38 374 VAL A O 1
ATOM 2851 N N . VAL A 1 375 ? 16.435 -13.907 -16.446 1.00 97.44 375 VAL A N 1
ATOM 2852 C CA . VAL A 1 375 ? 16.859 -13.961 -15.046 1.00 97.44 375 VAL A CA 1
ATOM 2853 C C . VAL A 1 375 ? 16.982 -12.533 -14.535 1.00 97.44 375 VAL A C 1
ATOM 2855 O O . VAL A 1 375 ? 17.671 -11.712 -15.142 1.00 97.44 375 VAL A O 1
ATOM 2858 N N . VAL A 1 376 ? 16.320 -12.230 -13.424 1.00 96.94 376 VAL A N 1
ATOM 2859 C CA . VAL A 1 376 ? 16.359 -10.908 -12.791 1.00 96.94 376 VAL A CA 1
ATOM 2860 C C . VAL A 1 376 ? 16.995 -11.082 -11.422 1.00 96.94 376 VAL A C 1
ATOM 2862 O O . VAL A 1 376 ? 16.361 -11.621 -10.525 1.00 96.94 376 VAL A O 1
ATOM 2865 N N . MET A 1 377 ? 18.250 -10.661 -11.276 1.00 92.69 377 MET A N 1
ATOM 2866 C CA . MET A 1 377 ? 19.006 -10.791 -10.034 1.00 92.69 377 MET A CA 1
ATOM 2867 C C . MET A 1 377 ? 18.725 -9.595 -9.132 1.00 92.69 377 MET A C 1
ATOM 2869 O O . MET A 1 377 ? 19.050 -8.451 -9.475 1.00 92.69 377 MET A O 1
ATOM 2873 N N . GLY A 1 378 ? 18.141 -9.850 -7.970 1.00 88.50 378 GLY A N 1
ATOM 2874 C CA . GLY A 1 378 ? 17.819 -8.798 -7.022 1.00 88.50 378 GLY A CA 1
ATOM 2875 C C . GLY A 1 378 ? 17.570 -9.307 -5.618 1.00 88.50 378 GLY A C 1
ATOM 2876 O O . GLY A 1 378 ? 17.483 -10.506 -5.373 1.00 88.50 378 GLY A O 1
ATOM 2877 N N . VAL A 1 379 ? 17.460 -8.359 -4.701 1.00 82.38 379 VAL A N 1
ATOM 2878 C CA . VAL A 1 379 ? 17.065 -8.596 -3.310 1.00 82.38 379 VAL A CA 1
ATOM 2879 C C . VAL A 1 379 ? 15.751 -7.869 -3.047 1.00 82.38 379 VAL A C 1
ATOM 2881 O O . VAL A 1 379 ? 15.525 -6.821 -3.668 1.00 82.38 379 VAL A O 1
ATOM 2884 N N . PRO A 1 380 ? 14.860 -8.387 -2.181 1.00 76.12 380 PRO A N 1
ATOM 2885 C CA . PRO A 1 380 ? 13.679 -7.643 -1.760 1.00 76.12 380 PRO A CA 1
ATOM 2886 C C . PRO A 1 380 ? 14.087 -6.241 -1.305 1.00 76.12 380 PRO A C 1
ATOM 2888 O O . PRO A 1 380 ? 15.017 -6.081 -0.513 1.00 76.12 380 PRO A O 1
ATOM 2891 N N . ALA A 1 381 ? 13.434 -5.214 -1.845 1.00 66.50 381 ALA A N 1
ATOM 2892 C CA . ALA A 1 381 ? 13.672 -3.850 -1.409 1.00 66.50 381 ALA A CA 1
ATOM 2893 C C . ALA A 1 381 ? 13.050 -3.692 -0.016 1.00 66.50 381 ALA A C 1
ATOM 2895 O O . ALA A 1 381 ? 11.848 -3.474 0.108 1.00 66.50 381 ALA A O 1
ATOM 2896 N N . LEU A 1 382 ? 13.877 -3.856 1.020 1.00 49.50 382 LEU A N 1
ATOM 2897 C CA . LEU A 1 382 ? 13.497 -3.656 2.424 1.00 49.50 382 LEU A CA 1
ATOM 2898 C C . LEU A 1 382 ? 13.229 -2.176 2.755 1.00 49.50 382 LEU A C 1
ATOM 2900 O O . LEU A 1 382 ? 12.642 -1.880 3.788 1.00 49.50 382 LEU A O 1
ATOM 2904 N N . GLU A 1 383 ? 13.617 -1.247 1.875 1.00 48.94 383 GLU A N 1
ATOM 2905 C CA . GLU A 1 383 ? 13.292 0.175 1.996 1.00 48.94 383 GLU A CA 1
ATOM 2906 C C . GLU A 1 383 ? 12.092 0.515 1.100 1.00 48.94 383 GLU A C 1
ATOM 2908 O O . GLU A 1 383 ? 12.091 0.254 -0.112 1.00 48.94 383 GLU A O 1
ATOM 2913 N N . SER A 1 384 ? 11.052 1.109 1.694 1.00 50.84 384 SER A N 1
ATOM 2914 C CA . SER A 1 384 ? 9.966 1.715 0.929 1.00 50.84 384 SER A CA 1
ATOM 2915 C C . SER A 1 384 ? 10.565 2.756 -0.034 1.00 50.84 384 SER A C 1
ATOM 2917 O O . SER A 1 384 ? 11.566 3.402 0.283 1.00 50.84 384 SER A O 1
ATOM 2919 N N . PRO A 1 385 ? 10.021 2.905 -1.261 1.00 54.28 385 PRO A N 1
ATOM 2920 C CA . PRO A 1 385 ? 10.509 3.945 -2.165 1.00 54.28 385 PRO A CA 1
ATOM 2921 C C . PRO A 1 385 ? 10.455 5.303 -1.451 1.00 54.28 385 PRO A C 1
ATOM 2923 O O . PRO A 1 385 ? 9.490 5.537 -0.715 1.00 54.28 385 PRO A O 1
ATOM 2926 N N . PRO A 1 386 ? 11.395 6.222 -1.722 1.00 65.31 386 PRO A N 1
ATOM 2927 C CA . PRO A 1 386 ? 11.265 7.573 -1.217 1.00 65.31 386 PRO A CA 1
ATOM 2928 C C . PRO A 1 386 ? 9.897 8.141 -1.610 1.00 65.31 386 PRO A C 1
ATOM 2930 O O . PRO A 1 386 ? 9.485 8.031 -2.772 1.00 65.31 386 PRO A O 1
ATOM 2933 N N . LYS A 1 387 ? 9.159 8.693 -0.647 1.00 78.94 387 LYS A N 1
ATOM 2934 C CA . LYS A 1 387 ? 7.819 9.255 -0.876 1.00 78.94 387 LYS A CA 1
ATOM 2935 C C . LYS A 1 387 ? 7.925 10.761 -1.083 1.00 78.94 387 LYS A C 1
ATOM 2937 O O . LYS A 1 387 ? 8.707 11.407 -0.394 1.00 78.94 387 LYS A O 1
ATOM 2942 N N . ASN A 1 388 ? 7.140 11.322 -2.009 1.00 87.75 388 ASN A N 1
ATOM 2943 C CA . ASN A 1 388 ? 7.044 12.776 -2.154 1.00 87.75 388 ASN A CA 1
ATOM 2944 C C . ASN A 1 388 ? 6.231 13.348 -0.983 1.00 87.75 388 ASN A C 1
ATOM 2946 O O . ASN A 1 388 ? 5.008 13.225 -0.976 1.00 87.75 388 ASN A O 1
ATOM 2950 N N . ILE A 1 389 ? 6.901 13.966 -0.014 1.00 91.50 389 ILE A N 1
ATOM 2951 C CA . ILE A 1 389 ? 6.267 14.553 1.168 1.00 91.50 389 ILE A CA 1
ATOM 2952 C C . ILE A 1 389 ? 5.669 15.937 0.906 1.00 91.50 389 ILE A C 1
ATOM 2954 O O . ILE A 1 389 ? 4.845 16.395 1.688 1.00 91.50 389 ILE A O 1
ATOM 2958 N N . ALA A 1 390 ? 6.050 16.613 -0.182 1.00 88.94 390 ALA A N 1
ATOM 2959 C CA . ALA A 1 390 ? 5.598 17.979 -0.453 1.00 88.94 390 ALA A CA 1
ATOM 2960 C C . ALA A 1 390 ? 4.151 18.062 -0.970 1.00 88.94 390 ALA A C 1
ATOM 2962 O O . ALA A 1 390 ? 3.541 19.125 -0.866 1.00 88.94 390 ALA A O 1
ATOM 2963 N N . LEU A 1 391 ? 3.598 16.967 -1.507 1.00 91.50 391 LEU A N 1
ATOM 2964 C CA . LEU A 1 391 ? 2.273 16.939 -2.136 1.00 91.50 391 LEU A CA 1
ATOM 2965 C C . LEU A 1 391 ? 1.185 17.445 -1.175 1.00 91.50 391 LEU A C 1
ATOM 2967 O O . LEU A 1 391 ? 0.994 16.897 -0.091 1.00 91.50 391 LEU A O 1
ATOM 2971 N N . GLY A 1 392 ? 0.459 18.487 -1.582 1.00 84.69 392 GLY A N 1
ATOM 2972 C CA . GLY A 1 392 ? -0.624 19.078 -0.789 1.00 84.69 392 GLY A CA 1
ATOM 2973 C C . GLY A 1 392 ? -0.190 19.849 0.467 1.00 84.69 392 GLY A C 1
ATOM 2974 O O . GLY A 1 392 ? -1.058 20.335 1.192 1.00 84.69 392 GLY A O 1
ATOM 2975 N N . LYS A 1 393 ? 1.115 19.983 0.747 1.00 87.75 393 LYS A N 1
ATOM 2976 C CA . LYS A 1 393 ? 1.607 20.646 1.964 1.00 87.75 393 LYS A CA 1
ATOM 2977 C C . LYS A 1 393 ? 1.428 22.169 1.940 1.00 87.75 393 LYS A C 1
ATOM 2979 O O . LYS A 1 393 ? 1.349 22.774 0.865 1.00 87.75 393 LYS A O 1
ATOM 2984 N N . PRO A 1 394 ? 1.396 22.828 3.117 1.00 95.25 394 PRO A N 1
ATOM 2985 C CA . PRO A 1 394 ? 1.324 24.280 3.189 1.00 95.25 394 PRO A CA 1
ATOM 2986 C C . PRO A 1 394 ? 2.505 24.942 2.474 1.00 95.25 394 PRO A C 1
ATOM 2988 O O . PRO A 1 394 ? 3.669 24.623 2.715 1.00 95.25 394 PRO A O 1
ATOM 2991 N N . THR A 1 395 ? 2.203 25.909 1.611 1.00 97.75 395 THR A N 1
ATOM 2992 C CA . THR A 1 395 ? 3.210 26.657 0.850 1.00 97.75 395 THR A CA 1
ATOM 2993 C C . THR A 1 395 ? 3.068 28.151 1.065 1.00 97.75 395 THR A C 1
ATOM 2995 O O . THR A 1 395 ? 2.022 28.659 1.468 1.00 97.75 395 THR A O 1
ATOM 2998 N N . SER A 1 396 ? 4.139 28.879 0.784 1.00 96.75 396 SER A N 1
ATOM 2999 C CA . SER A 1 396 ? 4.144 30.335 0.722 1.00 96.75 396 SER A CA 1
ATOM 3000 C C . SER A 1 396 ? 5.124 30.799 -0.345 1.00 96.75 396 SER A C 1
ATOM 3002 O O . SER A 1 396 ? 6.058 30.088 -0.707 1.00 96.75 396 SER A O 1
ATOM 3004 N N . GLN A 1 397 ? 4.915 32.000 -0.867 1.00 96.94 397 GLN A N 1
ATOM 3005 C CA . GLN A 1 397 ? 5.808 32.618 -1.843 1.00 96.94 397 GLN A CA 1
ATOM 3006 C C . GLN A 1 397 ? 5.897 34.124 -1.595 1.00 96.94 397 GLN A C 1
ATOM 3008 O O . GLN A 1 397 ? 5.019 34.686 -0.939 1.00 96.94 397 GLN A O 1
ATOM 3013 N N . SER A 1 398 ? 6.941 34.772 -2.116 1.00 94.50 398 SER A N 1
ATOM 3014 C CA . SER A 1 398 ? 7.217 36.206 -1.917 1.00 94.50 398 SER A CA 1
ATOM 3015 C C . SER A 1 398 ? 6.028 37.106 -2.263 1.00 94.50 398 SER A C 1
ATOM 3017 O O . SER A 1 398 ? 5.724 38.043 -1.530 1.00 94.50 398 SER A O 1
ATOM 3019 N N . SER A 1 399 ? 5.332 36.807 -3.358 1.00 93.25 399 SER A N 1
ATOM 3020 C CA . SER A 1 399 ? 4.106 37.485 -3.784 1.00 93.25 399 SER A CA 1
ATOM 3021 C C . SER A 1 399 ? 3.310 36.577 -4.722 1.00 93.25 399 SER A C 1
ATOM 3023 O O . SER A 1 399 ? 3.857 35.628 -5.273 1.00 93.25 399 SER A O 1
ATOM 3025 N N . THR A 1 400 ? 2.017 36.842 -4.922 1.00 95.12 400 THR A N 1
ATOM 3026 C CA . THR A 1 400 ? 1.178 36.082 -5.869 1.00 95.12 400 THR A CA 1
ATOM 3027 C C . THR A 1 400 ? 0.757 36.977 -7.021 1.00 95.12 400 THR A C 1
ATOM 3029 O O . THR A 1 400 ? 0.021 37.943 -6.832 1.00 95.12 400 THR A O 1
ATOM 3032 N N . GLY A 1 401 ? 1.218 36.641 -8.223 1.00 92.06 401 GLY A N 1
ATOM 3033 C CA . GLY A 1 401 ? 0.909 37.335 -9.465 1.00 92.06 401 GLY A CA 1
ATOM 3034 C C . GLY A 1 401 ? 0.069 36.479 -10.406 1.00 92.06 401 GLY A C 1
ATOM 3035 O O . GLY A 1 401 ? 0.114 35.253 -10.359 1.00 92.06 401 GLY A O 1
ATOM 3036 N N . TYR A 1 402 ? -0.704 37.139 -11.271 1.00 93.44 402 TYR A N 1
ATOM 3037 C CA . TYR A 1 402 ? -1.372 36.538 -12.437 1.00 93.44 402 TYR A CA 1
ATOM 3038 C C . TYR A 1 402 ? -2.265 35.307 -12.161 1.00 93.44 402 TYR A C 1
ATOM 3040 O O . TYR A 1 402 ? -2.638 34.598 -13.085 1.00 93.44 402 TYR A O 1
ATOM 3048 N N . GLY A 1 403 ? -2.658 35.071 -10.905 1.00 94.00 403 GLY A N 1
ATOM 3049 C CA . GLY A 1 403 ? -3.461 33.909 -10.518 1.00 94.00 403 GLY A CA 1
ATOM 3050 C C . GLY A 1 403 ? -2.668 32.610 -10.334 1.00 94.00 403 GLY A C 1
ATOM 3051 O O . GLY A 1 403 ? -3.279 31.547 -10.347 1.00 94.00 403 GLY A O 1
ATOM 3052 N N . GLY A 1 404 ? -1.341 32.670 -10.151 1.00 96.12 404 GLY A N 1
ATOM 3053 C CA . GLY A 1 404 ? -0.491 31.512 -9.837 1.00 96.12 404 GLY A CA 1
ATOM 3054 C C . GLY A 1 404 ? -0.143 31.399 -8.343 1.00 96.12 404 GLY A C 1
ATOM 3055 O O . GLY A 1 404 ? 0.963 31.796 -7.966 1.00 96.12 404 GLY A O 1
ATOM 3056 N N . PRO A 1 405 ? -1.044 30.897 -7.471 1.00 97.19 405 PRO A N 1
ATOM 3057 C CA . PRO A 1 405 ? -0.763 30.716 -6.044 1.00 97.19 405 PRO A CA 1
ATOM 3058 C C . PRO A 1 405 ? 0.343 29.680 -5.807 1.00 97.19 405 PRO A C 1
ATOM 3060 O O . PRO A 1 405 ? 0.546 28.790 -6.630 1.00 97.19 405 PRO A O 1
ATOM 3063 N N . SER A 1 406 ? 1.011 29.755 -4.652 1.00 97.69 406 SER A N 1
ATOM 3064 C CA . SER A 1 406 ? 2.139 28.877 -4.300 1.00 97.69 406 SER A CA 1
ATOM 3065 C C . SER A 1 406 ? 1.787 27.390 -4.263 1.00 97.69 406 SER A C 1
ATOM 3067 O O . SER A 1 406 ? 2.660 26.566 -4.519 1.00 97.69 406 SER A O 1
ATOM 3069 N N . SER A 1 407 ? 0.528 27.040 -3.985 1.00 96.88 407 SER A N 1
ATOM 3070 C CA . SER A 1 407 ? 0.068 25.650 -3.881 1.00 96.88 407 SER A CA 1
ATOM 3071 C C . SER A 1 407 ? 0.123 24.881 -5.200 1.00 96.88 407 SER A C 1
ATOM 3073 O O . SER A 1 407 ? 0.114 23.660 -5.174 1.00 96.88 407 SER A O 1
ATOM 3075 N N . ARG A 1 408 ? 0.200 25.572 -6.345 1.00 97.06 408 ARG A N 1
ATOM 3076 C CA . ARG A 1 408 ? 0.313 24.924 -7.659 1.00 97.06 408 ARG A CA 1
ATOM 3077 C C . ARG A 1 408 ? 1.611 24.140 -7.842 1.00 97.06 408 ARG A C 1
ATOM 3079 O O . ARG A 1 408 ? 1.625 23.183 -8.580 1.00 97.06 408 ARG A O 1
ATOM 3086 N N . ALA A 1 409 ? 2.682 24.504 -7.136 1.00 96.25 409 ALA A N 1
ATOM 3087 C CA . ALA A 1 409 ? 3.945 23.768 -7.215 1.00 96.25 409 ALA A CA 1
ATOM 3088 C C . ALA A 1 409 ? 3.954 22.465 -6.394 1.00 96.25 409 ALA A C 1
ATOM 3090 O O . ALA A 1 409 ? 5.010 21.857 -6.270 1.00 96.25 409 ALA A O 1
ATOM 3091 N N . ILE A 1 410 ? 2.850 22.088 -5.750 1.00 95.94 410 ILE A N 1
ATOM 3092 C CA . ILE A 1 410 ? 2.730 20.852 -4.962 1.00 95.94 410 ILE A CA 1
ATOM 3093 C C . ILE A 1 410 ? 1.380 20.170 -5.205 1.00 95.94 410 ILE A C 1
ATOM 3095 O O . ILE A 1 410 ? 0.836 19.519 -4.308 1.00 95.94 410 ILE A O 1
ATOM 3099 N N . ASP A 1 411 ? 0.794 20.368 -6.387 1.00 86.75 411 ASP A N 1
ATOM 3100 C CA . ASP A 1 411 ? -0.552 19.888 -6.715 1.00 86.75 411 ASP A CA 1
ATOM 3101 C C . ASP A 1 411 ? -0.559 18.509 -7.399 1.00 86.75 411 ASP A C 1
ATOM 3103 O O . ASP A 1 411 ? -1.625 17.934 -7.638 1.00 86.75 411 ASP A O 1
ATOM 3107 N N . GLY A 1 412 ? 0.622 17.935 -7.650 1.00 89.38 412 GLY A N 1
ATOM 3108 C CA . GLY A 1 412 ? 0.801 16.636 -8.287 1.00 89.38 412 GLY A CA 1
ATOM 3109 C C . GLY A 1 412 ? 0.752 16.686 -9.814 1.00 89.38 412 GLY A C 1
ATOM 3110 O O . GLY A 1 412 ? 0.827 15.632 -10.454 1.00 89.38 412 GLY A O 1
ATOM 3111 N N . ASN A 1 413 ? 0.640 17.870 -10.420 1.00 86.19 413 ASN A N 1
ATOM 3112 C CA . ASN A 1 413 ? 0.593 18.046 -11.863 1.00 86.19 413 ASN A CA 1
ATOM 3113 C C . ASN A 1 413 ? 1.811 18.829 -12.370 1.00 86.19 413 ASN A C 1
ATOM 3115 O O . ASN A 1 413 ? 1.906 20.046 -12.313 1.00 86.19 413 ASN A O 1
ATOM 3119 N N . ARG A 1 414 ? 2.720 18.093 -13.011 1.00 94.81 414 ARG A N 1
ATOM 3120 C CA . ARG A 1 414 ? 3.998 18.602 -13.530 1.00 94.81 414 ARG A CA 1
ATOM 3121 C C . ARG A 1 414 ? 3.873 19.460 -14.795 1.00 94.81 414 ARG A C 1
ATOM 3123 O O . ARG A 1 414 ? 4.895 19.756 -15.412 1.00 94.81 414 ARG A O 1
ATOM 3130 N N . SER A 1 415 ? 2.666 19.809 -15.252 1.00 91.50 415 SER A N 1
ATOM 3131 C CA . SER A 1 415 ? 2.524 20.571 -16.494 1.00 91.50 415 SER A CA 1
ATOM 3132 C C . SER A 1 415 ? 3.186 21.943 -16.379 1.00 91.50 415 SER A C 1
ATOM 3134 O O . SER A 1 415 ? 2.740 22.822 -15.647 1.00 91.50 415 SER A O 1
ATOM 3136 N N . GLY A 1 416 ? 4.244 22.147 -17.164 1.00 91.19 416 GLY A N 1
ATOM 3137 C CA . GLY A 1 416 ? 4.920 23.436 -17.262 1.00 91.19 416 GLY A CA 1
ATOM 3138 C C . GLY A 1 416 ? 4.211 24.448 -18.164 1.00 91.19 416 GLY A C 1
ATOM 3139 O O . GLY A 1 416 ? 4.787 25.505 -18.405 1.00 91.19 416 GLY A O 1
ATOM 3140 N N . ASN A 1 417 ? 3.024 24.145 -18.702 1.00 94.69 417 ASN A N 1
ATOM 3141 C CA . ASN A 1 417 ? 2.232 25.104 -19.469 1.00 94.69 417 ASN A CA 1
ATOM 3142 C C . ASN A 1 417 ? 1.380 25.962 -18.525 1.00 94.69 417 ASN A C 1
ATOM 3144 O O . ASN A 1 417 ? 0.555 25.441 -17.777 1.00 94.69 417 ASN A O 1
ATOM 3148 N N . TYR A 1 418 ? 1.551 27.284 -18.567 1.00 93.75 418 TYR A N 1
ATOM 3149 C CA . TYR A 1 418 ? 0.857 28.194 -17.653 1.00 93.75 418 TYR A CA 1
ATOM 3150 C C . TYR A 1 418 ? -0.675 28.112 -17.736 1.00 93.75 418 TYR A C 1
ATOM 3152 O O . TYR A 1 418 ? -1.352 28.171 -16.706 1.00 93.75 418 TYR A O 1
ATOM 3160 N N . ASP A 1 419 ? -1.215 27.925 -18.943 1.00 93.62 419 ASP A N 1
ATOM 3161 C CA . ASP A 1 419 ? -2.663 27.864 -19.181 1.00 93.62 419 ASP A CA 1
ATOM 3162 C C . ASP A 1 419 ? -3.320 26.597 -18.599 1.00 93.62 419 ASP A C 1
ATOM 3164 O O . ASP A 1 419 ? -4.537 26.564 -18.403 1.00 93.62 419 ASP A O 1
ATOM 3168 N N . ASP A 1 420 ? -2.525 25.587 -18.228 1.00 94.12 420 ASP A N 1
ATOM 3169 C CA . ASP A 1 420 ? -3.009 24.357 -17.590 1.00 94.12 420 ASP A CA 1
ATOM 3170 C C . ASP A 1 420 ? -3.335 24.562 -16.098 1.00 94.12 420 ASP A C 1
ATOM 3172 O O . ASP A 1 420 ? -3.787 23.638 -15.427 1.00 94.12 420 ASP A O 1
ATOM 3176 N N . ASN A 1 421 ? -3.148 25.778 -15.569 1.00 93.19 421 ASN A N 1
ATOM 3177 C CA . ASN A 1 421 ? -3.447 26.155 -14.185 1.00 93.19 421 ASN A CA 1
ATOM 3178 C C . ASN A 1 421 ? -2.657 25.388 -13.104 1.00 93.19 421 ASN A C 1
ATOM 3180 O O . ASN A 1 421 ? -3.092 25.374 -11.953 1.00 93.19 421 ASN A O 1
ATOM 3184 N N . SER A 1 422 ? -1.473 24.865 -13.445 1.00 94.19 422 SER A N 1
ATOM 3185 C CA . SER A 1 422 ? -0.546 24.167 -12.525 1.00 94.19 422 SER A CA 1
ATOM 3186 C C . SER A 1 422 ? 0.775 24.892 -12.274 1.00 94.19 422 SER A C 1
ATOM 3188 O O . SER A 1 422 ? 1.644 24.391 -11.585 1.00 94.19 422 SER A O 1
ATOM 3190 N N . VAL A 1 423 ? 0.962 26.103 -12.801 1.00 97.69 423 VAL A N 1
ATOM 3191 C CA . VAL A 1 423 ? 2.224 26.840 -12.626 1.00 97.69 423 VAL A CA 1
ATOM 3192 C C . VAL A 1 423 ? 2.049 27.978 -11.615 1.00 97.69 423 VAL A C 1
ATOM 3194 O O . VAL A 1 423 ? 1.105 28.777 -11.717 1.00 97.69 423 VAL A O 1
ATOM 3197 N N . THR A 1 424 ? 2.957 28.074 -10.637 1.00 98.00 424 THR A N 1
ATOM 3198 C CA . THR A 1 424 ? 3.026 29.205 -9.692 1.00 98.00 424 THR A CA 1
ATOM 3199 C C . THR A 1 424 ? 3.514 30.472 -10.392 1.00 98.00 424 THR A C 1
ATOM 3201 O O . THR A 1 424 ? 4.161 30.431 -11.443 1.00 98.00 424 THR A O 1
ATOM 3204 N N . HIS A 1 425 ? 3.209 31.642 -9.835 1.00 96.81 425 HIS A N 1
ATOM 3205 C CA . HIS A 1 425 ? 3.726 32.891 -10.381 1.00 96.81 425 HIS A CA 1
ATOM 3206 C C . HIS A 1 425 ? 3.792 33.975 -9.314 1.00 96.81 425 HIS A C 1
ATOM 3208 O O . HIS A 1 425 ? 2.775 34.340 -8.722 1.00 96.81 425 HIS A O 1
ATOM 3214 N N . THR A 1 426 ? 4.975 34.548 -9.117 1.00 95.12 426 THR A N 1
ATOM 3215 C CA . THR A 1 426 ? 5.149 35.724 -8.258 1.00 95.12 426 THR A CA 1
ATOM 3216 C C . THR A 1 426 ? 4.917 37.034 -9.016 1.00 95.12 426 THR A C 1
ATOM 3218 O O . THR A 1 426 ? 4.765 37.039 -10.239 1.00 95.12 426 THR A O 1
ATOM 3221 N N . LEU A 1 427 ? 4.831 38.166 -8.319 1.00 91.38 427 LEU A N 1
ATOM 3222 C CA . LEU A 1 427 ? 4.939 39.491 -8.942 1.00 91.38 427 LEU A CA 1
ATOM 3223 C C . LEU A 1 427 ? 6.420 39.881 -9.066 1.00 91.38 427 LEU A C 1
ATOM 3225 O O . LEU A 1 427 ? 7.282 39.322 -8.397 1.00 91.38 427 LEU A O 1
ATOM 3229 N N . ASN A 1 428 ? 6.725 40.862 -9.912 1.00 86.12 428 ASN A N 1
ATOM 3230 C CA . ASN A 1 428 ? 8.075 41.414 -10.072 1.00 86.12 428 ASN A CA 1
ATOM 3231 C C . ASN A 1 428 ? 8.358 42.584 -9.112 1.00 86.12 428 ASN A C 1
ATOM 3233 O O . ASN A 1 428 ? 9.114 43.495 -9.443 1.00 86.12 428 ASN A O 1
ATOM 3237 N N . ASP A 1 429 ? 7.712 42.590 -7.952 1.00 79.38 429 ASP A N 1
ATOM 3238 C CA . ASP A 1 429 ? 7.750 43.662 -6.956 1.00 79.38 429 ASP A CA 1
ATOM 3239 C C . ASP A 1 429 ? 8.799 43.444 -5.854 1.00 79.38 429 ASP A C 1
ATOM 3241 O O . ASP A 1 429 ? 9.219 44.409 -5.217 1.00 79.38 429 ASP A O 1
ATOM 3245 N N . ASP A 1 430 ? 9.262 42.204 -5.661 1.00 72.56 430 ASP A N 1
ATOM 3246 C CA . ASP A 1 430 ? 10.291 41.847 -4.679 1.00 72.56 430 ASP A CA 1
ATOM 3247 C C . ASP A 1 430 ? 11.672 41.615 -5.347 1.00 72.56 430 ASP A C 1
ATOM 3249 O O . ASP A 1 430 ? 11.780 40.861 -6.326 1.00 72.56 430 ASP A O 1
ATOM 3253 N N . PRO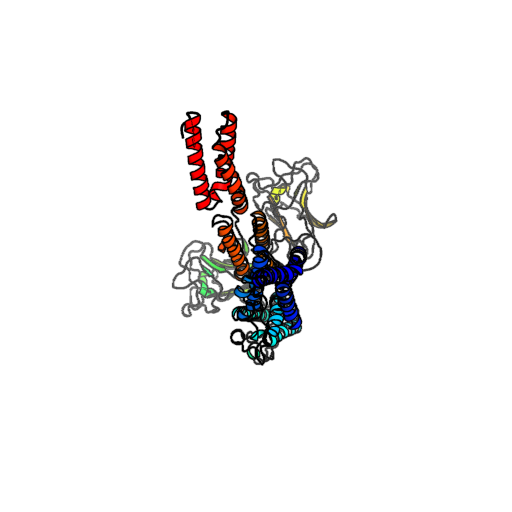 A 1 431 ? 12.771 42.216 -4.845 1.00 69.81 431 PRO A N 1
ATOM 3254 C CA . PRO A 1 431 ? 14.134 41.882 -5.275 1.00 69.81 431 PRO A CA 1
ATOM 3255 C C . PRO A 1 431 ? 14.563 40.438 -4.988 1.00 69.81 431 PRO A C 1
ATOM 3257 O O . PRO A 1 431 ? 15.554 39.974 -5.549 1.00 69.81 431 PRO A O 1
ATOM 3260 N N . LYS A 1 432 ? 13.882 39.730 -4.086 1.00 82.75 432 LYS A N 1
ATOM 3261 C CA . LYS A 1 432 ? 14.226 38.380 -3.639 1.00 82.75 432 LYS A CA 1
ATOM 3262 C C . LYS A 1 432 ? 13.021 37.468 -3.796 1.00 82.75 432 LYS A C 1
ATOM 3264 O O . LYS A 1 432 ? 12.309 37.183 -2.843 1.00 82.75 432 LYS A O 1
ATOM 3269 N N . GLN A 1 433 ? 12.834 36.964 -5.005 1.00 91.31 433 GLN A N 1
ATOM 3270 C CA . GLN A 1 433 ? 11.759 36.023 -5.289 1.00 91.31 433 GLN A CA 1
ATOM 3271 C C . GLN A 1 433 ? 12.024 34.677 -4.614 1.00 91.31 433 GLN A C 1
ATOM 3273 O O . GLN A 1 433 ? 13.108 34.095 -4.769 1.00 91.31 433 GLN A O 1
ATOM 3278 N N . TRP A 1 434 ? 11.038 34.186 -3.866 1.00 94.94 434 TRP A N 1
ATOM 3279 C CA . TRP A 1 434 ? 11.132 32.913 -3.165 1.00 94.94 434 TRP A CA 1
ATOM 3280 C C . TRP A 1 434 ? 9.803 32.167 -3.158 1.00 94.94 434 TRP A C 1
ATOM 3282 O O . TRP A 1 434 ? 8.731 32.765 -3.163 1.00 94.94 434 TRP A O 1
ATOM 3292 N N . TRP A 1 435 ? 9.906 30.846 -3.116 1.00 98.19 435 TRP A N 1
ATOM 3293 C CA . TRP A 1 435 ? 8.815 29.920 -2.849 1.00 98.19 435 TRP A CA 1
ATOM 3294 C C . TRP A 1 435 ? 9.286 28.949 -1.768 1.00 98.19 435 TRP A C 1
ATOM 3296 O O . TRP A 1 435 ? 10.450 28.550 -1.767 1.00 98.19 435 TRP A O 1
ATOM 3306 N N . GLU A 1 436 ? 8.422 28.601 -0.825 1.00 98.38 436 GLU A N 1
ATOM 3307 C CA . GLU A 1 436 ? 8.724 27.699 0.283 1.00 98.38 436 GLU A CA 1
ATOM 3308 C C . GLU A 1 436 ? 7.569 26.731 0.521 1.00 98.38 436 GLU A C 1
ATOM 3310 O O . GLU A 1 436 ? 6.403 27.130 0.504 1.00 98.38 436 GLU A O 1
ATOM 3315 N N . VAL A 1 437 ? 7.913 25.477 0.805 1.00 97.94 437 VAL A N 1
ATOM 3316 C CA . VAL A 1 437 ? 6.999 24.477 1.358 1.00 97.94 437 VAL A CA 1
ATOM 3317 C C . VAL A 1 437 ? 7.366 24.192 2.810 1.00 97.94 437 VAL A C 1
ATOM 3319 O O . VAL A 1 437 ? 8.540 24.000 3.143 1.00 97.94 437 VAL A O 1
ATOM 3322 N N . ASN A 1 438 ? 6.347 24.175 3.666 1.00 93.00 438 ASN A N 1
ATOM 3323 C CA . ASN A 1 438 ? 6.432 23.693 5.034 1.00 93.00 438 ASN A CA 1
ATOM 3324 C C . ASN A 1 438 ? 6.027 22.218 5.056 1.00 93.00 438 ASN A C 1
ATOM 3326 O O . ASN A 1 438 ? 4.889 21.896 4.733 1.00 93.00 438 ASN A O 1
ATOM 3330 N N . LEU A 1 439 ? 6.950 21.332 5.426 1.00 90.25 439 LEU A N 1
ATOM 3331 C CA . LEU A 1 439 ? 6.706 19.889 5.464 1.00 90.25 439 LEU A CA 1
ATOM 3332 C C . LEU A 1 439 ? 5.917 19.459 6.710 1.00 90.25 439 LEU A C 1
ATOM 3334 O O . LEU A 1 439 ? 5.550 18.292 6.804 1.00 90.25 439 LEU A O 1
ATOM 3338 N N . GLU A 1 440 ? 5.635 20.395 7.626 1.00 84.88 440 GLU A N 1
ATOM 3339 C CA . GLU A 1 440 ? 4.930 20.237 8.912 1.00 84.88 440 GLU A CA 1
ATOM 3340 C C . GLU A 1 440 ? 5.725 19.459 9.966 1.00 84.88 440 GLU A C 1
ATOM 3342 O O . GLU A 1 440 ? 5.735 19.844 11.134 1.00 84.88 440 GLU A O 1
ATOM 3347 N N . GLU A 1 441 ? 6.469 18.445 9.539 1.00 81.56 441 GLU A N 1
ATOM 3348 C CA . GLU A 1 441 ? 7.357 17.632 10.363 1.00 81.56 441 GLU A CA 1
ATOM 3349 C C . GLU A 1 441 ? 8.784 17.614 9.802 1.00 81.56 441 GLU A C 1
ATOM 3351 O O . GLU A 1 441 ? 9.104 18.229 8.780 1.00 81.56 441 GLU A O 1
ATOM 3356 N N . ARG A 1 442 ? 9.674 16.922 10.513 1.00 82.38 442 ARG A N 1
ATOM 3357 C CA . ARG A 1 442 ? 11.087 16.790 10.173 1.00 82.38 442 ARG A CA 1
ATOM 3358 C C . ARG A 1 442 ? 11.324 15.464 9.448 1.00 82.38 442 ARG A C 1
ATOM 3360 O O . ARG A 1 442 ? 11.106 14.404 10.024 1.00 82.38 442 ARG A O 1
ATOM 3367 N N . PHE A 1 443 ? 11.849 15.521 8.227 1.00 83.06 443 PHE A N 1
ATOM 3368 C CA . PHE A 1 443 ? 12.072 14.352 7.369 1.00 83.06 443 PHE A CA 1
ATOM 3369 C C . PHE A 1 443 ? 13.543 14.205 6.973 1.00 83.06 443 PHE A C 1
ATOM 3371 O O . PHE A 1 443 ? 14.213 15.213 6.757 1.00 83.06 443 PHE A O 1
ATOM 3378 N N . ASP A 1 444 ? 14.035 12.968 6.834 1.00 84.56 444 ASP A N 1
ATOM 3379 C CA . ASP A 1 444 ? 15.335 12.675 6.203 1.00 84.56 444 ASP A CA 1
ATOM 3380 C C . ASP A 1 444 ? 15.206 12.815 4.679 1.00 84.56 444 ASP A C 1
ATOM 3382 O O . ASP A 1 444 ? 14.834 11.872 3.974 1.00 84.56 444 ASP A O 1
ATOM 3386 N N . ILE A 1 445 ? 15.439 14.029 4.179 1.00 86.88 445 ILE A N 1
ATOM 3387 C CA . ILE A 1 445 ? 15.260 14.378 2.770 1.00 86.88 445 ILE A CA 1
ATOM 3388 C C . ILE A 1 445 ? 16.413 13.779 1.962 1.00 86.88 445 ILE A C 1
ATOM 3390 O O . ILE A 1 445 ? 17.584 14.049 2.224 1.00 86.88 445 ILE A O 1
ATOM 3394 N N . VAL A 1 446 ? 16.076 13.015 0.925 1.00 86.19 446 VAL A N 1
ATOM 3395 C CA . VAL A 1 446 ? 17.048 12.302 0.081 1.00 86.19 446 VAL A CA 1
ATOM 3396 C C . VAL A 1 446 ? 17.122 12.835 -1.348 1.00 86.19 446 VAL A C 1
ATOM 3398 O O . VAL A 1 446 ? 18.170 12.735 -1.989 1.00 86.19 446 VAL A O 1
ATOM 3401 N N . GLU A 1 447 ? 16.046 13.437 -1.856 1.00 89.06 447 GLU A N 1
ATOM 3402 C CA . GLU A 1 447 ? 15.999 13.980 -3.216 1.00 89.06 447 GLU A CA 1
ATOM 3403 C C . GLU A 1 447 ? 14.978 15.117 -3.317 1.00 89.06 447 GLU A C 1
ATOM 3405 O O . GLU A 1 447 ? 13.921 15.075 -2.698 1.00 89.06 447 GLU A O 1
ATOM 3410 N N . ILE A 1 448 ? 15.279 16.141 -4.113 1.00 94.50 448 ILE A N 1
ATOM 3411 C CA . ILE A 1 448 ? 14.329 17.200 -4.468 1.00 94.50 448 ILE A CA 1
ATOM 3412 C C . ILE A 1 448 ? 14.258 17.276 -5.989 1.00 94.50 448 ILE A C 1
ATOM 3414 O O . ILE A 1 448 ? 15.293 17.318 -6.658 1.00 94.50 448 ILE A O 1
ATOM 3418 N N . ARG A 1 449 ? 13.047 17.325 -6.542 1.00 95.69 449 ARG A N 1
ATOM 3419 C CA . ARG A 1 449 ? 12.820 17.574 -7.967 1.00 95.69 449 ARG A CA 1
ATOM 3420 C C . ARG A 1 449 ? 12.135 18.906 -8.160 1.00 95.69 449 ARG A C 1
ATOM 3422 O O . ARG A 1 449 ? 11.179 19.217 -7.460 1.00 95.69 449 ARG A O 1
ATOM 3429 N N . VAL A 1 450 ? 12.621 19.678 -9.122 1.00 96.69 450 VAL A N 1
ATOM 3430 C CA . VAL A 1 450 ? 12.045 20.974 -9.487 1.00 96.69 450 VAL A CA 1
ATOM 3431 C C . VAL A 1 450 ? 11.676 20.938 -10.961 1.00 96.69 450 VAL A C 1
ATOM 3433 O O . VAL A 1 450 ? 12.549 20.710 -11.802 1.00 96.69 450 VAL A O 1
ATOM 3436 N N . TYR A 1 451 ? 10.400 21.170 -11.259 1.00 96.56 451 TYR A N 1
ATOM 3437 C CA . TYR A 1 451 ? 9.856 21.231 -12.609 1.00 96.56 451 TYR A CA 1
ATOM 3438 C C . TYR A 1 451 ? 9.641 22.690 -13.020 1.00 96.56 451 TYR A C 1
ATOM 3440 O O . TYR A 1 451 ? 9.007 23.479 -12.315 1.00 96.56 451 TYR A O 1
ATOM 3448 N N . ASN A 1 452 ? 10.212 23.057 -14.162 1.00 96.12 452 ASN A N 1
ATOM 3449 C CA . ASN A 1 452 ? 10.218 24.409 -14.701 1.00 96.12 452 ASN A CA 1
ATOM 3450 C C . ASN A 1 452 ? 9.020 24.646 -15.635 1.00 96.12 452 ASN A C 1
ATOM 3452 O O . ASN A 1 452 ? 8.458 23.715 -16.214 1.00 96.12 452 ASN A O 1
ATOM 3456 N N . ARG A 1 453 ? 8.667 25.915 -15.831 1.00 95.62 453 ARG A N 1
ATOM 3457 C CA . ARG A 1 453 ? 7.722 26.351 -16.865 1.00 95.62 453 ARG A CA 1
ATOM 3458 C C . ARG A 1 453 ? 8.311 26.115 -18.267 1.00 95.62 453 ARG A C 1
ATOM 3460 O O . ARG A 1 453 ? 9.519 26.267 -18.447 1.00 95.62 453 ARG A O 1
ATOM 3467 N N . VAL A 1 454 ? 7.478 25.769 -19.257 1.00 92.69 454 VAL A N 1
ATOM 3468 C CA . VAL A 1 454 ? 7.925 25.399 -20.621 1.00 92.69 454 VAL A CA 1
ATOM 3469 C C . VAL A 1 454 ? 7.205 26.099 -21.776 1.00 92.69 45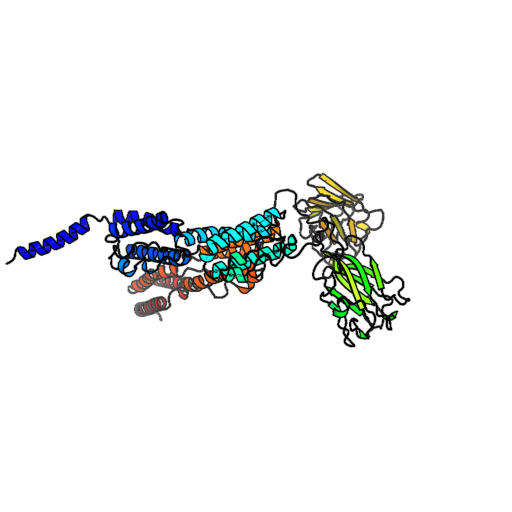4 VAL A C 1
ATOM 3471 O O . VAL A 1 454 ? 7.730 26.092 -22.886 1.00 92.69 454 VAL A O 1
ATOM 3474 N N . ASP A 1 455 ? 6.034 26.705 -21.568 1.00 90.75 455 ASP A N 1
ATOM 3475 C CA . ASP A 1 455 ? 5.286 27.410 -22.629 1.00 90.75 455 ASP A CA 1
ATOM 3476 C C . ASP A 1 455 ? 5.959 28.727 -23.053 1.00 90.75 455 ASP A C 1
ATOM 3478 O O . ASP A 1 455 ? 5.922 29.124 -24.218 1.00 90.75 455 ASP A O 1
ATOM 3482 N N . CYS A 1 456 ? 6.628 29.383 -22.111 1.00 87.19 456 CYS A N 1
ATOM 3483 C CA . CYS A 1 456 ? 7.580 30.457 -22.339 1.00 87.19 456 CYS A CA 1
ATOM 3484 C C . CYS A 1 456 ? 8.470 30.575 -21.108 1.00 87.19 456 CYS A C 1
ATOM 3486 O O . CYS A 1 456 ? 8.150 30.048 -20.039 1.00 87.19 456 CYS A O 1
ATOM 3488 N N . CYS A 1 457 ? 9.503 31.406 -21.210 1.00 90.44 457 CYS A N 1
ATOM 3489 C CA . CYS A 1 457 ? 10.056 32.037 -20.023 1.00 90.44 457 CYS A CA 1
ATOM 3490 C C . CYS A 1 457 ? 10.796 31.071 -19.070 1.00 90.44 457 CYS A C 1
ATOM 3492 O O . CYS A 1 457 ? 10.967 31.380 -17.886 1.00 90.44 457 CYS A O 1
ATOM 3494 N N . SER A 1 458 ? 11.219 29.904 -19.571 1.00 90.44 458 SER A N 1
ATOM 3495 C CA . SER A 1 458 ? 11.943 28.873 -18.816 1.00 90.44 458 SER A CA 1
ATOM 3496 C C . SER A 1 458 ? 13.277 29.391 -18.270 1.00 90.44 458 SER A C 1
ATOM 3498 O O . SER A 1 458 ? 13.745 28.943 -17.224 1.00 90.44 458 SER A O 1
ATOM 3500 N N . GLU A 1 459 ? 13.868 30.388 -18.932 1.00 90.38 459 GLU A N 1
ATOM 3501 C CA . GLU A 1 459 ? 15.114 31.039 -18.533 1.00 90.38 459 GLU A CA 1
ATOM 3502 C C . GLU A 1 459 ? 15.021 31.793 -17.195 1.00 90.38 459 GLU A C 1
ATOM 3504 O O . GLU A 1 459 ? 16.046 32.114 -16.593 1.00 90.38 459 GLU A O 1
ATOM 3509 N N . ARG A 1 460 ? 13.811 32.067 -16.690 1.00 91.50 460 ARG A N 1
ATOM 3510 C CA . ARG A 1 460 ? 13.609 32.759 -15.404 1.00 91.50 460 ARG A CA 1
ATOM 3511 C C . ARG A 1 460 ? 14.080 31.945 -14.201 1.00 91.50 460 ARG A C 1
ATOM 3513 O O . ARG A 1 460 ? 14.438 32.523 -13.178 1.00 91.50 460 ARG A O 1
ATOM 3520 N N . LEU A 1 461 ? 14.115 30.616 -14.319 1.00 93.00 461 LEU A N 1
ATOM 3521 C CA . LEU A 1 461 ? 14.599 29.731 -13.257 1.00 93.00 461 LEU A CA 1
ATOM 3522 C C . LEU A 1 461 ? 16.136 29.578 -13.275 1.00 93.00 461 LEU A C 1
ATOM 3524 O O . LEU A 1 461 ? 16.706 28.873 -12.444 1.00 93.00 461 LEU A O 1
ATOM 3528 N N . ASN A 1 462 ? 16.849 30.244 -14.191 1.00 90.94 462 ASN A N 1
ATOM 3529 C CA . ASN A 1 462 ? 18.302 30.123 -14.309 1.00 90.94 462 ASN A CA 1
ATOM 3530 C C . ASN A 1 462 ? 19.023 30.466 -12.995 1.00 90.94 462 ASN A C 1
ATOM 3532 O O . ASN A 1 462 ? 18.825 31.515 -12.384 1.00 90.94 462 ASN A O 1
ATOM 3536 N N . GLY A 1 463 ? 19.922 29.575 -12.574 1.00 88.31 463 GLY A N 1
ATOM 3537 C CA . GLY A 1 463 ? 20.749 29.766 -11.383 1.00 88.31 463 GLY A CA 1
ATOM 3538 C C . GLY A 1 463 ? 20.010 29.663 -10.046 1.00 88.31 463 GLY A C 1
ATOM 3539 O O . GLY A 1 463 ? 20.590 30.075 -9.033 1.00 88.31 463 GLY A O 1
ATOM 3540 N N . PHE A 1 464 ? 18.777 29.136 -10.021 1.00 93.94 464 PHE A N 1
ATOM 3541 C CA . PHE A 1 464 ? 18.007 28.956 -8.790 1.00 93.94 464 PHE A CA 1
ATOM 3542 C C . PHE A 1 464 ? 18.797 28.218 -7.700 1.00 93.94 464 PHE A C 1
ATOM 3544 O O . PHE A 1 464 ? 19.715 27.430 -7.955 1.00 93.94 464 PHE A O 1
ATOM 3551 N N . LYS A 1 465 ? 18.431 28.494 -6.454 1.00 95.50 465 LYS A N 1
ATOM 3552 C CA . LYS A 1 465 ? 18.966 27.852 -5.261 1.00 95.50 465 LYS A CA 1
ATOM 3553 C C . LYS A 1 465 ? 17.855 27.130 -4.531 1.00 95.50 465 LYS A C 1
ATOM 3555 O O . LYS A 1 465 ? 16.757 27.667 -4.417 1.00 95.50 465 LYS A O 1
ATOM 3560 N N . VAL A 1 466 ? 18.190 25.972 -3.985 1.00 97.56 466 VAL A N 1
ATOM 3561 C CA . VAL A 1 466 ? 17.356 25.236 -3.037 1.00 97.56 466 VAL A CA 1
ATOM 3562 C C . VAL A 1 466 ? 18.029 25.310 -1.679 1.00 97.56 466 VAL A C 1
ATOM 3564 O O . VAL A 1 466 ? 19.225 25.044 -1.585 1.00 97.56 466 VAL A O 1
ATOM 3567 N N . THR A 1 467 ? 17.284 25.660 -0.641 1.00 97.62 467 THR A N 1
ATOM 3568 C CA . THR A 1 467 ? 17.752 25.631 0.746 1.00 97.62 467 THR A CA 1
ATOM 3569 C C . THR A 1 467 ? 16.830 24.730 1.552 1.00 97.62 467 THR A C 1
ATOM 3571 O O . THR A 1 467 ? 15.613 24.899 1.495 1.00 97.62 467 THR A O 1
ATOM 3574 N N . ILE A 1 468 ? 17.408 23.792 2.297 1.00 97.44 468 ILE A N 1
ATOM 3575 C CA . ILE A 1 468 ? 16.694 22.955 3.265 1.00 97.44 468 ILE A CA 1
ATOM 3576 C C . ILE A 1 468 ? 16.901 23.572 4.647 1.00 97.44 468 ILE A C 1
ATOM 3578 O O . ILE A 1 468 ? 18.037 23.889 5.019 1.00 97.44 468 ILE A O 1
ATOM 3582 N N . PHE A 1 469 ? 15.810 23.740 5.388 1.00 94.00 469 PHE A N 1
ATOM 3583 C CA . PHE A 1 469 ? 15.816 24.222 6.764 1.00 94.00 469 PHE A CA 1
ATOM 3584 C C . PHE A 1 469 ? 15.357 23.126 7.722 1.00 94.00 469 PHE A C 1
ATOM 3586 O O . PHE A 1 469 ? 14.427 22.387 7.404 1.00 94.00 469 PHE A O 1
ATOM 3593 N N . ASP A 1 470 ? 15.970 23.070 8.900 1.00 88.69 470 ASP A N 1
ATOM 3594 C CA . ASP A 1 470 ? 15.516 22.292 10.053 1.00 88.69 470 ASP A CA 1
ATOM 3595 C C . ASP A 1 470 ? 15.101 23.279 11.152 1.00 88.69 470 ASP A C 1
ATOM 3597 O O . ASP A 1 470 ? 15.941 23.922 11.782 1.00 88.69 470 ASP A O 1
ATOM 3601 N N . GLY A 1 471 ? 13.795 23.513 11.293 1.00 84.81 471 GLY A N 1
ATOM 3602 C CA . GLY A 1 471 ? 13.292 24.643 12.069 1.00 84.81 471 GLY A CA 1
ATOM 3603 C C . GLY A 1 471 ? 13.668 25.957 11.382 1.00 84.81 471 GLY A C 1
ATOM 3604 O O . GLY A 1 471 ? 13.316 26.170 10.217 1.00 84.81 471 GLY A O 1
ATOM 3605 N N . ASP A 1 472 ? 14.380 26.836 12.087 1.00 87.38 472 ASP A N 1
ATOM 3606 C CA . ASP A 1 472 ? 14.876 28.115 11.555 1.00 87.38 472 ASP A CA 1
ATOM 3607 C C . ASP A 1 472 ? 16.302 28.039 10.986 1.00 87.38 472 ASP A C 1
ATOM 3609 O O . ASP A 1 472 ? 16.755 28.977 10.323 1.00 87.38 472 ASP A O 1
ATOM 3613 N N . ASP A 1 473 ? 16.994 26.914 11.176 1.00 91.12 473 ASP A N 1
ATOM 3614 C CA . ASP A 1 473 ? 18.380 26.749 10.754 1.00 91.12 473 ASP A CA 1
ATOM 3615 C C . ASP A 1 473 ? 18.468 26.256 9.307 1.00 91.12 473 ASP A C 1
ATOM 3617 O O . ASP A 1 473 ? 17.920 25.217 8.942 1.00 91.12 473 ASP A O 1
ATOM 3621 N N . ALA A 1 474 ? 19.201 26.984 8.462 1.00 94.12 474 ALA A N 1
ATOM 3622 C CA . ALA A 1 474 ? 19.535 26.529 7.114 1.00 94.12 474 ALA A CA 1
ATOM 3623 C C . ALA A 1 474 ? 20.620 25.443 7.190 1.00 94.12 474 ALA A C 1
ATOM 3625 O O . ALA A 1 474 ? 21.799 25.746 7.383 1.00 94.12 474 ALA A O 1
ATOM 3626 N N . VAL A 1 475 ? 20.228 24.181 7.018 1.00 93.25 475 VAL A N 1
ATOM 3627 C CA . VAL A 1 475 ? 21.121 23.020 7.181 1.00 93.25 475 VAL A CA 1
ATOM 3628 C C . VAL A 1 475 ? 21.819 22.613 5.887 1.00 93.25 475 VAL A C 1
ATOM 3630 O O . VAL A 1 475 ? 22.891 22.007 5.922 1.00 93.25 475 VAL A O 1
ATOM 3633 N N . TRP A 1 476 ? 21.247 22.956 4.731 1.00 96.75 476 TRP A N 1
ATOM 3634 C CA . TRP A 1 476 ? 21.840 22.623 3.440 1.00 96.75 476 TRP A CA 1
ATOM 3635 C C . TRP A 1 476 ? 21.381 23.546 2.319 1.00 96.75 476 TRP A C 1
ATOM 3637 O O . TRP A 1 476 ? 20.275 24.083 2.337 1.00 96.75 476 TRP A O 1
ATOM 3647 N N . ASN A 1 477 ? 22.232 23.692 1.307 1.00 94.38 477 ASN A N 1
ATOM 3648 C CA . ASN A 1 477 ? 21.939 24.471 0.115 1.00 94.38 477 ASN A CA 1
ATOM 3649 C C . ASN A 1 477 ? 22.469 23.812 -1.163 1.00 94.38 477 ASN A C 1
ATOM 3651 O O . ASN A 1 477 ? 23.580 23.280 -1.198 1.00 94.38 477 ASN A O 1
ATOM 3655 N N . TYR A 1 478 ? 21.709 23.968 -2.237 1.00 93.75 478 TYR A N 1
ATOM 3656 C CA . TYR A 1 478 ? 22.089 23.675 -3.608 1.00 93.75 478 TYR A CA 1
ATOM 3657 C C . TYR A 1 478 ? 21.957 24.935 -4.452 1.00 93.75 478 TYR A C 1
ATOM 3659 O O . TYR A 1 478 ? 21.078 25.766 -4.227 1.00 93.75 478 TYR A O 1
ATOM 3667 N N . LYS A 1 479 ? 22.828 25.073 -5.448 1.00 93.50 479 LYS A N 1
ATOM 3668 C CA . LYS A 1 479 ? 22.729 26.107 -6.474 1.00 93.50 479 LYS A CA 1
ATOM 3669 C C . LYS A 1 479 ? 22.860 25.438 -7.832 1.00 93.50 479 LYS A C 1
ATOM 3671 O O . LYS A 1 479 ? 23.857 24.753 -8.065 1.00 93.50 479 LYS A O 1
ATOM 3676 N N . LEU A 1 480 ? 21.903 25.693 -8.720 1.00 88.81 480 LEU A N 1
ATOM 3677 C CA . LEU A 1 480 ? 21.999 25.252 -10.103 1.00 88.81 480 LEU A CA 1
ATOM 3678 C C . LEU A 1 480 ? 23.277 25.845 -10.738 1.00 88.81 480 LEU A C 1
ATOM 3680 O O . LEU A 1 480 ? 23.509 27.059 -10.621 1.00 88.81 480 LEU A O 1
ATOM 3684 N N . PRO A 1 481 ? 24.128 25.029 -11.390 1.00 85.50 481 PRO A N 1
ATOM 3685 C CA . PRO A 1 481 ? 25.276 25.522 -12.144 1.00 85.50 481 PRO A CA 1
ATOM 3686 C C . PRO A 1 481 ? 24.877 26.548 -13.214 1.00 85.50 481 PRO A C 1
ATOM 3688 O O . PRO A 1 481 ? 23.725 26.619 -13.633 1.00 85.50 481 PRO A O 1
ATOM 3691 N N . ALA A 1 482 ? 25.838 27.359 -13.665 1.00 78.19 482 ALA A N 1
ATOM 3692 C CA . ALA A 1 482 ? 25.582 28.350 -14.709 1.00 78.19 482 ALA A CA 1
ATOM 3693 C C . ALA A 1 482 ? 25.097 27.676 -16.006 1.00 78.19 482 ALA A C 1
ATOM 3695 O O . ALA A 1 482 ? 25.747 26.756 -16.501 1.00 78.19 482 ALA A O 1
ATOM 3696 N N . GLY A 1 483 ? 23.978 28.156 -16.549 1.00 79.69 483 GLY A N 1
ATOM 3697 C CA . GLY A 1 483 ? 23.319 27.592 -17.725 1.00 79.69 483 GLY A CA 1
ATOM 3698 C C . GLY A 1 483 ? 21.811 27.837 -17.691 1.00 79.69 483 GLY A C 1
ATOM 3699 O O . GLY A 1 483 ? 21.298 28.424 -16.734 1.00 79.69 483 GLY A O 1
ATOM 3700 N N . GLU A 1 484 ? 21.119 27.400 -18.743 1.00 83.44 484 GLU A N 1
ATOM 3701 C CA . GLU A 1 484 ? 19.656 27.389 -18.767 1.00 83.44 484 GLU A CA 1
ATOM 3702 C C . GLU A 1 484 ? 19.111 26.302 -17.833 1.00 83.44 484 GLU A C 1
ATOM 3704 O O . GLU A 1 484 ? 19.618 25.178 -17.809 1.00 83.44 484 GLU A O 1
ATOM 3709 N N . ALA A 1 485 ? 18.090 26.640 -17.046 1.00 87.12 485 ALA A N 1
ATOM 3710 C CA . ALA A 1 485 ? 17.417 25.697 -16.169 1.00 87.12 485 ALA A CA 1
ATOM 3711 C C . ALA A 1 485 ? 16.636 24.665 -17.002 1.00 87.12 485 ALA A C 1
ATOM 3713 O O . ALA A 1 485 ? 15.797 25.057 -17.819 1.00 87.12 485 ALA A O 1
ATOM 3714 N N . PRO A 1 486 ? 16.881 23.354 -16.809 1.00 89.19 486 PRO A N 1
ATOM 3715 C CA . PRO A 1 486 ? 16.157 22.318 -17.534 1.00 89.19 486 PRO A CA 1
ATOM 3716 C C . PRO A 1 486 ? 14.686 22.277 -17.107 1.00 89.19 486 PRO A C 1
ATOM 3718 O O . PRO A 1 486 ? 14.310 22.831 -16.073 1.00 89.19 486 PRO A O 1
ATOM 3721 N N . TYR A 1 487 ? 13.861 21.572 -17.886 1.00 90.56 487 TYR A N 1
ATOM 3722 C CA . TYR A 1 487 ? 12.478 21.287 -17.497 1.00 90.56 487 TYR A CA 1
ATOM 3723 C C . TYR A 1 487 ? 12.404 20.549 -16.156 1.00 90.56 487 TYR A C 1
ATOM 3725 O O . TYR A 1 487 ? 11.617 20.938 -15.311 1.00 90.56 487 TYR A O 1
ATOM 3733 N N . GLU A 1 488 ? 13.235 19.528 -15.941 1.00 95.94 488 GLU A N 1
ATOM 3734 C CA . GLU A 1 488 ? 13.321 18.792 -14.676 1.00 95.94 488 GLU A CA 1
ATOM 3735 C C . GLU A 1 488 ? 14.742 18.912 -14.123 1.00 95.94 488 GLU A C 1
ATOM 3737 O O . GLU A 1 488 ? 15.720 18.591 -14.802 1.00 95.94 488 GLU A O 1
ATOM 3742 N N . SER A 1 489 ? 14.857 19.365 -12.877 1.00 88.12 489 SER A N 1
ATOM 3743 C CA . SER A 1 489 ? 16.100 19.335 -12.108 1.00 88.12 489 SER A CA 1
ATOM 3744 C C . SER A 1 489 ? 15.979 18.304 -10.994 1.00 88.12 489 SER A C 1
ATOM 3746 O O . SER A 1 489 ? 15.199 18.509 -10.068 1.00 88.12 489 SER A O 1
ATOM 3748 N N . ILE A 1 490 ? 16.764 17.226 -11.061 1.00 87.81 490 ILE A N 1
ATOM 3749 C CA . ILE A 1 490 ? 16.854 16.209 -10.004 1.00 87.81 490 ILE A CA 1
ATOM 3750 C C . ILE A 1 490 ? 18.055 16.536 -9.119 1.00 87.81 490 ILE A C 1
ATOM 3752 O O . ILE A 1 490 ? 19.198 16.572 -9.583 1.00 87.81 490 ILE A O 1
ATOM 3756 N N . ILE A 1 491 ? 17.794 16.791 -7.843 1.00 88.00 491 ILE A N 1
ATOM 3757 C CA . ILE A 1 491 ? 18.780 17.255 -6.875 1.00 88.00 491 ILE A CA 1
ATOM 3758 C C . ILE A 1 491 ? 18.924 16.187 -5.795 1.00 88.00 491 ILE A C 1
ATOM 3760 O O . ILE A 1 491 ? 18.069 16.051 -4.923 1.00 88.00 491 ILE A O 1
ATOM 3764 N N . ALA A 1 492 ? 20.027 15.442 -5.843 1.00 81.88 492 ALA A N 1
ATOM 3765 C CA . ALA A 1 492 ? 20.370 14.488 -4.796 1.00 81.88 492 ALA A CA 1
ATOM 3766 C C . ALA A 1 492 ? 20.809 15.224 -3.523 1.00 81.88 492 ALA A C 1
ATOM 3768 O O . ALA A 1 492 ? 21.659 16.121 -3.572 1.00 81.88 492 ALA A O 1
ATOM 3769 N N . VAL A 1 493 ? 20.254 14.816 -2.385 1.00 84.56 493 VAL A N 1
ATOM 3770 C CA . VAL A 1 493 ? 20.564 15.379 -1.070 1.00 84.56 493 VAL A CA 1
ATOM 3771 C C . VAL A 1 493 ? 21.525 14.433 -0.332 1.00 84.56 493 VAL A C 1
ATOM 3773 O O . VAL A 1 493 ? 21.436 13.211 -0.495 1.00 84.56 493 VAL A O 1
ATOM 3776 N N . PRO A 1 494 ? 22.515 14.944 0.430 1.00 81.00 494 PRO A N 1
ATOM 3777 C CA . PRO A 1 494 ? 23.377 14.092 1.243 1.00 81.00 494 PRO A CA 1
ATOM 3778 C C . PRO A 1 494 ? 22.562 13.223 2.205 1.00 81.00 494 PRO A C 1
ATOM 3780 O O . PRO A 1 494 ? 21.573 13.676 2.764 1.00 81.00 494 PRO A O 1
ATOM 3783 N N . LYS A 1 495 ? 23.009 11.985 2.433 1.00 74.25 495 LYS A N 1
ATOM 3784 C CA . LYS A 1 495 ? 22.332 11.055 3.350 1.00 74.25 495 LYS A CA 1
ATOM 3785 C C . LYS A 1 495 ? 22.216 11.634 4.765 1.00 74.25 495 LYS A C 1
ATOM 3787 O O . LYS A 1 495 ? 23.183 12.232 5.242 1.00 74.25 495 LYS A O 1
ATOM 3792 N N . LYS A 1 496 ? 21.119 11.308 5.464 1.00 73.62 496 LYS A N 1
ATOM 3793 C CA . LYS A 1 496 ? 20.842 11.713 6.854 1.00 73.62 496 LYS A CA 1
ATOM 3794 C C . LYS A 1 496 ? 20.715 13.229 7.016 1.00 73.62 496 LYS A C 1
ATOM 3796 O O . LYS A 1 496 ? 21.163 13.778 8.028 1.00 73.62 496 LYS A O 1
ATOM 3801 N N . LEU A 1 497 ? 20.159 13.904 6.014 1.00 79.38 497 LEU A N 1
ATOM 3802 C CA . LEU A 1 497 ? 19.919 15.337 6.069 1.00 79.38 497 LEU A CA 1
ATOM 3803 C C . LEU A 1 497 ? 18.457 15.591 6.432 1.00 79.38 497 LEU A C 1
ATOM 3805 O O . LEU A 1 497 ? 17.559 15.563 5.594 1.00 79.38 497 LEU A O 1
ATOM 3809 N N . TRP A 1 498 ? 18.250 15.893 7.706 1.00 85.25 498 TRP A N 1
ATOM 3810 C CA . TRP A 1 498 ? 16.932 16.180 8.238 1.00 85.25 498 TRP A CA 1
ATOM 3811 C C . TRP A 1 498 ? 16.512 17.620 7.950 1.00 85.25 498 TRP A C 1
ATOM 3813 O O . TRP A 1 498 ? 17.303 18.543 8.139 1.00 85.25 498 TRP A O 1
ATOM 3823 N N . GLY A 1 499 ? 15.267 17.815 7.526 1.00 87.12 499 GLY A N 1
ATOM 3824 C CA . GLY A 1 499 ? 14.695 19.136 7.296 1.00 87.12 499 GLY A CA 1
ATOM 3825 C C . GLY A 1 499 ? 13.178 19.147 7.426 1.00 87.12 499 GLY A C 1
ATOM 3826 O O . GLY A 1 499 ? 12.518 18.130 7.237 1.00 87.12 499 GLY A O 1
ATOM 3827 N N . SER A 1 500 ? 12.631 20.312 7.750 1.00 88.69 500 SER A N 1
ATOM 3828 C CA . SER A 1 500 ? 11.194 20.576 7.877 1.00 88.69 500 SER A CA 1
ATOM 3829 C C . SER A 1 500 ? 10.677 21.616 6.886 1.00 88.69 500 SER A C 1
ATOM 3831 O O . SER A 1 500 ? 9.467 21.762 6.726 1.00 88.69 500 SER A O 1
ATOM 3833 N N . ARG A 1 501 ? 11.556 22.335 6.174 1.00 96.62 501 ARG A N 1
ATOM 3834 C CA . ARG A 1 501 ? 11.150 23.260 5.103 1.00 96.62 501 ARG A CA 1
ATOM 3835 C C . ARG A 1 501 ? 12.118 23.236 3.932 1.00 96.62 501 ARG A C 1
ATOM 3837 O O . ARG A 1 501 ? 13.327 23.091 4.114 1.00 96.62 501 ARG A O 1
ATOM 3844 N N . VAL A 1 502 ? 11.586 23.450 2.732 1.00 98.12 502 VAL A N 1
ATOM 3845 C CA . VAL A 1 502 ? 12.374 23.593 1.502 1.00 98.12 502 VAL A CA 1
ATOM 3846 C C . VAL A 1 502 ? 12.024 24.917 0.842 1.00 98.12 502 VAL A C 1
ATOM 3848 O O . VAL A 1 502 ? 10.861 25.174 0.543 1.00 98.12 502 VAL A O 1
ATOM 3851 N N . ARG A 1 503 ? 13.037 25.750 0.581 1.00 98.12 503 ARG A N 1
ATOM 3852 C CA . ARG A 1 503 ? 12.888 27.044 -0.093 1.00 98.12 503 ARG A CA 1
ATOM 3853 C C . ARG A 1 503 ? 13.619 27.061 -1.423 1.00 98.12 503 ARG A C 1
ATOM 3855 O O . ARG A 1 503 ? 14.808 26.754 -1.482 1.00 98.12 503 ARG A O 1
ATOM 3862 N N . ILE A 1 504 ? 12.937 27.521 -2.463 1.00 97.81 504 ILE A N 1
ATOM 3863 C CA . ILE A 1 504 ? 13.510 27.827 -3.770 1.00 97.81 504 ILE A CA 1
ATOM 3864 C C . ILE A 1 504 ? 13.640 29.341 -3.908 1.00 97.81 504 ILE A C 1
ATOM 3866 O O . ILE A 1 504 ? 12.695 30.082 -3.654 1.00 97.81 504 ILE A O 1
ATOM 3870 N N . THR A 1 505 ? 14.820 29.810 -4.309 1.00 94.56 505 THR A N 1
ATOM 3871 C CA . THR A 1 505 ? 15.089 31.232 -4.576 1.00 94.56 505 THR A CA 1
ATOM 3872 C C . THR A 1 505 ? 15.806 31.389 -5.905 1.00 94.56 505 THR A C 1
ATOM 3874 O O . THR A 1 505 ? 16.617 30.541 -6.267 1.00 94.56 505 THR A O 1
ATOM 3877 N N . ILE A 1 506 ? 15.566 32.481 -6.623 1.00 90.50 506 ILE A N 1
ATOM 3878 C CA . ILE A 1 506 ? 16.331 32.814 -7.834 1.00 90.50 506 ILE A CA 1
ATOM 3879 C C . ILE A 1 506 ? 17.310 33.963 -7.557 1.00 90.50 506 ILE A C 1
ATOM 3881 O O . ILE A 1 506 ? 16.981 34.893 -6.817 1.00 90.50 506 ILE A O 1
ATOM 3885 N N . PRO A 1 507 ? 18.542 33.913 -8.096 1.00 75.75 507 PRO A N 1
ATOM 3886 C CA . PRO A 1 507 ? 19.478 35.021 -8.001 1.00 75.75 507 PRO A CA 1
ATOM 3887 C C . PRO A 1 507 ? 19.136 36.094 -9.042 1.00 75.75 507 PRO A C 1
ATOM 3889 O O . PRO A 1 507 ? 19.046 35.800 -10.228 1.00 75.75 507 PRO A O 1
ATOM 3892 N N . GLY A 1 508 ? 19.040 37.359 -8.643 1.00 66.62 508 GLY A N 1
ATOM 3893 C CA . GLY A 1 508 ? 18.910 38.454 -9.606 1.00 66.62 508 GLY A CA 1
ATOM 3894 C C . GLY A 1 508 ? 18.646 39.806 -8.943 1.00 66.62 508 GLY A C 1
ATOM 3895 O O . GLY A 1 508 ? 18.271 39.830 -7.773 1.00 66.62 508 GLY A O 1
ATOM 3896 N N . PRO A 1 509 ? 18.893 40.929 -9.642 1.00 63.16 509 PRO A N 1
ATOM 3897 C CA . PRO A 1 509 ? 18.449 42.251 -9.199 1.00 63.16 509 PRO A CA 1
ATOM 3898 C C . PRO A 1 509 ? 16.920 42.401 -9.341 1.00 63.16 509 PRO A C 1
ATOM 3900 O O . PRO A 1 509 ? 16.273 41.565 -9.970 1.00 63.16 509 PRO A O 1
ATOM 3903 N N . GLU A 1 510 ? 16.366 43.465 -8.747 1.00 52.84 510 GLU A N 1
ATOM 3904 C CA . GLU A 1 510 ? 14.937 43.836 -8.738 1.00 52.84 510 GLU A CA 1
ATOM 3905 C C . GLU A 1 510 ? 14.194 43.510 -10.051 1.00 52.84 510 GLU A C 1
ATOM 3907 O O . GLU A 1 510 ? 14.636 43.898 -11.133 1.00 52.84 510 GLU A O 1
ATOM 3912 N N . GLY A 1 511 ? 13.046 42.823 -9.953 1.00 57.44 511 GLY A N 1
ATOM 3913 C CA . GLY A 1 511 ? 12.092 42.697 -11.063 1.00 57.44 511 GLY A CA 1
ATOM 3914 C C . GLY A 1 511 ? 12.001 41.348 -11.795 1.00 57.44 511 GLY A C 1
ATOM 3915 O O . GLY A 1 511 ? 11.429 41.302 -12.884 1.00 57.44 511 GLY A O 1
ATOM 3916 N N . GLN A 1 512 ? 12.544 40.257 -11.248 1.00 80.56 512 GLN A N 1
ATOM 3917 C CA . GLN A 1 512 ? 12.378 38.902 -11.807 1.00 80.56 512 GLN A CA 1
ATOM 3918 C C . GLN A 1 512 ? 11.070 38.246 -11.325 1.00 80.56 512 GLN A C 1
ATOM 3920 O O . GLN A 1 512 ? 10.530 38.625 -10.290 1.00 80.56 512 GLN A O 1
ATOM 3925 N N . PHE A 1 513 ? 10.580 37.245 -12.060 1.00 90.31 513 PHE A N 1
ATOM 3926 C CA . PHE A 1 513 ? 9.437 36.415 -11.659 1.00 90.31 513 PHE A CA 1
ATOM 3927 C C . PHE A 1 513 ? 9.921 35.009 -11.311 1.00 90.31 513 PHE A C 1
ATOM 3929 O O . PHE A 1 513 ? 10.730 34.450 -12.050 1.00 90.31 513 PHE A O 1
ATOM 3936 N N . LEU A 1 514 ? 9.382 34.420 -10.246 1.00 94.56 514 LEU A N 1
ATOM 3937 C CA . LEU A 1 514 ? 9.531 32.998 -9.961 1.00 94.56 514 LEU A CA 1
ATOM 3938 C C . LEU A 1 514 ? 8.257 32.267 -10.393 1.00 94.56 514 LEU A C 1
ATOM 3940 O O . LEU A 1 514 ? 7.150 32.633 -9.995 1.00 94.56 514 LEU A O 1
ATOM 3944 N N . SER A 1 515 ? 8.441 31.233 -11.209 1.00 95.56 515 SER A N 1
ATOM 3945 C CA . SER A 1 515 ? 7.391 30.314 -11.636 1.00 95.56 515 SER A CA 1
ATOM 3946 C C . SER A 1 515 ? 7.915 28.892 -11.553 1.00 95.56 515 SER A C 1
ATOM 3948 O O . SER A 1 515 ? 9.002 28.602 -12.049 1.00 95.56 515 SER A O 1
ATOM 3950 N N . LEU A 1 516 ? 7.141 28.025 -10.916 1.00 98.00 516 LEU A N 1
ATOM 3951 C CA . LEU A 1 516 ? 7.453 26.619 -10.700 1.00 98.00 516 LEU A CA 1
ATOM 3952 C C . LEU A 1 516 ? 6.243 25.810 -11.156 1.00 98.00 516 LEU A C 1
ATOM 3954 O O . LEU A 1 516 ? 5.118 26.158 -10.800 1.00 98.00 516 LEU A O 1
ATOM 3958 N N . ALA A 1 517 ? 6.483 24.785 -11.968 1.00 96.88 517 ALA A N 1
ATOM 3959 C CA . ALA A 1 517 ? 5.438 23.878 -12.424 1.00 96.88 517 ALA A CA 1
ATOM 3960 C C . ALA A 1 517 ? 5.125 22.825 -11.361 1.00 96.88 517 ALA A C 1
ATOM 3962 O O . ALA A 1 517 ? 3.972 22.531 -11.132 1.00 96.88 517 ALA A O 1
ATOM 3963 N N . GLU A 1 518 ? 6.150 22.285 -10.700 1.00 97.69 518 GLU A N 1
ATOM 3964 C CA . GLU A 1 518 ? 5.990 21.338 -9.595 1.00 97.69 518 GLU A CA 1
ATOM 3965 C C . GLU A 1 518 ? 7.302 21.265 -8.801 1.00 97.69 518 GLU A C 1
ATOM 3967 O O . GLU A 1 518 ? 8.394 21.471 -9.342 1.00 97.69 518 GLU A O 1
ATOM 3972 N N . VAL A 1 519 ? 7.215 20.974 -7.510 1.00 97.56 519 VAL A N 1
ATOM 3973 C CA . VAL A 1 519 ? 8.336 20.733 -6.607 1.00 97.56 519 VAL A CA 1
ATOM 3974 C C . VAL A 1 519 ? 8.024 19.487 -5.794 1.00 97.56 519 VAL A C 1
ATOM 3976 O O . VAL A 1 519 ? 7.108 19.459 -4.979 1.00 97.56 519 VAL A O 1
ATOM 3979 N N . GLU A 1 520 ? 8.833 18.454 -5.982 1.00 96.56 520 GLU A N 1
ATOM 3980 C CA . GLU A 1 520 ? 8.702 17.198 -5.252 1.00 96.56 520 GLU A CA 1
ATOM 3981 C C . GLU A 1 520 ? 9.854 17.080 -4.257 1.00 96.56 520 GLU A C 1
ATOM 3983 O O . GLU A 1 520 ? 11.013 17.303 -4.610 1.00 96.56 520 GLU A O 1
ATOM 3988 N N . VAL A 1 521 ? 9.548 16.723 -3.013 1.00 94.81 521 VAL A N 1
ATOM 3989 C CA . VAL A 1 521 ? 10.538 16.524 -1.948 1.00 94.81 521 VAL A CA 1
ATOM 3990 C C . VAL A 1 521 ? 10.430 15.083 -1.493 1.00 94.81 521 VAL A C 1
ATOM 3992 O O . VAL A 1 521 ? 9.399 14.681 -0.971 1.00 94.81 521 VAL A O 1
ATOM 3995 N N . TYR A 1 522 ? 11.475 14.296 -1.701 1.00 85.38 522 TYR A N 1
ATOM 3996 C CA . TYR A 1 522 ? 11.507 12.875 -1.396 1.00 85.38 522 TYR A CA 1
ATOM 3997 C C . TYR A 1 522 ? 12.290 12.607 -0.115 1.00 85.38 522 TYR A C 1
ATOM 3999 O O . TYR A 1 522 ? 13.385 13.141 0.071 1.00 85.38 522 TYR A O 1
ATOM 4007 N N . TYR A 1 523 ? 11.754 11.737 0.736 1.00 82.75 523 TYR A N 1
ATOM 4008 C CA . TYR A 1 523 ? 12.387 11.291 1.979 1.00 82.75 523 TYR A CA 1
ATOM 4009 C C . TYR A 1 523 ? 12.383 9.765 2.076 1.00 82.75 523 TYR A C 1
ATOM 4011 O O . TYR A 1 523 ? 11.509 9.114 1.498 1.00 82.75 523 TYR A O 1
ATOM 4019 N N . ASN A 1 524 ? 13.341 9.208 2.817 1.00 67.62 524 ASN A N 1
ATOM 4020 C CA . ASN A 1 524 ? 13.339 7.791 3.170 1.00 67.62 524 ASN A CA 1
ATOM 4021 C C . ASN A 1 524 ? 12.507 7.577 4.439 1.00 67.62 524 ASN A C 1
ATOM 4023 O O . ASN A 1 524 ? 12.793 8.166 5.480 1.00 67.62 524 ASN A O 1
ATOM 4027 N N . GLU A 1 525 ? 11.519 6.686 4.387 1.00 58.38 525 GLU A N 1
ATOM 4028 C CA . GLU A 1 525 ? 10.935 6.127 5.608 1.00 58.38 525 GLU A CA 1
ATOM 4029 C C . GLU A 1 525 ? 11.882 5.043 6.130 1.00 58.38 525 GLU A C 1
ATOM 4031 O O . GLU A 1 525 ? 11.771 3.881 5.751 1.00 58.38 525 GLU A O 1
ATOM 4036 N N . SER A 1 526 ? 12.852 5.413 6.966 1.00 47.72 526 SER A N 1
ATOM 4037 C CA . SER A 1 526 ? 13.656 4.438 7.712 1.00 47.72 526 SER A CA 1
ATOM 4038 C C . SER A 1 526 ? 13.267 4.427 9.188 1.00 47.72 526 SER A C 1
ATOM 4040 O O . SER A 1 526 ? 13.124 5.482 9.807 1.00 47.72 526 SER A O 1
ATOM 4042 N N . GLU A 1 527 ? 13.112 3.220 9.732 1.00 36.00 527 GLU A N 1
ATOM 4043 C CA . GLU A 1 527 ? 12.722 2.929 11.110 1.00 36.00 527 GLU A CA 1
ATOM 4044 C C . GLU A 1 527 ? 13.614 3.609 12.164 1.00 36.00 527 GLU A C 1
ATOM 4046 O O . GLU A 1 527 ? 14.841 3.555 12.108 1.00 36.00 527 GLU A O 1
ATOM 4051 N N . GLY A 1 528 ? 12.955 4.184 13.176 1.00 34.25 528 GLY A N 1
ATOM 4052 C CA . GLY A 1 528 ? 13.458 4.283 14.545 1.00 34.25 528 GLY A CA 1
ATOM 4053 C C . GLY A 1 528 ? 14.636 5.223 14.806 1.00 34.25 528 GLY A C 1
ATOM 4054 O O . GLY A 1 528 ? 15.773 4.775 14.895 1.00 34.25 528 GLY A O 1
ATOM 4055 N N . GLN A 1 529 ? 14.339 6.490 15.122 1.00 30.33 529 GLN A N 1
ATOM 4056 C CA . GLN A 1 529 ? 14.769 7.114 16.387 1.00 30.33 529 GLN A CA 1
ATOM 4057 C C . GLN A 1 529 ? 14.119 8.496 16.594 1.00 30.33 529 GLN A C 1
ATOM 4059 O O . GLN A 1 529 ? 14.530 9.492 16.012 1.00 30.33 529 GLN A O 1
ATOM 4064 N N . GLY A 1 530 ? 13.114 8.512 17.475 1.00 34.66 530 GLY A N 1
ATOM 4065 C CA . GLY A 1 530 ? 12.803 9.580 18.430 1.00 34.66 530 GLY A CA 1
ATOM 4066 C C . GLY A 1 530 ? 12.676 11.020 17.931 1.00 34.66 530 GLY A C 1
ATOM 4067 O O . GLY A 1 530 ? 13.616 11.799 18.058 1.00 34.66 530 GLY A O 1
ATOM 4068 N N . HIS A 1 531 ? 11.452 11.422 17.593 1.00 29.34 531 HIS A N 1
ATOM 4069 C CA . HIS A 1 531 ? 10.855 12.586 18.246 1.00 29.34 531 HIS A CA 1
ATOM 4070 C C . HIS A 1 531 ? 9.328 12.455 18.253 1.00 29.34 531 HIS A C 1
ATOM 4072 O O . HIS A 1 531 ? 8.709 12.251 17.213 1.00 29.34 531 HIS A O 1
ATOM 4078 N N . GLU A 1 532 ? 8.732 12.534 19.445 1.00 40.81 532 GLU A N 1
ATOM 4079 C CA . GLU A 1 532 ? 7.294 12.724 19.637 1.00 40.81 532 GLU A CA 1
ATOM 4080 C C . GLU A 1 532 ? 6.834 13.961 18.857 1.00 40.81 532 GLU A C 1
ATOM 4082 O O . GLU A 1 532 ? 7.237 15.080 19.173 1.00 40.81 532 GLU A O 1
ATOM 4087 N N . SER A 1 533 ? 6.001 13.781 17.837 1.00 34.00 533 SER A N 1
ATOM 4088 C CA . SER A 1 533 ? 4.654 14.363 17.761 1.00 34.00 533 SER A CA 1
ATOM 4089 C C . SER A 1 533 ? 4.056 14.154 16.368 1.00 34.00 533 SER A C 1
ATOM 4091 O O . SER A 1 533 ? 4.696 14.430 15.367 1.00 34.00 533 SER A O 1
ATOM 4093 N N . VAL A 1 534 ? 2.795 13.709 16.390 1.00 30.22 534 VAL A N 1
ATOM 4094 C CA . VAL A 1 534 ? 1.854 13.485 15.283 1.00 30.22 534 VAL A CA 1
ATOM 4095 C C . VAL A 1 534 ? 2.116 12.217 14.459 1.00 30.22 534 VAL A C 1
ATOM 4097 O O . VAL A 1 534 ? 3.088 12.047 13.743 1.00 30.22 534 VAL A O 1
ATOM 4100 N N . ILE A 1 535 ? 1.221 11.254 14.654 1.00 33.69 535 ILE A N 1
ATOM 4101 C CA . ILE A 1 535 ? 1.172 9.983 13.945 1.00 33.69 535 ILE A CA 1
ATOM 4102 C C . ILE A 1 535 ? 0.384 10.277 12.669 1.00 33.69 535 ILE A C 1
ATOM 4104 O O . ILE A 1 535 ? -0.790 10.633 12.767 1.00 33.69 535 ILE A O 1
ATOM 4108 N N . ASP A 1 536 ? 0.980 10.126 11.486 1.00 37.06 536 ASP A N 1
ATOM 4109 C CA . ASP A 1 536 ? 0.168 9.952 10.281 1.00 37.06 536 ASP A CA 1
ATOM 4110 C C . ASP A 1 536 ? -0.455 8.547 10.356 1.00 37.06 536 ASP A C 1
ATOM 4112 O O . ASP A 1 536 ? 0.176 7.526 10.062 1.00 37.06 536 ASP A O 1
ATOM 4116 N N . GLU A 1 537 ? -1.686 8.482 10.865 1.00 43.81 537 GLU A N 1
ATOM 4117 C CA . GLU A 1 537 ? -2.446 7.248 11.112 1.00 43.81 537 GLU A CA 1
ATOM 4118 C C . GLU A 1 537 ? -2.797 6.482 9.818 1.00 43.81 537 GLU A C 1
ATOM 4120 O O . GLU A 1 537 ? -3.401 5.417 9.889 1.00 43.81 537 GLU A O 1
ATOM 4125 N N . LYS A 1 538 ? -2.403 6.966 8.628 1.00 41.88 538 LYS A N 1
ATOM 4126 C CA . LYS A 1 538 ? -2.800 6.396 7.326 1.00 41.88 538 LYS A CA 1
ATOM 4127 C C . LYS A 1 538 ? -1.701 5.662 6.545 1.00 41.88 538 LYS A C 1
ATOM 4129 O O . LYS A 1 538 ? -1.851 5.423 5.346 1.00 41.88 538 LYS A O 1
ATOM 4134 N N . VAL A 1 539 ? -0.611 5.242 7.193 1.00 44.97 539 VAL A N 1
ATOM 4135 C CA . VAL A 1 539 ? 0.423 4.389 6.567 1.00 44.97 539 VAL A CA 1
ATOM 4136 C C . VAL A 1 539 ? 0.456 3.007 7.215 1.00 44.97 539 VAL A C 1
ATOM 4138 O O . VAL A 1 539 ? 0.636 2.891 8.423 1.00 44.97 539 VAL A O 1
ATOM 4141 N N . CYS A 1 540 ? 0.336 1.938 6.421 1.00 45.09 540 CYS A N 1
ATOM 4142 C CA . CYS A 1 540 ? 0.346 0.578 6.948 1.00 45.09 540 CYS A CA 1
ATOM 4143 C C . CYS A 1 540 ? 1.780 0.068 7.038 1.00 45.09 540 CYS A C 1
ATOM 4145 O O . CYS A 1 540 ? 2.328 -0.479 6.083 1.00 45.09 540 CYS A O 1
ATOM 4147 N N . THR A 1 541 ? 2.405 0.321 8.181 1.00 44.41 541 THR A N 1
ATOM 4148 C CA . THR A 1 541 ? 3.675 -0.287 8.582 1.00 44.41 541 THR A CA 1
ATOM 4149 C C . THR A 1 541 ? 3.399 -1.544 9.403 1.00 44.41 541 THR A C 1
ATOM 4151 O O . THR A 1 541 ? 2.323 -1.663 9.983 1.00 44.41 541 THR A O 1
ATOM 4154 N N . ILE A 1 542 ? 4.369 -2.453 9.528 1.00 39.38 542 ILE A N 1
ATOM 4155 C CA . ILE A 1 542 ? 4.245 -3.657 10.376 1.00 39.38 542 ILE A CA 1
ATOM 4156 C C . ILE A 1 542 ? 3.878 -3.269 11.824 1.00 39.38 542 ILE A C 1
ATOM 4158 O O . ILE A 1 542 ? 3.006 -3.876 12.441 1.00 39.38 542 ILE A O 1
ATOM 4162 N N . ALA A 1 543 ? 4.449 -2.172 12.335 1.00 40.84 543 ALA A N 1
ATOM 4163 C CA . ALA A 1 543 ? 4.106 -1.618 13.645 1.00 40.84 543 ALA A CA 1
ATOM 4164 C C . ALA A 1 543 ? 2.662 -1.085 13.720 1.00 40.84 543 ALA A C 1
ATOM 4166 O O . ALA A 1 543 ? 1.988 -1.275 14.732 1.00 40.84 543 ALA A O 1
ATOM 4167 N N . ASN A 1 544 ? 2.165 -0.425 12.667 1.00 47.78 544 ASN A N 1
ATOM 4168 C CA . ASN A 1 544 ? 0.764 -0.000 12.598 1.00 47.78 544 ASN A CA 1
ATOM 4169 C C . ASN A 1 544 ? -0.186 -1.188 12.457 1.00 47.78 544 ASN A C 1
ATOM 4171 O O . ASN A 1 544 ? -1.209 -1.198 13.129 1.00 47.78 544 ASN A O 1
ATOM 4175 N N . GLN A 1 545 ? 0.178 -2.214 11.692 1.00 49.78 545 GLN A N 1
ATOM 4176 C CA . GLN A 1 545 ? -0.587 -3.450 11.577 1.00 49.78 545 GLN A CA 1
ATOM 4177 C C . GLN A 1 545 ? -0.701 -4.161 12.932 1.00 49.78 545 GLN A C 1
ATOM 4179 O O . GLN A 1 545 ? -1.806 -4.510 13.341 1.00 49.78 545 GLN A O 1
ATOM 4184 N N . GLY A 1 546 ? 0.403 -4.281 13.679 1.00 44.84 546 GLY A N 1
ATOM 4185 C CA . GLY A 1 546 ? 0.405 -4.824 15.041 1.00 44.84 546 GLY A CA 1
ATOM 4186 C C . GLY A 1 546 ? -0.422 -3.985 16.022 1.00 44.84 546 GLY A C 1
ATOM 4187 O O . GLY A 1 546 ? -1.249 -4.525 16.754 1.00 44.84 546 GLY A O 1
ATOM 4188 N N . ARG A 1 547 ? -0.282 -2.650 15.997 1.00 54.53 547 ARG A N 1
ATOM 4189 C CA . ARG A 1 547 ? -1.098 -1.733 16.822 1.00 54.53 547 ARG A CA 1
ATOM 4190 C C . ARG A 1 547 ? -2.587 -1.820 16.502 1.00 54.53 547 ARG A C 1
ATOM 4192 O O . ARG A 1 547 ? -3.413 -1.798 17.412 1.00 54.53 547 ARG A O 1
ATOM 4199 N N . CYS A 1 548 ? -2.925 -1.889 15.220 1.00 55.34 548 CYS A N 1
ATOM 4200 C CA . CYS A 1 548 ? -4.292 -2.025 14.757 1.00 55.34 548 CYS A CA 1
ATOM 4201 C C . CYS A 1 548 ? -4.865 -3.368 15.206 1.00 55.34 548 CYS A C 1
ATOM 4203 O O . CYS A 1 548 ? -5.892 -3.373 15.881 1.00 55.34 548 CYS A O 1
ATOM 4205 N N . ALA A 1 549 ? -4.170 -4.480 14.958 1.00 53.50 549 ALA A N 1
ATOM 4206 C CA . ALA A 1 549 ? -4.606 -5.810 15.377 1.00 53.50 549 ALA A CA 1
ATOM 4207 C C . ALA A 1 549 ? -4.787 -5.911 16.904 1.00 53.50 549 ALA A C 1
ATOM 4209 O O . ALA A 1 549 ? -5.787 -6.454 17.368 1.00 53.50 549 ALA A O 1
ATOM 4210 N N . ALA A 1 550 ? -3.899 -5.295 17.692 1.00 54.47 550 ALA A N 1
ATOM 4211 C CA . ALA A 1 550 ? -3.975 -5.282 19.156 1.00 54.47 550 ALA A CA 1
ATOM 4212 C C . ALA A 1 550 ? -5.208 -4.549 19.723 1.00 54.47 550 ALA A C 1
ATOM 4214 O O . ALA A 1 550 ? -5.610 -4.811 20.857 1.00 54.47 550 ALA A O 1
ATOM 4215 N N . LYS A 1 551 ? -5.834 -3.643 18.958 1.00 58.75 551 LYS A N 1
ATOM 4216 C CA . LYS A 1 551 ? -7.077 -2.961 19.364 1.00 58.75 551 LYS A CA 1
ATOM 4217 C C . LYS A 1 551 ? -8.336 -3.808 19.128 1.00 58.75 551 LYS A C 1
ATOM 4219 O O . LYS A 1 551 ? -9.341 -3.564 19.796 1.00 58.75 551 LYS A O 1
ATOM 4224 N N . ILE A 1 552 ? -8.295 -4.805 18.234 1.00 57.69 552 ILE A N 1
ATOM 4225 C CA . ILE A 1 552 ? -9.465 -5.629 17.865 1.00 57.69 552 ILE A CA 1
ATOM 4226 C C . ILE A 1 552 ? -10.071 -6.351 19.078 1.00 57.69 552 ILE A C 1
ATOM 4228 O O . ILE A 1 552 ? -11.281 -6.246 19.262 1.00 57.69 552 ILE A O 1
ATOM 4232 N N . PRO A 1 553 ? -9.298 -7.017 19.961 1.00 53.72 553 PRO A N 1
ATOM 4233 C CA . PRO A 1 553 ? -9.871 -7.693 21.126 1.00 53.72 553 PRO A CA 1
ATOM 4234 C C . PRO A 1 553 ? -10.591 -6.740 22.086 1.00 53.72 553 PRO A C 1
ATOM 4236 O O . PRO A 1 553 ? -11.618 -7.102 22.655 1.00 53.72 553 PRO A O 1
ATOM 4239 N N . GLY A 1 554 ? -10.076 -5.514 22.246 1.00 59.81 554 GLY A N 1
ATOM 4240 C CA . GLY A 1 554 ? -10.727 -4.467 23.037 1.00 59.81 554 GLY A CA 1
ATOM 4241 C C . GLY A 1 554 ? -12.073 -4.067 22.438 1.00 59.81 554 GLY A C 1
ATOM 4242 O O . GLY A 1 554 ? -13.072 -4.075 23.146 1.00 59.81 554 GLY A O 1
ATOM 4243 N N . LEU A 1 555 ? -12.117 -3.835 21.124 1.00 63.22 555 LEU A N 1
ATOM 4244 C CA . LEU A 1 555 ? -13.356 -3.523 20.406 1.00 63.22 555 LEU A CA 1
ATOM 4245 C C . LEU A 1 555 ? -14.368 -4.674 20.460 1.00 63.22 555 LEU A C 1
ATOM 4247 O O . LEU A 1 555 ? -15.537 -4.430 20.721 1.00 63.22 555 LEU A O 1
ATOM 4251 N N . LEU A 1 556 ? -13.937 -5.926 20.277 1.00 56.94 556 LEU A N 1
ATOM 4252 C CA . LEU A 1 556 ? -14.803 -7.110 20.390 1.00 56.94 556 LEU A CA 1
ATOM 4253 C C . LEU A 1 556 ? -15.361 -7.286 21.804 1.00 56.94 556 LEU A C 1
ATOM 4255 O O . LEU A 1 556 ? -16.513 -7.687 21.967 1.00 56.94 556 LEU A O 1
ATOM 4259 N N . ARG A 1 557 ? -14.560 -6.979 22.830 1.00 63.44 557 ARG A N 1
ATOM 4260 C CA . ARG A 1 557 ? -15.011 -6.969 24.223 1.00 63.44 557 ARG A CA 1
ATOM 4261 C C . ARG A 1 557 ? -16.029 -5.860 24.455 1.00 63.44 557 ARG A C 1
ATOM 4263 O O . ARG A 1 557 ? -17.049 -6.117 25.081 1.00 63.44 557 ARG A O 1
ATOM 4270 N N . ASP A 1 558 ? -15.774 -4.662 23.943 1.00 63.00 558 ASP A N 1
ATOM 4271 C CA . ASP A 1 558 ? -16.684 -3.528 24.085 1.00 63.00 558 ASP A CA 1
ATOM 4272 C C . ASP A 1 558 ? -18.014 -3.819 23.347 1.00 63.00 558 ASP A C 1
ATOM 4274 O O . ASP A 1 558 ? -19.080 -3.647 23.935 1.00 63.00 558 ASP A O 1
ATOM 4278 N N . ILE A 1 559 ? -17.972 -4.419 22.145 1.00 60.53 559 ILE A N 1
ATOM 4279 C CA . ILE A 1 559 ? -19.149 -4.962 21.431 1.00 60.53 559 ILE A CA 1
ATOM 4280 C C . ILE A 1 559 ? -19.856 -6.039 22.258 1.00 60.53 559 ILE A C 1
ATOM 4282 O O . ILE A 1 559 ? -21.074 -6.021 22.409 1.00 60.53 559 ILE A O 1
ATOM 4286 N N . GLY A 1 560 ? -19.098 -6.994 22.794 1.00 54.47 560 GLY A N 1
ATOM 4287 C CA . GLY A 1 560 ? -19.622 -8.089 23.604 1.00 54.47 560 GLY A CA 1
ATOM 4288 C C . GLY A 1 560 ? -20.238 -7.615 24.919 1.00 54.47 560 GLY A C 1
ATOM 4289 O O . GLY A 1 560 ? -21.131 -8.276 25.428 1.00 54.47 560 GLY A O 1
ATOM 4290 N N . SER A 1 561 ? -19.804 -6.464 25.444 1.00 57.59 561 SER A N 1
ATOM 4291 C CA . SER A 1 561 ? -20.321 -5.838 26.667 1.00 57.59 561 SER A CA 1
ATOM 4292 C C . SER A 1 561 ? -21.631 -5.072 26.478 1.00 57.59 561 SER A C 1
ATOM 4294 O O . SER A 1 561 ? -22.256 -4.697 27.471 1.00 57.59 561 SER A O 1
ATOM 4296 N N . LEU A 1 562 ? -22.113 -4.923 25.238 1.00 56.88 562 LEU A N 1
ATOM 4297 C CA . LEU A 1 562 ? -23.450 -4.407 24.917 1.00 56.88 562 LEU A CA 1
ATOM 4298 C C . LEU A 1 562 ? -24.573 -5.395 25.324 1.00 56.88 562 LEU A C 1
ATOM 4300 O O . LEU A 1 562 ? -25.633 -5.421 24.710 1.00 56.88 562 LEU A O 1
ATOM 4304 N N . VAL A 1 563 ? -24.372 -6.199 26.382 1.00 43.50 563 VAL A N 1
ATOM 4305 C CA . VAL A 1 563 ? -25.267 -7.256 26.915 1.00 43.50 563 VAL A CA 1
ATOM 4306 C C . VAL A 1 563 ? -26.615 -6.707 27.423 1.00 43.50 563 VAL A C 1
ATOM 4308 O O . VAL A 1 563 ? -27.455 -7.443 27.930 1.00 43.50 563 VAL A O 1
ATOM 4311 N N . ALA A 1 564 ? -26.880 -5.415 27.264 1.00 48.44 564 ALA A N 1
ATOM 4312 C CA . ALA A 1 564 ? -28.217 -4.856 27.358 1.00 48.44 564 ALA A CA 1
ATOM 4313 C C . ALA A 1 564 ? -28.532 -4.157 26.029 1.00 48.44 564 ALA A C 1
ATOM 4315 O O . ALA A 1 564 ? -27.701 -3.364 25.585 1.00 48.44 564 ALA A O 1
ATOM 4316 N N . PRO A 1 565 ? -29.698 -4.408 25.398 1.00 47.12 565 PRO A N 1
ATOM 4317 C CA . PRO A 1 565 ? -30.056 -3.726 24.162 1.00 47.12 565 PRO A CA 1
ATOM 4318 C C . PRO A 1 565 ? -29.947 -2.210 24.394 1.00 47.12 565 PRO A C 1
ATOM 4320 O O . PRO A 1 565 ? -30.597 -1.718 25.334 1.00 47.12 565 PRO A O 1
ATOM 4323 N N . PRO A 1 566 ? -29.122 -1.493 23.600 1.00 49.34 566 PRO A N 1
ATOM 4324 C CA . PRO A 1 566 ? -28.987 -0.046 23.696 1.00 49.34 566 PRO A CA 1
ATOM 4325 C C . PRO A 1 566 ? -30.372 0.590 23.736 1.00 49.34 566 PRO A C 1
ATOM 4327 O O . PRO A 1 566 ? -31.241 0.276 22.916 1.00 49.34 566 PRO A O 1
ATOM 4330 N N . GLN A 1 567 ? -30.623 1.423 24.743 1.00 50.34 567 GLN A N 1
ATOM 4331 C CA . GLN A 1 567 ? -31.977 1.924 25.007 1.00 50.34 567 GLN A CA 1
ATOM 4332 C C . GLN A 1 567 ? -32.360 3.076 24.058 1.00 50.34 567 GLN A C 1
ATOM 4334 O O . GLN A 1 567 ? -33.537 3.455 23.997 1.00 50.34 567 GLN A O 1
ATOM 4339 N N . ASP A 1 568 ? -31.399 3.624 23.301 1.00 52.72 568 ASP A N 1
ATOM 4340 C CA . ASP A 1 568 ? -31.627 4.654 22.290 1.00 52.72 568 ASP A CA 1
ATOM 4341 C C . ASP A 1 568 ? -30.624 4.642 21.110 1.00 52.72 568 ASP A C 1
ATOM 4343 O O . ASP A 1 568 ? -29.629 3.921 21.079 1.00 52.72 568 ASP A O 1
ATOM 4347 N N . PHE A 1 569 ? -30.938 5.450 20.090 1.00 52.81 569 PHE A N 1
ATOM 4348 C CA . PHE A 1 569 ? -30.178 5.595 18.842 1.00 52.81 569 PHE A CA 1
ATOM 4349 C C . PHE A 1 569 ? -28.822 6.306 19.023 1.00 52.81 569 PHE A C 1
ATOM 4351 O O . PHE A 1 569 ? -27.960 6.204 18.149 1.00 52.81 569 PHE A O 1
ATOM 4358 N N . ALA A 1 570 ? -28.614 7.041 20.123 1.00 56.38 570 ALA A N 1
ATOM 4359 C CA . ALA A 1 570 ? -27.375 7.778 20.358 1.00 56.38 570 ALA A CA 1
ATOM 4360 C C . ALA A 1 570 ? -26.234 6.827 20.739 1.00 56.38 570 ALA A C 1
ATOM 4362 O O . ALA A 1 570 ? -25.144 6.944 20.185 1.00 56.38 570 ALA A O 1
ATOM 4363 N N . GLU A 1 571 ? -26.515 5.830 21.581 1.00 58.62 571 GLU A N 1
ATOM 4364 C CA . GLU A 1 571 ? -25.552 4.778 21.937 1.00 58.62 571 GLU A CA 1
ATOM 4365 C C . GLU A 1 571 ? -25.118 3.961 20.708 1.00 58.62 571 GLU A C 1
ATOM 4367 O O . GLU A 1 571 ? -23.930 3.697 20.520 1.00 58.62 571 GLU A O 1
ATOM 4372 N N . LEU A 1 572 ? -26.058 3.634 19.812 1.00 60.56 572 LEU A N 1
ATOM 4373 C CA . LEU A 1 572 ? -25.756 2.954 18.548 1.00 60.56 572 LEU A CA 1
ATOM 4374 C C . LEU A 1 572 ? -24.895 3.814 17.612 1.00 60.56 572 LEU A C 1
ATOM 4376 O O . LEU A 1 572 ? -23.981 3.311 16.958 1.00 60.56 572 LEU A O 1
ATOM 4380 N N . LYS A 1 573 ? -25.189 5.114 17.523 1.00 59.59 573 LYS A N 1
ATOM 4381 C CA . LYS A 1 573 ? -24.442 6.039 16.669 1.00 59.59 573 LYS A CA 1
ATOM 4382 C C . LYS A 1 573 ? -23.006 6.228 17.160 1.00 59.59 573 LYS A C 1
ATOM 4384 O O . LYS A 1 573 ? -22.096 6.239 16.334 1.00 59.59 573 LYS A O 1
ATOM 4389 N N . ASP A 1 574 ? -22.800 6.342 18.468 1.00 62.94 574 ASP A N 1
ATOM 4390 C CA . ASP A 1 574 ? -21.464 6.435 19.066 1.00 62.94 574 ASP A CA 1
ATOM 4391 C C . ASP A 1 574 ? -20.688 5.120 18.901 1.00 62.94 574 ASP A C 1
ATOM 4393 O O . ASP A 1 574 ? -19.497 5.128 18.577 1.00 62.94 574 ASP A O 1
ATOM 4397 N N . PHE A 1 575 ? -21.375 3.981 19.028 1.00 68.56 575 PHE A N 1
ATOM 4398 C CA . PHE A 1 575 ? -20.812 2.660 18.768 1.00 68.56 575 PHE A CA 1
ATOM 4399 C C . PHE A 1 575 ? -20.339 2.498 17.313 1.00 68.56 575 PHE A C 1
ATOM 4401 O O . PHE A 1 575 ? -19.160 2.231 17.066 1.00 68.56 575 PHE A O 1
ATOM 4408 N N . LEU A 1 576 ? -21.225 2.716 16.336 1.00 64.50 576 LEU A N 1
ATOM 4409 C CA . LEU A 1 576 ? -20.877 2.619 14.914 1.00 64.50 576 LEU A CA 1
ATOM 4410 C C . LEU A 1 576 ? -19.870 3.695 14.505 1.00 64.50 576 LEU A C 1
ATOM 4412 O O . LEU A 1 576 ? -19.013 3.434 13.667 1.00 64.50 576 LEU A O 1
ATOM 4416 N N . GLY A 1 577 ? -19.909 4.868 15.140 1.00 64.62 577 GLY A N 1
ATOM 4417 C CA . GLY A 1 577 ? -18.883 5.898 15.001 1.00 64.62 577 GLY A CA 1
ATOM 4418 C C . GLY A 1 577 ? -17.508 5.423 15.474 1.00 64.62 577 GLY A C 1
ATOM 4419 O O . GLY A 1 577 ? -16.512 5.698 14.811 1.00 64.62 577 GLY A O 1
ATOM 4420 N N . THR A 1 578 ? -17.446 4.651 16.562 1.00 68.06 578 THR A N 1
ATOM 4421 C CA . THR A 1 578 ? -16.197 4.078 17.088 1.00 68.06 578 THR A CA 1
ATOM 4422 C C . THR A 1 578 ? -15.631 3.005 16.157 1.00 68.06 578 THR A C 1
ATOM 4424 O O . THR A 1 578 ? -14.441 3.028 15.842 1.00 68.06 578 THR A O 1
ATOM 4427 N N . VAL A 1 579 ? -16.480 2.098 15.663 1.00 68.88 579 VAL A N 1
ATOM 4428 C CA . VAL A 1 579 ? -16.076 1.066 14.691 1.00 68.88 579 VAL A CA 1
ATOM 4429 C C . VAL A 1 579 ? -15.657 1.703 13.362 1.00 68.88 579 VAL A C 1
ATOM 4431 O O . VAL A 1 579 ? -14.625 1.332 12.810 1.00 68.88 579 VAL A O 1
ATOM 4434 N N . SER A 1 580 ? -16.392 2.712 12.885 1.00 64.31 580 SER A N 1
ATOM 4435 C CA . SER A 1 580 ? -16.047 3.477 11.679 1.00 64.31 580 SER A CA 1
ATOM 4436 C C . SER A 1 580 ? -14.706 4.179 11.814 1.00 64.31 580 SER A C 1
ATOM 4438 O O . SER A 1 580 ? -13.858 4.034 10.943 1.00 64.31 580 SER A O 1
ATOM 4440 N N . ALA A 1 581 ? -14.491 4.908 12.913 1.00 65.50 581 ALA A N 1
ATOM 4441 C CA . ALA A 1 581 ? -13.243 5.623 13.152 1.00 65.50 581 ALA A CA 1
ATOM 4442 C C . ALA A 1 581 ? -12.056 4.657 13.228 1.00 65.50 581 ALA A C 1
ATOM 4444 O O . ALA A 1 581 ? -10.988 4.937 12.688 1.00 65.50 581 ALA A O 1
ATOM 4445 N N . TYR A 1 582 ? -12.253 3.490 13.846 1.00 73.06 582 TYR A N 1
ATOM 4446 C CA . TYR A 1 582 ? -11.244 2.443 13.863 1.00 73.06 582 TYR A CA 1
ATOM 4447 C C . TYR A 1 582 ? -10.952 1.899 12.459 1.00 73.06 582 TYR A C 1
ATOM 4449 O O . TYR A 1 582 ? -9.789 1.778 12.094 1.00 73.06 582 TYR A O 1
ATOM 4457 N N . LEU A 1 583 ? -11.965 1.599 11.646 1.00 67.62 583 LEU A N 1
ATOM 4458 C CA . LEU A 1 583 ? -11.765 1.081 10.288 1.00 67.62 583 LEU A CA 1
ATOM 4459 C C . LEU A 1 583 ? -11.163 2.132 9.343 1.00 67.62 583 LEU A C 1
ATOM 4461 O O . LEU A 1 583 ? -10.311 1.790 8.528 1.00 67.62 583 LEU A O 1
ATOM 4465 N N . ASP A 1 584 ? -11.489 3.412 9.517 1.00 64.69 584 ASP A N 1
ATOM 4466 C CA . ASP A 1 584 ? -10.846 4.515 8.794 1.00 64.69 584 ASP A CA 1
ATOM 4467 C C . ASP A 1 584 ? -9.350 4.643 9.133 1.00 64.69 584 ASP A C 1
ATOM 4469 O O . ASP A 1 584 ? -8.541 5.008 8.275 1.00 64.69 584 ASP A O 1
ATOM 4473 N N . GLN A 1 585 ? -8.976 4.335 10.379 1.00 63.88 585 GLN A N 1
ATOM 4474 C CA . GLN A 1 585 ? -7.594 4.381 10.868 1.00 63.88 585 GLN A CA 1
ATOM 4475 C C . GLN A 1 585 ? -6.809 3.084 10.634 1.00 63.88 585 GLN A C 1
ATOM 4477 O O . GLN A 1 585 ? -5.591 3.120 10.509 1.00 63.88 585 GLN A O 1
ATOM 4482 N N . CYS A 1 586 ? -7.472 1.929 10.621 1.00 65.75 586 CYS A N 1
ATOM 4483 C CA . CYS A 1 586 ? -6.816 0.623 10.704 1.00 65.75 586 CYS A CA 1
ATOM 4484 C C . CYS A 1 586 ? -7.274 -0.381 9.644 1.00 65.75 586 CYS A C 1
ATOM 4486 O O . CYS A 1 586 ? -6.554 -1.341 9.377 1.00 65.75 586 CYS A O 1
ATOM 4488 N N . GLY A 1 587 ? -8.433 -0.182 9.016 1.00 62.16 587 GLY A N 1
ATOM 4489 C CA . GLY A 1 587 ? -9.048 -1.148 8.101 1.00 62.16 587 GLY A CA 1
ATOM 4490 C C . GLY A 1 587 ? -8.203 -1.434 6.860 1.00 62.16 587 GLY A C 1
ATOM 4491 O O . GLY A 1 587 ? -8.092 -2.581 6.442 1.00 62.16 587 GLY A O 1
ATOM 4492 N N . PHE A 1 588 ? -7.499 -0.431 6.332 1.00 63.59 588 PHE A N 1
ATOM 4493 C CA . PHE A 1 588 ? -6.574 -0.597 5.201 1.00 63.59 588 PHE A CA 1
ATOM 4494 C C . PHE A 1 588 ? -5.296 -1.387 5.548 1.00 63.59 588 PHE A C 1
ATOM 4496 O O . PHE A 1 588 ? -4.512 -1.710 4.654 1.00 63.59 588 PHE A O 1
ATOM 4503 N N . CYS A 1 589 ? -5.064 -1.646 6.838 1.00 55.81 589 CYS A N 1
ATOM 4504 C CA . CYS A 1 589 ? -3.843 -2.237 7.372 1.00 55.81 589 CYS A CA 1
ATOM 4505 C C . CYS A 1 589 ? -4.052 -3.644 7.957 1.00 55.81 589 CYS A C 1
ATOM 4507 O O . CYS A 1 589 ? -3.116 -4.259 8.463 1.00 55.81 589 CYS A O 1
ATOM 4509 N N . LEU A 1 590 ? -5.281 -4.161 7.887 1.00 57.62 590 LEU A N 1
ATOM 4510 C CA . LEU A 1 590 ? -5.684 -5.442 8.455 1.00 57.62 590 LEU A CA 1
ATOM 4511 C C . LEU A 1 590 ? -6.125 -6.400 7.353 1.00 57.62 590 LEU A C 1
ATOM 4513 O O . LEU A 1 590 ? -6.747 -6.007 6.368 1.00 57.62 590 LEU A O 1
ATOM 4517 N N . PHE A 1 591 ? -5.805 -7.681 7.518 1.00 55.34 591 PHE A N 1
ATOM 4518 C CA . PHE A 1 591 ? -6.247 -8.713 6.589 1.00 55.34 591 PHE A CA 1
ATOM 4519 C C . PHE A 1 591 ? -7.732 -9.027 6.782 1.00 55.34 591 PHE A C 1
ATOM 4521 O O . PHE A 1 591 ? -8.265 -8.936 7.888 1.00 55.34 591 PHE A O 1
ATOM 4528 N N . TYR A 1 592 ? -8.371 -9.521 5.721 1.00 51.03 592 TYR A N 1
ATOM 4529 C CA . TYR A 1 592 ? -9.764 -9.982 5.724 1.00 51.03 592 TYR A CA 1
ATOM 4530 C C . TYR A 1 592 ? -10.100 -10.863 6.945 1.00 51.03 592 TYR A C 1
ATOM 4532 O O . TYR A 1 592 ? -11.101 -10.647 7.627 1.00 51.03 592 TYR A O 1
ATOM 4540 N N . ARG A 1 593 ? -9.217 -11.815 7.287 1.00 53.06 593 ARG A N 1
ATOM 4541 C CA . ARG A 1 593 ? -9.391 -12.720 8.439 1.00 53.06 593 ARG A CA 1
ATOM 4542 C C . ARG A 1 593 ? -9.332 -12.010 9.799 1.00 53.06 593 ARG A C 1
ATOM 4544 O O . ARG A 1 593 ? -9.997 -12.450 10.725 1.00 53.06 593 ARG A O 1
ATOM 4551 N N . GLN A 1 594 ? -8.582 -10.913 9.915 1.00 59.31 594 GLN A N 1
ATOM 4552 C CA . GLN A 1 594 ? -8.479 -10.120 11.148 1.00 59.31 594 GLN A CA 1
ATOM 4553 C C . GLN A 1 594 ? -9.715 -9.233 11.354 1.00 59.31 594 GLN A C 1
ATOM 4555 O O . GLN A 1 594 ? -10.137 -9.020 12.486 1.00 59.31 594 GLN A O 1
ATOM 4560 N N . LEU A 1 595 ? -10.318 -8.746 10.264 1.00 63.06 595 LEU A N 1
ATOM 4561 C CA . LEU A 1 595 ? -11.525 -7.914 10.299 1.00 63.06 595 LEU A CA 1
ATOM 4562 C C . LEU A 1 595 ? -12.817 -8.723 10.453 1.00 63.06 595 LEU A C 1
ATOM 4564 O O . LEU A 1 595 ? -13.779 -8.217 11.024 1.00 63.06 595 LEU A O 1
ATOM 4568 N N . THR A 1 596 ? -12.835 -9.977 9.987 1.00 64.88 596 THR A N 1
ATOM 4569 C CA . THR A 1 596 ? -14.037 -10.833 9.983 1.00 64.88 596 THR A CA 1
ATOM 4570 C C . THR A 1 596 ? -14.734 -10.901 11.352 1.00 64.88 596 THR A C 1
ATOM 4572 O O . THR A 1 596 ? -15.915 -10.569 11.405 1.00 64.88 596 THR A O 1
ATOM 4575 N N . PRO A 1 597 ? -14.052 -11.191 12.481 1.00 63.00 597 PRO A N 1
ATOM 4576 C CA . PRO A 1 597 ? -14.721 -11.266 13.783 1.00 63.00 597 PRO A CA 1
ATOM 4577 C C . PRO A 1 597 ? -15.367 -9.941 14.210 1.00 63.00 597 PRO A C 1
ATOM 4579 O O . PRO A 1 597 ? -16.447 -9.936 14.794 1.00 63.00 597 PRO A O 1
ATOM 4582 N N . LEU A 1 598 ? -14.715 -8.813 13.903 1.00 69.75 598 LEU A N 1
ATOM 4583 C CA . LEU A 1 598 ? -15.199 -7.474 14.242 1.00 69.75 598 LEU A CA 1
ATOM 4584 C C . LEU A 1 598 ? -16.432 -7.104 13.414 1.00 69.75 598 LEU A C 1
ATOM 4586 O O . LEU A 1 598 ? -17.421 -6.624 13.967 1.00 69.75 598 LEU A O 1
ATOM 4590 N N . CYS A 1 599 ? -16.381 -7.356 12.106 1.00 73.88 599 CYS A N 1
ATOM 4591 C CA . CYS A 1 599 ? -17.470 -7.063 11.180 1.00 73.88 599 CYS A CA 1
ATOM 4592 C C . CYS A 1 599 ? -18.696 -7.953 11.430 1.00 73.88 599 CYS A C 1
ATOM 4594 O O . CYS A 1 599 ? -19.809 -7.435 11.471 1.00 73.88 599 CYS A O 1
ATOM 4596 N N . ASP A 1 600 ? -18.501 -9.254 11.674 1.00 73.56 600 ASP A N 1
ATOM 4597 C CA . ASP A 1 600 ? -19.587 -10.196 11.979 1.00 73.56 600 ASP A CA 1
ATOM 4598 C C . ASP A 1 600 ? -20.305 -9.807 13.282 1.00 73.56 600 ASP A C 1
ATOM 4600 O O . ASP A 1 600 ? -21.532 -9.868 13.384 1.00 73.56 600 ASP A O 1
ATOM 4604 N N . GLN A 1 601 ? -19.550 -9.395 14.306 1.00 67.44 601 GLN A N 1
ATOM 4605 C CA . GLN A 1 601 ? -20.130 -9.020 15.594 1.00 67.44 601 GLN A CA 1
ATOM 4606 C C . GLN A 1 601 ? -20.820 -7.650 15.539 1.00 67.44 601 GLN A C 1
ATOM 4608 O O . GLN A 1 601 ? -21.878 -7.484 16.144 1.00 67.44 601 GLN A O 1
ATOM 4613 N N . ALA A 1 602 ? -20.280 -6.692 14.777 1.00 71.94 602 ALA A N 1
ATOM 4614 C CA . ALA A 1 602 ? -20.948 -5.420 14.509 1.00 71.94 602 ALA A CA 1
ATOM 4615 C C . ALA A 1 602 ? -22.256 -5.618 13.725 1.00 71.94 602 ALA A C 1
ATOM 4617 O O . ALA A 1 602 ? -23.269 -5.022 14.094 1.00 71.94 602 ALA A O 1
ATOM 4618 N N . ASN A 1 603 ? -22.266 -6.497 12.714 1.00 74.69 603 ASN A N 1
ATOM 4619 C CA . ASN A 1 603 ? -23.473 -6.796 11.945 1.00 74.69 603 ASN A CA 1
ATOM 4620 C C . ASN A 1 603 ? -24.568 -7.420 12.826 1.00 74.69 603 ASN A C 1
ATOM 4622 O O . ASN A 1 603 ? -25.699 -6.948 12.824 1.00 74.69 603 ASN A O 1
ATOM 4626 N N . LYS A 1 604 ? -24.219 -8.379 13.695 1.00 70.06 604 LYS A N 1
ATOM 4627 C CA . LYS A 1 604 ? -25.168 -8.954 14.670 1.00 70.06 604 LYS A CA 1
ATOM 4628 C C . LYS A 1 604 ? -25.809 -7.907 15.584 1.00 70.06 604 LYS A C 1
ATOM 4630 O O . LYS A 1 604 ? -26.990 -8.011 15.899 1.00 70.06 604 LYS A O 1
ATOM 4635 N N . VAL A 1 605 ? -25.054 -6.897 16.025 1.00 67.06 605 VAL A N 1
ATOM 4636 C CA . VAL A 1 605 ? -25.606 -5.796 16.837 1.00 67.06 605 VAL A CA 1
ATOM 4637 C C . VAL A 1 605 ? -26.581 -4.946 16.019 1.00 67.06 605 VAL A C 1
ATOM 4639 O O . VAL A 1 605 ? -27.638 -4.574 16.529 1.00 67.06 605 VAL A O 1
ATOM 4642 N N . VAL A 1 606 ? -26.263 -4.669 14.752 1.00 66.88 606 VAL A N 1
ATOM 4643 C CA . VAL A 1 606 ? -27.152 -3.939 13.834 1.00 66.88 606 VAL A CA 1
ATOM 4644 C C . VAL A 1 606 ? -28.430 -4.731 13.550 1.00 66.88 606 VAL A C 1
ATOM 4646 O O . VAL A 1 606 ? -29.504 -4.138 13.588 1.00 66.88 606 VAL A O 1
ATOM 4649 N N . GLU A 1 607 ? -28.356 -6.049 13.354 1.00 67.00 607 GLU A N 1
ATOM 4650 C CA . GLU A 1 607 ? -29.525 -6.929 13.187 1.00 67.00 607 GLU A CA 1
ATOM 4651 C C . GLU A 1 607 ? -30.431 -6.909 14.430 1.00 67.00 607 GLU A C 1
ATOM 4653 O O . GLU A 1 607 ? -31.619 -6.599 14.332 1.00 67.00 607 GLU A O 1
ATOM 4658 N N . ILE A 1 608 ? -29.864 -7.116 15.627 1.00 59.97 608 ILE A N 1
ATOM 4659 C CA . ILE A 1 608 ? -30.609 -7.070 16.901 1.00 59.97 608 ILE A CA 1
ATOM 4660 C C . ILE A 1 608 ? -31.300 -5.712 17.096 1.00 59.97 608 ILE A C 1
ATOM 4662 O O . ILE A 1 608 ? -32.402 -5.626 17.645 1.00 59.97 608 ILE A O 1
ATOM 4666 N N . LEU A 1 609 ? -30.655 -4.622 16.684 1.00 56.78 609 LEU A N 1
ATOM 4667 C CA . LEU A 1 609 ? -31.214 -3.280 16.807 1.00 56.78 609 LEU A CA 1
ATOM 4668 C C . LEU A 1 609 ? -32.236 -2.980 15.719 1.00 56.78 609 LEU A C 1
ATOM 4670 O O . LEU A 1 609 ? -33.246 -2.352 16.014 1.00 56.78 609 LEU A O 1
ATOM 4674 N N . THR A 1 610 ? -32.051 -3.478 14.503 1.00 59.25 610 THR A N 1
ATOM 4675 C CA . THR A 1 610 ? -33.047 -3.387 13.429 1.00 59.25 610 THR A CA 1
ATOM 4676 C C . THR A 1 610 ? -34.397 -3.930 13.902 1.00 59.25 610 THR A C 1
ATOM 4678 O O . THR A 1 610 ? -35.409 -3.232 13.794 1.00 59.25 610 THR A O 1
ATOM 4681 N N . ASP A 1 611 ? -34.391 -5.070 14.595 1.00 56.62 611 ASP A N 1
ATOM 4682 C CA . ASP A 1 611 ? -35.592 -5.682 15.174 1.00 56.62 611 ASP A CA 1
ATOM 4683 C C . ASP A 1 611 ? -36.215 -4.868 16.331 1.00 56.62 611 ASP A C 1
ATOM 4685 O O . ASP A 1 611 ? -37.440 -4.847 16.516 1.00 56.62 611 ASP A O 1
ATOM 4689 N N . ASN A 1 612 ? -35.393 -4.156 17.111 1.00 51.88 612 ASN A N 1
ATOM 4690 C CA . ASN A 1 612 ? -35.824 -3.444 18.321 1.00 51.88 612 ASN A CA 1
ATOM 4691 C C . ASN A 1 612 ? -36.181 -1.960 18.100 1.00 51.88 612 ASN A C 1
ATOM 4693 O O . ASN A 1 612 ? -37.099 -1.447 18.749 1.00 51.88 612 ASN A O 1
ATOM 4697 N N . ILE A 1 613 ? -35.486 -1.264 17.196 1.00 51.78 613 ILE A N 1
ATOM 4698 C CA . ILE A 1 613 ? -35.624 0.179 16.933 1.00 51.78 613 ILE A CA 1
ATOM 4699 C C . ILE A 1 613 ? -36.070 0.518 15.502 1.00 51.78 613 ILE A C 1
ATOM 4701 O O . ILE A 1 61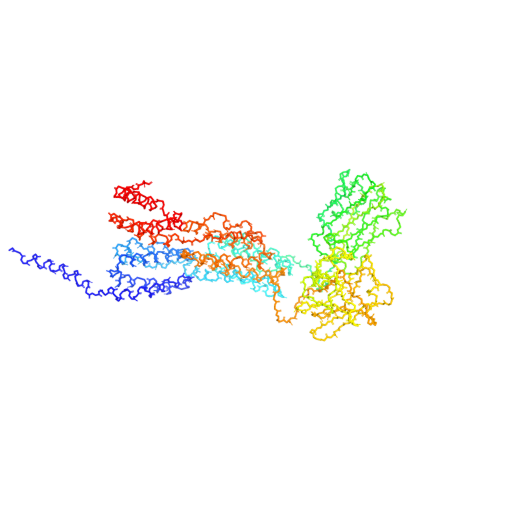3 ? -36.394 1.679 15.270 1.00 51.78 613 ILE A O 1
ATOM 4705 N N . GLY A 1 614 ? -36.191 -0.457 14.590 1.00 51.12 614 GLY A N 1
ATOM 4706 C CA . GLY A 1 614 ? -36.796 -0.272 13.262 1.00 51.12 614 GLY A CA 1
ATOM 4707 C C . GLY A 1 614 ? -35.894 0.419 12.236 1.00 51.12 614 GLY A C 1
ATOM 4708 O O . GLY A 1 614 ? -36.362 1.291 11.507 1.00 51.12 614 GLY A O 1
ATOM 4709 N N . LEU A 1 615 ? -34.605 0.075 12.212 1.00 52.34 615 LEU A N 1
ATOM 4710 C CA . LEU A 1 615 ? -33.662 0.555 11.192 1.00 52.34 615 LEU A CA 1
ATOM 4711 C C . LEU A 1 615 ? -33.954 -0.086 9.821 1.00 52.34 615 LEU A C 1
ATOM 4713 O O . LEU A 1 615 ? -34.544 -1.157 9.750 1.00 52.34 615 LEU A O 1
ATOM 4717 N N . GLU A 1 616 ? -33.560 0.566 8.725 1.00 52.97 616 GLU A N 1
ATOM 4718 C CA . GLU A 1 616 ? -33.552 -0.076 7.399 1.00 52.97 616 GLU A CA 1
ATOM 4719 C C . GLU A 1 616 ? -32.362 -1.056 7.302 1.00 52.97 616 GLU A C 1
ATOM 4721 O O . GLU A 1 616 ? -31.289 -0.759 7.833 1.00 52.97 616 GLU A O 1
ATOM 4726 N N . GLU A 1 617 ? -32.538 -2.193 6.610 1.00 51.94 617 GLU A N 1
ATOM 4727 C CA . GLU A 1 617 ? -31.555 -3.300 6.491 1.00 51.94 617 GLU A CA 1
ATOM 4728 C C . GLU A 1 617 ? -30.179 -2.877 5.924 1.00 51.94 617 GLU A C 1
ATOM 4730 O O . GLU A 1 617 ? -29.192 -3.584 6.098 1.00 51.94 617 GLU A O 1
ATOM 4735 N N . ASP A 1 618 ? -30.074 -1.696 5.309 1.00 54.19 618 ASP A N 1
ATOM 4736 C CA . ASP A 1 618 ? -28.886 -1.256 4.566 1.00 54.19 618 ASP A CA 1
ATOM 4737 C C . ASP A 1 618 ? -27.909 -0.380 5.389 1.00 54.19 618 ASP A C 1
ATOM 4739 O O . ASP A 1 618 ? -27.009 0.251 4.828 1.00 54.19 618 ASP A O 1
ATOM 4743 N N . TYR A 1 619 ? -28.074 -0.284 6.716 1.00 58.66 619 TYR A N 1
ATOM 4744 C CA . TYR A 1 619 ? -27.306 0.660 7.551 1.00 58.66 619 TYR A CA 1
ATOM 4745 C C . TYR A 1 619 ? -25.833 0.261 7.777 1.00 58.66 619 TYR A C 1
ATOM 4747 O O . TYR A 1 619 ? -24.987 1.122 8.035 1.00 58.66 619 TYR A O 1
ATOM 4755 N N . PHE A 1 620 ? -25.502 -1.029 7.676 1.00 65.19 620 PHE A N 1
ATOM 4756 C CA . PHE A 1 620 ? -24.139 -1.546 7.814 1.00 65.19 620 PHE A CA 1
ATOM 4757 C C . PHE A 1 620 ? -23.868 -2.609 6.750 1.00 65.19 620 PHE A C 1
ATOM 4759 O O . PHE A 1 620 ? -24.620 -3.566 6.611 1.00 65.19 620 PHE A O 1
ATOM 4766 N N . ASN A 1 621 ? -22.778 -2.453 5.997 1.00 68.94 621 ASN A N 1
ATOM 4767 C CA . ASN A 1 621 ? -22.380 -3.419 4.979 1.00 68.94 621 ASN A CA 1
ATOM 4768 C C . ASN A 1 621 ? -21.226 -4.286 5.502 1.00 68.94 621 ASN A C 1
ATOM 4770 O O . ASN A 1 621 ? -20.062 -3.878 5.477 1.00 68.94 621 ASN A O 1
ATOM 4774 N N . GLU A 1 622 ? -21.567 -5.486 5.969 1.00 71.31 622 GLU A N 1
ATOM 4775 C CA . GLU A 1 622 ? -20.629 -6.470 6.520 1.00 71.31 622 GLU A CA 1
ATOM 4776 C C . GLU A 1 622 ? -19.517 -6.850 5.525 1.00 71.31 622 GLU A C 1
ATOM 4778 O O . GLU A 1 622 ? -18.341 -6.899 5.887 1.00 71.31 622 GLU A O 1
ATOM 4783 N N . GLU A 1 623 ? -19.858 -7.053 4.251 1.00 69.69 623 GLU A N 1
ATOM 4784 C CA . GLU A 1 623 ? -18.897 -7.434 3.210 1.00 69.69 623 GLU A CA 1
ATOM 4785 C C . GLU A 1 623 ? -17.925 -6.298 2.868 1.00 69.69 623 GLU A C 1
ATOM 4787 O O . GLU A 1 623 ? -16.734 -6.535 2.663 1.00 69.69 623 GLU A O 1
ATOM 4792 N N . ALA A 1 624 ? -18.396 -5.048 2.861 1.00 64.88 624 ALA A N 1
ATOM 4793 C CA . ALA A 1 624 ? -17.533 -3.880 2.695 1.00 64.88 624 ALA A CA 1
ATOM 4794 C C . ALA A 1 624 ? -16.614 -3.679 3.912 1.00 64.88 624 ALA A C 1
ATOM 4796 O O . ALA A 1 624 ? -15.432 -3.377 3.747 1.00 64.88 624 ALA A O 1
ATOM 4797 N N . CYS A 1 625 ? -17.121 -3.923 5.126 1.00 67.12 625 CYS A N 1
ATOM 4798 C CA . CYS A 1 625 ? -16.330 -3.884 6.358 1.00 67.12 625 CYS A CA 1
ATOM 4799 C C . CYS A 1 625 ? -15.134 -4.846 6.297 1.00 67.12 625 CYS A C 1
ATOM 4801 O O . CYS A 1 625 ? -14.005 -4.453 6.596 1.00 67.12 625 CYS A O 1
ATOM 4803 N N . LYS A 1 626 ? -15.347 -6.081 5.824 1.00 69.31 626 LYS A N 1
ATOM 4804 C CA . LYS A 1 626 ? -14.287 -7.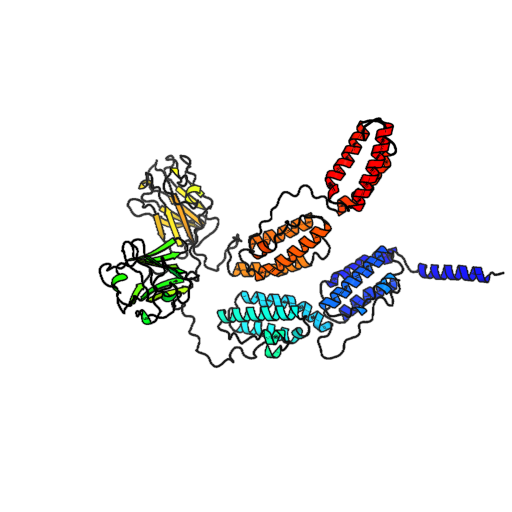097 5.698 1.00 69.31 626 LYS A CA 1
ATOM 4805 C C . LYS A 1 626 ? -13.225 -6.755 4.645 1.00 69.31 626 LYS A C 1
ATOM 4807 O O . LYS A 1 626 ? -12.144 -7.344 4.658 1.00 69.31 626 LYS A O 1
ATOM 4812 N N . GLN A 1 627 ? -13.512 -5.816 3.740 1.00 62.41 627 GLN A N 1
ATOM 4813 C CA . GLN A 1 627 ? -12.616 -5.396 2.657 1.00 62.41 627 GLN A CA 1
ATOM 4814 C C . GLN A 1 627 ? -11.755 -4.164 2.997 1.00 62.41 627 GLN A C 1
ATOM 4816 O O . GLN A 1 627 ? -10.868 -3.828 2.212 1.00 62.41 627 GLN A O 1
ATOM 4821 N N . GLY A 1 628 ? -11.955 -3.525 4.159 1.00 50.75 628 GLY A N 1
ATOM 4822 C CA . GLY A 1 628 ? -11.042 -2.513 4.715 1.00 50.75 628 GLY A CA 1
ATOM 4823 C C . GLY A 1 628 ? -11.503 -1.046 4.648 1.00 50.75 628 GLY A C 1
ATOM 4824 O O . GLY A 1 628 ? -11.187 -0.313 5.581 1.00 50.75 628 GLY A O 1
ATOM 4825 N N . PRO A 1 629 ? -12.252 -0.580 3.629 1.00 49.50 629 PRO A N 1
ATOM 4826 C CA . PRO A 1 629 ? -12.941 0.711 3.682 1.00 49.50 629 PRO A CA 1
ATOM 4827 C C . PRO A 1 629 ? -14.465 0.536 3.796 1.00 49.50 629 PRO A C 1
ATOM 4829 O O . PRO A 1 629 ? -15.103 -0.018 2.900 1.00 49.50 629 PRO A O 1
ATOM 4832 N N . ILE A 1 630 ? -15.074 1.068 4.862 1.00 47.91 630 ILE A N 1
ATOM 4833 C CA . ILE A 1 630 ? -16.535 1.214 4.934 1.00 47.91 630 ILE A CA 1
ATOM 4834 C C . ILE A 1 630 ? -16.962 2.495 4.204 1.00 47.91 630 ILE A C 1
ATOM 4836 O O . ILE A 1 630 ? -16.403 3.569 4.409 1.00 47.91 630 ILE A O 1
ATOM 4840 N N . VAL A 1 631 ? -18.026 2.390 3.407 1.00 41.44 631 VAL A N 1
ATOM 4841 C CA . VAL A 1 631 ? -18.901 3.520 3.080 1.00 41.44 631 VAL A CA 1
ATOM 4842 C C . VAL A 1 631 ? -20.084 3.446 4.041 1.00 41.44 631 VAL A C 1
ATOM 4844 O O . VAL A 1 631 ? -20.956 2.599 3.869 1.00 41.44 631 VAL A O 1
ATOM 4847 N N . ILE A 1 632 ? -20.112 4.305 5.063 1.00 42.06 632 ILE A N 1
ATOM 4848 C CA . ILE A 1 632 ? -21.348 4.547 5.811 1.00 42.06 632 ILE A CA 1
ATOM 4849 C C . ILE A 1 632 ? -22.149 5.498 4.934 1.00 42.06 632 ILE A C 1
ATOM 4851 O O . ILE A 1 632 ? -21.769 6.661 4.788 1.00 42.06 632 ILE A O 1
ATOM 4855 N N . ASP A 1 633 ? -23.233 5.023 4.319 1.00 37.91 633 ASP A N 1
ATOM 4856 C CA . ASP A 1 633 ? -24.186 5.926 3.675 1.00 37.91 633 ASP A CA 1
ATOM 4857 C C . ASP A 1 633 ? -24.947 6.654 4.787 1.00 37.91 633 ASP A C 1
ATOM 4859 O O . ASP A 1 633 ? -26.036 6.263 5.206 1.00 37.91 633 ASP A O 1
ATOM 4863 N N . THR A 1 634 ? -24.342 7.712 5.333 1.00 38.75 634 THR A N 1
ATOM 4864 C CA . THR A 1 634 ? -25.032 8.612 6.252 1.00 38.75 634 THR A CA 1
ATOM 4865 C C . THR A 1 634 ? -26.008 9.461 5.445 1.00 38.75 634 THR A C 1
ATOM 4867 O O . THR A 1 634 ? -25.839 10.678 5.307 1.00 38.75 634 THR A O 1
ATOM 4870 N N . LYS A 1 635 ? -27.072 8.856 4.911 1.00 33.53 635 LYS A N 1
ATOM 4871 C CA . LYS A 1 635 ? -28.275 9.645 4.667 1.00 33.53 635 LYS A CA 1
ATOM 4872 C C . LYS A 1 635 ? -28.668 10.256 6.011 1.00 33.53 635 LYS A C 1
ATOM 4874 O O . LYS A 1 635 ? -28.660 9.554 7.024 1.00 33.53 635 LYS A O 1
ATOM 4879 N N . PRO A 1 636 ? -28.962 11.565 6.067 1.00 30.64 636 PRO A N 1
ATOM 4880 C CA . PRO A 1 636 ? -29.364 12.192 7.311 1.00 30.64 636 PRO A CA 1
ATOM 4881 C C . PRO A 1 636 ? -30.598 11.457 7.829 1.00 30.64 636 PRO A C 1
ATOM 4883 O O . PRO A 1 636 ? -31.654 11.495 7.194 1.00 30.64 636 PRO A O 1
ATOM 4886 N N . ALA A 1 637 ? -30.439 10.773 8.965 1.00 37.12 637 ALA A N 1
ATOM 4887 C CA . ALA A 1 637 ? -31.534 10.183 9.710 1.00 37.12 637 ALA A CA 1
ATOM 4888 C C . ALA A 1 637 ? -32.548 11.300 9.981 1.00 37.12 637 ALA A C 1
ATOM 4890 O O . ALA A 1 637 ? -32.313 12.194 10.799 1.00 37.12 637 ALA A O 1
ATOM 4891 N N . LYS A 1 638 ? -33.656 11.305 9.237 1.00 35.81 638 LYS A N 1
ATOM 4892 C CA . LYS A 1 638 ? -34.808 12.138 9.568 1.00 35.81 638 LYS A CA 1
ATOM 4893 C C . LYS A 1 638 ? -35.271 11.687 10.951 1.00 35.81 638 LYS A C 1
ATOM 4895 O O . LYS A 1 638 ? -35.711 10.554 11.082 1.00 35.81 638 LYS A O 1
ATOM 4900 N N . SER A 1 639 ? -35.066 12.548 11.951 1.00 40.41 639 SER A N 1
ATOM 4901 C CA . SER A 1 639 ? -35.585 12.485 13.328 1.00 40.41 639 SER A CA 1
ATOM 4902 C C . SER A 1 639 ? -36.141 11.117 13.754 1.00 40.41 639 SER A C 1
ATOM 4904 O O . SER A 1 639 ? -37.353 10.909 13.755 1.00 40.41 639 SER A O 1
ATOM 4906 N N . PHE A 1 640 ? -35.263 10.183 14.116 1.00 45.41 640 PHE A N 1
ATOM 4907 C CA . PHE A 1 640 ? -35.692 8.903 14.672 1.00 45.41 640 PHE A CA 1
ATOM 4908 C C . PHE A 1 640 ? -36.085 9.102 16.142 1.00 45.41 640 PHE A C 1
ATOM 4910 O O . PHE A 1 640 ? -35.228 9.266 17.010 1.00 45.41 640 PHE A O 1
ATOM 4917 N N . VAL A 1 641 ? -37.389 9.127 16.420 1.00 54.59 641 VAL A N 1
ATOM 4918 C CA . VAL A 1 641 ? -37.933 8.984 17.778 1.00 54.59 641 VAL A CA 1
ATOM 4919 C C . VAL A 1 641 ? -37.999 7.482 18.070 1.00 54.59 641 VAL A C 1
ATOM 4921 O O . VAL A 1 641 ? -38.572 6.728 17.283 1.00 54.59 641 VAL A O 1
ATOM 4924 N N . SER A 1 642 ? -37.377 7.013 19.159 1.00 53.34 642 SER A N 1
ATOM 4925 C CA . SER A 1 642 ? -37.248 5.568 19.408 1.00 53.34 642 SER A CA 1
ATOM 4926 C C . SER A 1 642 ? -38.611 4.901 19.648 1.00 53.34 642 SER A C 1
ATOM 4928 O O . SER A 1 642 ? -39.514 5.492 20.247 1.00 53.34 642 SER A O 1
ATOM 4930 N N . LYS A 1 643 ? -38.760 3.630 19.244 1.00 54.56 643 LYS A N 1
ATOM 4931 C CA . LYS A 1 643 ? -39.957 2.800 19.498 1.00 54.56 643 LYS A CA 1
ATOM 4932 C C . LYS A 1 643 ? -40.377 2.826 20.972 1.00 54.56 643 LYS A C 1
ATOM 4934 O O . LYS A 1 643 ? -41.566 2.914 21.271 1.00 54.56 643 LYS A O 1
ATOM 4939 N N . ALA A 1 644 ? -39.420 2.870 21.902 1.00 51.22 644 ALA A N 1
ATOM 4940 C CA . ALA A 1 644 ? -39.673 3.023 23.335 1.00 51.22 644 ALA A CA 1
ATOM 4941 C C . ALA A 1 644 ? -40.251 4.403 23.720 1.00 51.22 644 ALA A C 1
ATOM 4943 O O . ALA A 1 644 ? -41.154 4.477 24.554 1.00 51.22 644 ALA A O 1
ATOM 4944 N N . GLN A 1 645 ? -39.773 5.496 23.114 1.00 62.12 645 GLN A N 1
ATOM 4945 C CA . GLN A 1 645 ? -40.318 6.845 23.326 1.00 62.12 645 GLN A CA 1
ATOM 4946 C C . GLN A 1 645 ? -41.729 6.984 22.741 1.00 62.12 645 GLN A C 1
ATOM 4948 O O . GLN A 1 645 ? -42.626 7.487 23.417 1.00 62.12 645 GLN A O 1
ATOM 4953 N N . CYS A 1 646 ? -41.957 6.477 21.529 1.00 68.00 646 CYS A N 1
ATOM 4954 C CA . CYS A 1 646 ? -43.278 6.488 20.905 1.00 68.00 646 CYS A CA 1
ATOM 4955 C C . CYS A 1 646 ? -44.278 5.607 21.664 1.00 68.00 646 CYS A C 1
ATOM 4957 O O . CYS A 1 646 ? -45.393 6.047 21.934 1.00 68.00 646 CYS A O 1
ATOM 4959 N N . THR A 1 647 ? -43.863 4.422 22.124 1.00 64.75 647 THR A N 1
ATOM 4960 C CA . THR A 1 647 ? -44.708 3.530 22.940 1.00 64.75 647 THR A CA 1
ATOM 4961 C C . THR A 1 647 ? -45.116 4.176 24.271 1.00 64.75 647 THR A C 1
ATOM 4963 O O . THR A 1 647 ? -46.229 3.950 24.738 1.00 64.75 647 THR A O 1
ATOM 4966 N N . LYS A 1 648 ? -44.272 5.031 24.872 1.00 70.69 648 LYS A N 1
ATOM 4967 C CA . LYS A 1 648 ? -44.625 5.798 26.085 1.00 70.69 648 LYS A CA 1
ATOM 4968 C C . LYS A 1 648 ? -45.643 6.917 25.835 1.00 70.69 648 LYS A C 1
ATOM 4970 O O . LYS A 1 648 ? -46.380 7.245 26.757 1.00 70.69 648 LYS A O 1
ATOM 4975 N N . ARG A 1 649 ? -45.706 7.470 24.618 1.00 74.25 649 ARG A N 1
ATOM 4976 C CA . ARG A 1 649 ? -46.673 8.512 24.210 1.00 74.25 649 ARG A CA 1
ATOM 4977 C C . ARG A 1 649 ? -48.027 7.941 23.765 1.00 74.25 649 ARG A C 1
ATOM 4979 O O . ARG A 1 649 ? -49.014 8.668 23.749 1.00 74.25 649 ARG A O 1
ATOM 4986 N N . VAL A 1 650 ? -48.103 6.641 23.448 1.00 71.94 650 VAL A N 1
ATOM 4987 C CA . VAL A 1 650 ? -49.352 5.958 23.044 1.00 71.94 650 VAL A CA 1
ATOM 4988 C C . VAL A 1 650 ? -50.490 6.124 24.069 1.00 71.94 650 VAL A C 1
ATOM 4990 O O . VAL A 1 650 ? -51.596 6.467 23.658 1.00 71.94 650 VAL A O 1
ATOM 4993 N N . PRO A 1 651 ? -50.282 5.936 25.389 1.00 71.06 651 PRO A N 1
ATOM 4994 C CA . PRO A 1 651 ? -51.347 6.148 26.370 1.00 71.06 651 PRO A CA 1
ATOM 4995 C C . PRO A 1 651 ? -51.806 7.608 26.472 1.00 71.06 651 PRO A C 1
ATOM 4997 O O . PRO A 1 651 ? -52.975 7.853 26.753 1.00 71.06 651 PRO A O 1
ATOM 5000 N N . GLU A 1 652 ? -50.904 8.568 26.248 1.00 76.12 652 GLU A N 1
ATOM 5001 C CA . GLU A 1 652 ? -51.208 10.003 26.297 1.00 76.12 652 GLU A CA 1
ATOM 5002 C C . GLU A 1 652 ? -52.061 10.414 25.095 1.00 76.12 652 GLU A C 1
ATOM 5004 O O . GLU A 1 652 ? -53.124 10.995 25.282 1.00 76.12 652 GLU A O 1
ATOM 5009 N N . ILE A 1 653 ? -51.679 10.010 23.878 1.00 77.38 653 ILE A N 1
ATOM 5010 C CA . ILE A 1 653 ? -52.458 10.344 22.679 1.00 77.38 653 ILE A CA 1
ATOM 5011 C C . ILE A 1 653 ? -53.806 9.617 22.643 1.00 77.38 653 ILE A C 1
ATOM 5013 O O . ILE A 1 653 ? -54.810 10.190 22.230 1.00 77.38 653 ILE A O 1
ATOM 5017 N N . ALA A 1 654 ? -53.860 8.368 23.122 1.00 71.81 654 ALA A N 1
ATOM 5018 C CA . ALA A 1 654 ? -55.113 7.629 23.245 1.00 71.81 654 ALA A CA 1
ATOM 5019 C C . ALA A 1 654 ? -56.062 8.307 24.243 1.00 71.81 654 ALA A C 1
ATOM 5021 O O . ALA A 1 654 ? -57.271 8.340 24.018 1.00 71.81 654 ALA A O 1
ATOM 5022 N N . LYS A 1 655 ? -55.517 8.880 25.323 1.00 73.06 655 LYS A N 1
ATOM 5023 C CA . LYS A 1 655 ? -56.284 9.682 26.275 1.00 73.06 655 LYS A CA 1
ATOM 5024 C C . LYS A 1 655 ? -56.761 10.994 25.647 1.00 73.06 655 LYS A C 1
ATOM 5026 O O . LYS A 1 655 ? -57.939 11.297 25.773 1.00 73.06 655 LYS A O 1
ATOM 5031 N N . ASP A 1 656 ? -55.900 11.717 24.935 1.00 73.62 656 ASP A N 1
ATOM 5032 C CA . ASP A 1 656 ? -56.268 12.970 24.264 1.00 73.62 656 ASP A CA 1
ATOM 5033 C C . ASP A 1 656 ? -57.399 12.744 23.236 1.00 73.62 656 ASP A C 1
ATOM 5035 O O . ASP A 1 656 ? -58.359 13.512 23.180 1.00 73.62 656 ASP A O 1
ATOM 5039 N N . ILE A 1 657 ? -57.337 11.652 22.463 1.00 70.94 657 ILE A N 1
ATOM 5040 C CA . ILE A 1 657 ? -58.399 11.241 21.525 1.00 70.94 657 ILE A CA 1
ATOM 5041 C C . ILE A 1 657 ? -59.694 10.884 22.261 1.00 70.94 657 ILE A C 1
ATOM 5043 O O . ILE A 1 657 ? -60.781 11.265 21.826 1.00 70.94 657 ILE A O 1
ATOM 5047 N N . PHE A 1 658 ? -59.594 10.175 23.385 1.00 67.56 658 PHE A N 1
ATOM 5048 C CA . PHE A 1 658 ? -60.752 9.821 24.200 1.00 67.56 658 PHE A CA 1
ATOM 5049 C C . PHE A 1 658 ? -61.415 11.055 24.839 1.00 67.56 658 PHE A C 1
ATOM 5051 O O . PHE A 1 658 ? -62.643 11.140 24.894 1.00 67.56 658 PHE A O 1
ATOM 5058 N N . ASP A 1 659 ? -60.623 12.035 25.275 1.00 65.88 659 ASP A N 1
ATOM 5059 C CA . ASP A 1 659 ? -61.105 13.276 25.887 1.00 65.88 659 ASP A CA 1
ATOM 5060 C C . ASP A 1 659 ? -61.829 14.187 24.861 1.00 65.88 659 ASP A C 1
ATOM 5062 O O . ASP A 1 659 ? -62.697 14.974 25.246 1.00 65.88 659 ASP A O 1
ATOM 5066 N N . LEU A 1 660 ? -61.600 13.996 23.550 1.00 62.88 660 LEU A N 1
ATOM 5067 C CA . LEU A 1 660 ? -62.309 14.680 22.451 1.00 62.88 660 LEU A CA 1
ATOM 5068 C C . LEU A 1 660 ? -63.812 14.347 22.359 1.00 62.88 660 LEU A C 1
ATOM 5070 O O . LEU A 1 660 ? -64.571 15.029 21.670 1.00 62.88 660 LEU A O 1
ATOM 5074 N N . ILE A 1 661 ? -64.269 13.303 23.060 1.00 57.06 661 ILE A N 1
ATOM 5075 C CA . ILE A 1 661 ? -65.691 12.933 23.144 1.00 57.06 661 ILE A CA 1
ATOM 5076 C C . ILE A 1 661 ? -66.522 14.057 23.806 1.00 57.06 661 ILE A C 1
ATOM 5078 O O . ILE A 1 661 ? -67.736 14.121 23.599 1.00 57.06 661 ILE A O 1
ATOM 5082 N N . ALA A 1 662 ? -65.889 14.969 24.556 1.00 61.16 662 ALA A N 1
ATOM 5083 C CA . ALA A 1 662 ? -66.460 16.260 24.934 1.00 61.16 662 ALA A CA 1
ATOM 5084 C C . ALA A 1 662 ? -66.016 17.326 23.906 1.00 61.16 662 ALA A C 1
ATOM 5086 O O . ALA A 1 662 ? -64.885 17.802 23.984 1.00 61.16 662 ALA A O 1
ATOM 5087 N N . PRO A 1 663 ? -66.861 17.690 22.923 1.00 57.34 663 PRO A N 1
ATOM 5088 C CA . PRO A 1 663 ? -66.419 18.447 21.759 1.00 57.34 663 PRO A CA 1
ATOM 5089 C C . PRO A 1 663 ? -65.884 19.835 22.157 1.00 57.34 663 PRO A C 1
ATOM 5091 O O . PRO A 1 663 ? -66.529 20.519 22.962 1.00 57.34 663 PRO A O 1
ATOM 5094 N N . PRO A 1 664 ? -64.739 20.266 21.592 1.00 59.81 664 PRO A N 1
ATOM 5095 C CA . PRO A 1 664 ? -64.168 21.582 21.856 1.00 59.81 664 PRO A CA 1
ATOM 5096 C C . PRO A 1 664 ? -65.152 22.697 21.494 1.00 59.81 664 PRO A C 1
ATOM 5098 O O . PRO A 1 664 ? -65.940 22.586 20.550 1.00 59.81 664 PRO A O 1
ATOM 5101 N N . THR A 1 665 ? -65.132 23.781 22.271 1.00 60.56 665 THR A N 1
ATOM 5102 C CA . THR A 1 665 ? -66.155 24.842 22.164 1.00 60.56 665 THR A CA 1
ATOM 5103 C C . THR A 1 665 ? -65.896 25.836 21.031 1.00 60.56 665 THR A C 1
ATOM 5105 O O . THR A 1 665 ? -66.785 26.626 20.697 1.00 60.56 665 THR A O 1
ATOM 5108 N N . ASP A 1 666 ? -64.718 25.778 20.402 1.00 66.06 666 ASP A N 1
ATOM 5109 C CA . ASP A 1 666 ? -64.378 26.564 19.222 1.00 66.06 666 ASP A CA 1
ATOM 5110 C C . ASP A 1 666 ? -63.441 25.829 18.239 1.00 66.06 666 ASP A C 1
ATOM 5112 O O . ASP A 1 666 ? -62.877 24.769 18.509 1.00 66.06 666 ASP A O 1
ATOM 5116 N N . PHE A 1 667 ? -63.312 26.402 17.040 1.00 65.25 667 PHE A N 1
ATOM 5117 C CA . PHE A 1 667 ? -62.558 25.826 15.924 1.00 65.25 667 PHE A CA 1
ATOM 5118 C C . PHE A 1 667 ? -61.032 25.868 16.122 1.00 65.25 667 PHE A C 1
ATOM 5120 O O . PHE A 1 667 ? -60.308 25.141 15.442 1.00 65.25 667 PHE A O 1
ATOM 5127 N N . VAL A 1 668 ? -60.527 26.728 17.011 1.00 70.06 668 VAL A N 1
ATOM 5128 C CA . VAL A 1 668 ? -59.087 26.859 17.277 1.00 70.06 668 VAL A CA 1
ATOM 5129 C C . VAL A 1 668 ? -58.622 25.671 18.109 1.00 70.06 668 VAL A C 1
ATOM 5131 O O . VAL A 1 668 ? -57.657 25.013 17.736 1.00 70.06 668 VAL A O 1
ATOM 5134 N N . GLU A 1 669 ? -59.378 25.330 19.150 1.00 66.75 669 GLU A N 1
ATOM 5135 C CA . GLU A 1 669 ? -59.103 24.190 20.027 1.00 66.75 669 GLU A CA 1
ATOM 5136 C C . GLU A 1 669 ? -59.134 22.853 19.258 1.00 66.75 669 GLU A C 1
ATOM 5138 O O . GLU A 1 669 ? -58.241 22.019 19.414 1.00 66.75 669 GLU A O 1
ATOM 5143 N N . LEU A 1 670 ? -60.083 22.685 18.325 1.00 70.19 670 LEU A N 1
ATOM 5144 C CA . LEU A 1 670 ? -60.126 21.515 17.438 1.00 70.19 670 LEU A CA 1
ATOM 5145 C C . LEU A 1 670 ? -58.916 21.442 16.495 1.00 70.19 670 LEU A C 1
ATOM 5147 O O . LEU A 1 670 ? -58.357 20.367 16.272 1.00 70.19 670 LEU A O 1
ATOM 5151 N N . LYS A 1 671 ? -58.513 22.577 15.915 1.00 71.19 671 LYS A N 1
ATOM 5152 C CA . LYS A 1 671 ? -57.381 22.638 14.986 1.00 71.19 671 LYS A CA 1
ATOM 5153 C C . LYS A 1 671 ? -56.061 22.319 15.688 1.00 71.19 671 LYS A C 1
ATOM 5155 O O . LYS A 1 671 ? -55.243 21.598 15.119 1.00 71.19 671 LYS A O 1
ATOM 5160 N N . ASP A 1 672 ? -55.864 22.836 16.896 1.00 70.81 672 ASP A N 1
ATOM 5161 C CA . ASP A 1 672 ? -54.658 22.591 17.687 1.00 70.81 672 ASP A CA 1
ATOM 5162 C C . ASP A 1 672 ? -54.578 21.121 18.123 1.00 70.81 672 ASP A C 1
ATOM 5164 O O . ASP A 1 672 ? -53.522 20.498 17.996 1.00 70.81 672 ASP A O 1
ATOM 5168 N N . PHE A 1 673 ? -55.710 20.527 18.515 1.00 71.50 673 PHE A N 1
ATOM 5169 C CA . PHE A 1 673 ? -55.806 19.096 18.804 1.00 71.50 673 PHE A CA 1
ATOM 5170 C C . PHE A 1 673 ? -55.457 18.222 17.587 1.00 71.50 673 PHE A C 1
ATOM 5172 O O . PHE A 1 673 ? -54.591 17.351 17.671 1.00 71.50 673 PHE A O 1
ATOM 5179 N N . LEU A 1 674 ? -56.082 18.472 16.429 1.00 72.06 674 LEU A N 1
ATOM 5180 C CA . LEU A 1 674 ? -55.798 17.720 15.199 1.00 72.06 674 LEU A CA 1
ATOM 5181 C C . LEU A 1 674 ? -54.345 17.911 14.743 1.00 72.06 674 LEU A C 1
ATOM 5183 O O . LEU A 1 674 ? -53.728 16.976 14.233 1.00 72.06 674 LEU A O 1
ATOM 5187 N N . GLY A 1 675 ? -53.777 19.098 14.969 1.00 73.06 675 GLY A N 1
ATOM 5188 C CA . GLY A 1 675 ? -52.355 19.365 14.775 1.00 73.06 675 GLY A CA 1
ATOM 5189 C C . GLY A 1 675 ? -51.472 18.494 15.671 1.00 73.06 675 GLY A C 1
ATOM 5190 O O . GLY A 1 675 ? -50.504 17.912 15.185 1.00 73.06 675 GLY A O 1
ATOM 5191 N N . HIS A 1 676 ? -51.831 18.341 16.948 1.00 74.31 676 HIS A N 1
ATOM 5192 C CA . HIS A 1 676 ? -51.099 17.506 17.902 1.00 74.31 676 HIS A CA 1
ATOM 5193 C C . HIS A 1 676 ? -51.142 16.015 17.521 1.00 74.31 676 HIS A C 1
ATOM 5195 O O . HIS A 1 676 ? -50.096 15.365 17.461 1.00 74.31 676 HIS A O 1
ATOM 5201 N N . VAL A 1 677 ? -52.323 15.496 17.166 1.00 74.19 677 VAL A N 1
ATOM 5202 C CA . VAL A 1 677 ? -52.506 14.110 16.696 1.00 74.19 677 VAL A CA 1
ATOM 5203 C C . VAL A 1 677 ? -51.762 13.864 15.381 1.00 74.19 677 VAL A C 1
ATOM 5205 O O . VAL A 1 677 ? -51.053 12.867 15.245 1.00 74.19 677 VAL A O 1
ATOM 5208 N N . SER A 1 678 ? -51.846 14.795 14.425 1.00 73.31 678 SER A N 1
ATOM 5209 C CA . SER A 1 678 ? -51.107 14.705 13.162 1.00 73.31 678 SER A CA 1
ATOM 5210 C C . SER A 1 678 ? -49.591 14.711 13.379 1.00 73.31 678 SER A C 1
ATOM 5212 O O . SER A 1 678 ? -48.892 13.958 12.704 1.00 73.31 678 SER A O 1
ATOM 5214 N N . SER A 1 679 ? -49.074 15.531 14.302 1.00 75.06 679 SER A N 1
ATOM 5215 C CA . SER A 1 679 ? -47.642 15.547 14.646 1.00 75.06 679 SER A CA 1
ATOM 5216 C C . SER A 1 679 ? -47.219 14.204 15.230 1.00 75.06 679 SER A C 1
ATOM 5218 O O . SER A 1 679 ? -46.207 13.646 14.820 1.00 75.06 679 SER A O 1
ATOM 5220 N N . PHE A 1 680 ? -48.034 13.626 16.120 1.00 80.56 680 PHE A N 1
ATOM 5221 C CA . PHE A 1 680 ? -47.769 12.304 16.682 1.00 80.56 680 PHE A CA 1
ATOM 5222 C C . PHE A 1 680 ? -47.701 11.219 15.599 1.00 80.56 680 PHE A C 1
ATOM 5224 O O . PHE A 1 680 ? -46.751 10.443 15.585 1.00 80.56 680 PHE A O 1
ATOM 5231 N N . PHE A 1 681 ? -48.649 11.166 14.659 1.00 74.38 681 PHE A N 1
ATOM 5232 C CA . PHE A 1 681 ? -48.598 10.172 13.580 1.00 74.38 681 PHE A CA 1
ATOM 5233 C C . PHE A 1 681 ? -47.412 10.384 12.632 1.00 74.38 681 PHE A C 1
ATOM 5235 O O . PHE A 1 681 ? -46.806 9.405 12.197 1.00 74.38 681 PHE A O 1
ATOM 5242 N N . GLN A 1 682 ? -47.048 11.636 12.343 1.00 71.75 682 GLN A N 1
ATOM 5243 C CA . GLN A 1 682 ? -45.869 11.949 11.532 1.00 71.75 682 GLN A CA 1
ATOM 5244 C C . GLN A 1 682 ? -44.556 11.561 12.227 1.00 71.75 682 GLN A C 1
ATOM 5246 O O . GLN A 1 682 ? -43.622 11.133 11.555 1.00 71.75 682 GLN A O 1
ATOM 5251 N N . GLU A 1 683 ? -44.488 11.686 13.554 1.00 69.62 683 GLU A N 1
ATOM 5252 C CA . GLU A 1 683 ? -43.292 11.386 14.351 1.00 69.62 683 GLU A CA 1
ATOM 5253 C C . GLU A 1 683 ? -43.178 9.908 14.757 1.00 69.62 683 GLU A C 1
ATOM 5255 O O . GLU A 1 683 ? -42.073 9.377 14.828 1.00 69.62 683 GLU A O 1
ATOM 5260 N N . CYS A 1 684 ? -44.300 9.244 15.045 1.00 73.38 684 CYS A N 1
ATOM 5261 C CA . CYS A 1 684 ? -44.338 7.944 15.720 1.00 73.38 684 CYS A CA 1
ATOM 5262 C C . CYS A 1 684 ? -45.114 6.851 14.975 1.00 73.38 684 CYS A C 1
ATOM 5264 O O . CYS A 1 684 ? -45.059 5.696 15.399 1.00 73.38 684 CYS A O 1
ATOM 5266 N N . GLY A 1 685 ? -45.822 7.168 13.884 1.00 67.94 685 GLY A N 1
ATOM 5267 C CA . GLY A 1 685 ? -46.735 6.233 13.211 1.00 67.94 685 GLY A CA 1
ATOM 5268 C C . GLY A 1 685 ? -46.067 4.949 12.708 1.00 67.94 685 GLY A C 1
ATOM 5269 O O . GLY A 1 685 ? -46.639 3.872 12.847 1.00 67.94 685 GLY A O 1
ATOM 5270 N N . ASN A 1 686 ? -44.831 5.045 12.208 1.00 61.94 686 ASN A N 1
ATOM 5271 C CA . ASN A 1 686 ? -44.056 3.889 11.732 1.00 61.94 686 ASN A CA 1
ATOM 5272 C C . ASN A 1 686 ? -43.318 3.141 12.858 1.00 61.94 686 ASN A C 1
ATOM 5274 O O . ASN A 1 686 ? -42.796 2.052 12.634 1.00 61.94 686 ASN A O 1
ATOM 5278 N N . SER A 1 687 ? -43.269 3.720 14.060 1.00 61.94 687 SER A N 1
ATOM 5279 C CA . SER A 1 687 ? -42.432 3.254 15.170 1.00 61.94 687 SER A CA 1
ATOM 5280 C C . SER A 1 687 ? -43.225 2.550 16.274 1.00 61.94 687 SER A C 1
ATOM 5282 O O . SER A 1 687 ? -42.634 2.148 17.272 1.00 61.94 687 SER A O 1
ATOM 5284 N N . ILE A 1 688 ? -44.547 2.400 16.142 1.00 68.06 688 ILE A N 1
ATOM 5285 C CA . ILE A 1 688 ? -45.414 1.712 17.115 1.00 68.06 688 ILE A CA 1
ATOM 5286 C C . ILE A 1 688 ? -45.922 0.377 16.563 1.00 68.06 688 ILE A C 1
ATOM 5288 O O . ILE A 1 688 ? -45.997 0.175 15.353 1.00 68.06 688 ILE A O 1
ATOM 5292 N N . MET A 1 689 ? -46.255 -0.566 17.450 1.00 64.38 689 MET A N 1
ATOM 5293 C CA . MET A 1 689 ? -46.746 -1.880 17.023 1.00 64.38 689 MET A CA 1
ATOM 5294 C C . MET A 1 689 ? -48.040 -1.732 16.201 1.00 64.38 689 MET A C 1
ATOM 5296 O O . MET A 1 689 ? -48.916 -0.966 16.613 1.00 64.38 689 MET A O 1
ATOM 5300 N N . PRO A 1 690 ? -48.233 -2.500 15.109 1.00 68.06 690 PRO A N 1
ATOM 5301 C CA . PRO A 1 690 ? -49.437 -2.410 14.275 1.00 68.06 690 PRO A CA 1
ATOM 5302 C C . PRO A 1 690 ? -50.751 -2.546 15.057 1.00 68.06 690 PRO A C 1
ATOM 5304 O O . PRO A 1 690 ? -51.738 -1.891 14.738 1.00 68.06 690 PRO A O 1
ATOM 5307 N N . SER A 1 691 ? -50.757 -3.347 16.127 1.00 65.81 691 SER A N 1
ATOM 5308 C CA . SER A 1 691 ? -51.910 -3.506 17.021 1.00 65.81 691 SER A CA 1
ATOM 5309 C C . SER A 1 691 ? -52.241 -2.240 17.821 1.00 65.81 691 SER A C 1
ATOM 5311 O O . SER A 1 691 ? -53.413 -1.927 18.011 1.00 65.81 691 SER A O 1
ATOM 5313 N N . GLN A 1 692 ? -51.230 -1.493 18.270 1.00 67.12 692 GLN A N 1
ATOM 5314 C CA . GLN A 1 692 ? -51.414 -0.219 18.967 1.00 67.12 692 GLN A CA 1
ATOM 5315 C C . GLN A 1 692 ? -51.845 0.878 17.994 1.00 67.12 692 GLN A C 1
ATOM 5317 O O . GLN A 1 692 ? -52.734 1.658 18.321 1.00 67.12 692 GLN A O 1
ATOM 5322 N N . LEU A 1 693 ? -51.260 0.902 16.792 1.00 71.88 693 LEU A N 1
ATOM 5323 C CA . LEU A 1 693 ? -51.640 1.836 15.734 1.00 71.88 693 LEU A CA 1
ATOM 5324 C C . LEU A 1 693 ? -53.109 1.655 15.338 1.00 71.88 693 LEU A C 1
ATOM 5326 O O . LEU A 1 693 ? -53.848 2.633 15.319 1.00 71.88 693 LEU A O 1
ATOM 5330 N N . SER A 1 694 ? -53.542 0.408 15.114 1.00 73.31 694 SER A N 1
ATOM 5331 C CA . SER A 1 694 ? -54.945 0.084 14.821 1.00 73.31 694 SER A CA 1
ATOM 5332 C C . SER A 1 694 ? -55.875 0.621 15.906 1.00 73.31 694 SER A C 1
ATOM 5334 O O . SER A 1 694 ? -56.817 1.334 15.596 1.00 73.31 694 SER A O 1
ATOM 5336 N N . MET A 1 695 ? -55.563 0.370 17.183 1.00 72.56 695 MET A N 1
ATOM 5337 C CA . MET A 1 695 ? -56.391 0.826 18.303 1.00 72.56 695 MET A CA 1
ATOM 5338 C C . MET A 1 695 ? -56.531 2.359 18.360 1.00 72.56 695 MET A C 1
ATOM 5340 O O . MET A 1 695 ? -57.608 2.867 18.674 1.00 72.56 695 MET A O 1
ATOM 5344 N N . ILE A 1 696 ? -55.456 3.101 18.065 1.00 72.62 696 ILE A N 1
ATOM 5345 C CA . ILE A 1 696 ? -55.471 4.573 18.042 1.00 72.62 696 ILE A CA 1
ATOM 5346 C C . ILE A 1 696 ? -56.266 5.083 16.835 1.00 72.62 696 ILE A C 1
ATOM 5348 O O . ILE A 1 696 ? -57.065 6.000 16.998 1.00 72.62 696 ILE A O 1
ATOM 5352 N N . CYS A 1 697 ? -56.072 4.500 15.649 1.00 76.38 697 CYS A N 1
ATOM 5353 C CA . CYS A 1 697 ? -56.807 4.873 14.439 1.00 76.38 697 CYS A CA 1
ATOM 5354 C C . CYS A 1 697 ? -58.311 4.616 14.585 1.00 76.38 697 CYS A C 1
ATOM 5356 O O . CYS A 1 697 ? -59.095 5.514 14.304 1.00 76.38 697 CYS A O 1
ATOM 5358 N N . ASP A 1 698 ? -58.699 3.454 15.113 1.00 76.81 698 ASP A N 1
ATOM 5359 C CA . ASP A 1 698 ? -60.104 3.120 15.374 1.00 76.81 698 ASP A CA 1
ATOM 5360 C C . ASP A 1 698 ? -60.731 4.120 16.366 1.00 76.81 698 ASP A C 1
ATOM 5362 O O . ASP A 1 698 ? -61.830 4.628 16.153 1.00 76.81 698 ASP A O 1
ATOM 5366 N N . SER A 1 699 ? -59.994 4.479 17.426 1.00 72.31 699 SER A N 1
ATOM 5367 C CA . SER A 1 699 ? -60.453 5.468 18.413 1.00 72.31 699 SER A CA 1
ATOM 5368 C C . SER A 1 699 ? -60.543 6.886 17.834 1.00 72.31 699 SER A C 1
ATOM 5370 O O . SER A 1 699 ? -61.419 7.661 18.223 1.00 72.31 699 SER A O 1
ATOM 5372 N N . ALA A 1 700 ? -59.635 7.245 16.923 1.00 72.12 700 ALA A N 1
ATOM 5373 C CA . ALA A 1 700 ? -59.622 8.544 16.258 1.00 72.12 700 ALA A CA 1
ATOM 5374 C C . ALA A 1 700 ? -60.782 8.682 15.265 1.00 72.12 700 ALA A C 1
ATOM 5376 O O . ALA A 1 700 ? -61.417 9.735 15.237 1.00 72.12 700 ALA A O 1
ATOM 5377 N N . ASP A 1 701 ? -61.097 7.624 14.514 1.00 74.75 701 ASP A N 1
ATOM 5378 C CA . ASP A 1 701 ? -62.249 7.577 13.608 1.00 74.75 701 ASP A CA 1
ATOM 5379 C C . ASP A 1 701 ? -63.568 7.741 14.380 1.00 74.75 701 ASP A C 1
ATOM 5381 O O . ASP A 1 701 ? -64.405 8.572 14.011 1.00 74.75 701 ASP A O 1
ATOM 5385 N N . ASP A 1 702 ? -63.723 7.032 15.505 1.00 72.25 702 ASP A N 1
ATOM 5386 C CA . ASP A 1 702 ? -64.891 7.150 16.388 1.00 72.25 702 ASP A CA 1
ATOM 5387 C C . ASP A 1 702 ? -65.050 8.571 16.966 1.00 72.25 702 ASP A C 1
ATOM 5389 O O . ASP A 1 702 ? -66.168 9.085 17.112 1.00 72.25 702 ASP A O 1
ATOM 5393 N N . ALA A 1 703 ? -63.939 9.221 17.323 1.00 69.19 703 ALA A N 1
ATOM 5394 C CA . ALA A 1 703 ? -63.938 10.593 17.825 1.00 69.19 703 ALA A CA 1
ATOM 5395 C C . ALA A 1 703 ? -64.260 11.608 16.713 1.00 69.19 703 ALA A C 1
ATOM 5397 O O . ALA A 1 703 ? -65.075 12.512 16.919 1.00 69.19 703 ALA A O 1
ATOM 5398 N N . ALA A 1 704 ? -63.675 11.437 15.524 1.00 68.88 704 ALA A N 1
ATOM 5399 C CA . ALA A 1 704 ? -63.908 12.291 14.363 1.00 68.88 704 ALA A CA 1
ATOM 5400 C C . ALA A 1 704 ? -65.372 12.247 13.906 1.00 68.88 704 ALA A C 1
ATOM 5402 O O . ALA A 1 704 ? -65.951 13.294 13.617 1.00 68.88 704 ALA A O 1
ATOM 5403 N N . GLU A 1 705 ? -66.005 11.070 13.915 1.00 71.81 705 GLU A N 1
ATOM 5404 C CA . GLU A 1 705 ? -67.426 10.916 13.588 1.00 71.81 705 GLU A CA 1
ATOM 5405 C C . GLU A 1 705 ? -68.328 11.712 14.541 1.00 71.81 705 GLU A C 1
ATOM 5407 O O . GLU A 1 705 ? -69.185 12.475 14.092 1.00 71.81 705 GLU A O 1
ATOM 5412 N N . LYS A 1 706 ? -68.082 11.630 15.854 1.00 68.88 706 LYS A N 1
ATOM 5413 C CA . LYS A 1 706 ? -68.853 12.383 16.859 1.00 68.88 706 LYS A CA 1
ATOM 5414 C C . LYS A 1 706 ? -68.661 13.893 16.750 1.00 68.88 706 LYS A C 1
ATOM 5416 O O . LYS A 1 706 ? -69.618 14.656 16.917 1.00 68.88 706 LYS A O 1
ATOM 5421 N N . VAL A 1 707 ? -67.436 14.344 16.481 1.00 67.62 707 VAL A N 1
ATOM 5422 C CA . VAL A 1 707 ? -67.155 15.770 16.274 1.00 67.62 707 VAL A CA 1
ATOM 5423 C C . VAL A 1 707 ? -67.842 16.252 14.996 1.00 67.62 707 VAL A C 1
ATOM 5425 O O . VAL A 1 707 ? -68.574 17.239 15.047 1.00 67.62 707 VAL A O 1
ATOM 5428 N N . ALA A 1 708 ? -67.702 15.534 13.879 1.00 67.50 708 ALA A N 1
ATOM 5429 C CA . ALA A 1 708 ? -68.338 15.869 12.605 1.00 67.50 708 ALA A CA 1
ATOM 5430 C C . ALA A 1 708 ? -69.865 16.028 12.733 1.00 67.50 708 ALA A C 1
ATOM 5432 O O . ALA A 1 708 ? -70.419 17.015 12.244 1.00 67.50 708 ALA A O 1
ATOM 5433 N N . GLU A 1 709 ? -70.536 15.130 13.463 1.00 70.06 709 GLU A N 1
ATOM 5434 C CA . GLU A 1 709 ? -71.973 15.232 13.755 1.00 70.06 709 GLU A CA 1
ATOM 5435 C C . GLU A 1 709 ? -72.335 16.464 14.597 1.00 70.06 709 GLU A C 1
ATOM 5437 O O . GLU A 1 709 ? -73.381 17.080 14.383 1.00 70.06 709 GLU A O 1
ATOM 5442 N N . THR A 1 710 ? -71.473 16.847 15.540 1.00 67.50 710 THR A N 1
ATOM 5443 C CA . THR A 1 710 ? -71.749 17.944 16.477 1.00 67.50 710 THR A CA 1
ATOM 5444 C C . THR A 1 710 ? -71.589 19.323 15.834 1.00 67.50 710 THR A C 1
ATOM 5446 O O . THR A 1 710 ? -72.374 20.229 16.119 1.00 67.50 710 THR A O 1
ATOM 5449 N N . ILE A 1 711 ? -70.586 19.501 14.969 1.00 67.38 711 ILE A N 1
ATOM 5450 C CA . ILE A 1 711 ? -70.243 20.810 14.378 1.00 67.38 711 ILE A CA 1
ATOM 5451 C C . ILE A 1 711 ? -70.485 20.904 12.863 1.00 67.38 711 ILE A C 1
ATOM 5453 O O . ILE A 1 711 ? -70.244 21.956 12.272 1.00 67.38 711 ILE A O 1
ATOM 5457 N N . GLY A 1 712 ? -71.013 19.851 12.230 1.00 65.69 712 GLY A N 1
ATOM 5458 C CA . GLY A 1 712 ? -71.436 19.859 10.825 1.00 65.69 712 GLY A CA 1
ATOM 5459 C C . GLY A 1 712 ? -70.289 19.880 9.809 1.00 65.69 712 GLY A C 1
ATOM 5460 O O . GLY A 1 712 ? -70.456 20.413 8.710 1.00 65.69 712 GLY A O 1
ATOM 5461 N N . LEU A 1 713 ? -69.124 19.338 10.174 1.00 65.06 713 LEU A N 1
ATOM 5462 C CA . LEU A 1 713 ? -67.979 19.162 9.274 1.00 65.06 713 LEU A CA 1
ATOM 5463 C C . LEU A 1 713 ? -68.066 17.816 8.532 1.00 65.06 713 LEU A C 1
ATOM 5465 O O . LEU A 1 713 ? -68.784 16.910 8.947 1.00 65.06 713 LEU A O 1
ATOM 5469 N N . GLY A 1 714 ? -67.347 17.688 7.414 1.00 62.56 714 GLY A N 1
ATOM 5470 C CA . GLY A 1 714 ? -67.135 16.383 6.776 1.00 62.56 714 GLY A CA 1
ATOM 5471 C C . GLY A 1 714 ? -66.192 15.508 7.607 1.00 62.56 714 GLY A C 1
ATOM 5472 O O . GLY A 1 714 ? -65.379 16.058 8.350 1.00 62.56 714 GLY A O 1
ATOM 5473 N N . LYS A 1 715 ? -66.327 14.179 7.471 1.00 56.22 715 LYS A N 1
ATOM 5474 C CA . LYS A 1 715 ? -65.377 13.204 8.033 1.00 56.22 715 LYS A CA 1
ATOM 5475 C C . LYS A 1 715 ? -63.968 13.430 7.495 1.00 56.22 715 LYS A C 1
ATOM 5477 O O . LYS A 1 715 ? -63.850 13.691 6.272 1.00 56.22 715 LYS A O 1
#